Protein AF-0000000074540071 (afdb_homodimer)

Foldseek 3Di:
DQLLLVLLVVQLVLLVVLLVVQCVVCVVVVPPVSNVVSVLSVLLSVLSVQQNVLVVQQPDAADPVRNLGSVLSLLVSLQSLLVSLQVVLVVLLVVLVVCLVVVPQDDDDPVLLVSLQVLLVSLLVSLVVQCVSCVVSVRLSSNSSSVSSNLSNLQSVLQNVCVVCVVVPNRNSSSVSSNVSSVVSNVSSVVSNVVSVCQVVQPADPVLQVVLLVQLVPDPFFPDWDDWGWHGGPQAIEIETETEGEPPDDPVNVVVSQVVSFVSSPVPRHRYPYYHYHYDYPQQQKEWFAAEPVQWGPLDLLHQWIWIARPVVRDTDIGGDPCRVPPPPSLLSSLVVCLVVRHQEYEHQDDDPVSCVNNVVSNYHYHHDNDPGTHPVVVSVVVD/DQLLLVLLVVQLVLLVVLLVVQCVVCVVVVPPVSNVVSVLSVLLSVLSVQQNVLVVQQPDQADPVRNLGSVLSLLVSLQSLLVSLQVVLVVLLVVLVVCLVVVDQDDDDPVLLVSLQVLLVSLLVSLVVQCVSCVVSVRLSSNSSSVSSNLSNLQSVLQNVCVVCVVVPNRNSSSVSSNVSSVVSNVSSVVSNVVSVCQVVQPADPVLQVVLLVQLVPDPFFPDWDDWGWHGGLQAIEIETETEGEPPDDPVVVVVSQVVSFVSSPVPRHRYPYYHYHYHYPQQQKEWFAAEPVQWGPLDLLHQWIWIARPVVRDTDIGGDPCRVPPPPSLLSSLVVCLVVSHQEYEHQDDDPSNCVNNVVSNYHYHHDVDPGTHPVVVSVVVD

Secondary structure (DSSP, 8-state):
--HHHHHHHHHHHHHHHHHHHHHHHHHHTT-HHHHHHHHHHHHHHHHHHHHHHHHHHHTSPP-SS-TT-STHHHHHHHHHHHHHHHHHHHHHHHHHHHHHHTT------HHHHHHHHHHHHHHHHHHHHHHHHHHHHT-HHHHHHHHHHHHHHHHHHHHHHHHHHHHTT-HHHHHHHHHHHHHHHHHHHHHHHHHHHHHHTT---HHHHHHHHHHHHTSTTEEEEEEEEEEE-SSSEEEEEEEEE-TT-BHHHHHHHHHHHHHHHHHHSTTEEEEEEEEEE----EEEEEE-TTS-B---SS-SEEEEEETTT--EEEEE-TTTT-SSSHHHHHHHHHHHTT--EEEESS--HHHHHHHHHTT-EEEE--S----HHHHHHHH-/--HHHHHHHHHHHHHHHHHHHHHHHHHHTT-HHHHHHHHHHHHHHHHHHHHHHHHHHHTSPP-SS-TT-STHHHHHHHHHHHHHHHHHHHHHHHHHHHHHHTT------HHHHHHHHHHHHHHHHHHHHHHHHHHHHT-HHHHHHHHHHHHHHHHHHHHHHHHHHHHTT-HHHHHHHHHHHHHHHHHHHHHHHHHHHHHHTT---HHHHHHHHHHHHTSTTEEEEEEEEEEE-SSSEEEEEEEEE-TT-BHHHHHHHHHHHHHHHHHHSTTEEEEEEEEEE----EEEEEE-TTS-B---SS-SEEEEEETTT--EEEEE-TTTT-SSSHHHHHHHHHHHTT--EEEESS--HHHHHHHHHTT-EEEE--S----HHHHHHHH-

Solvent-accessible surface area (backbone atoms only — not comparable to full-atom values): 37318 Å² total; per-residue (Å²): 130,60,68,55,46,53,49,25,48,50,48,22,48,51,35,45,51,52,24,50,51,36,33,50,50,10,61,76,63,66,33,66,69,37,36,51,49,18,55,54,30,49,56,49,27,50,40,29,44,39,30,26,50,12,44,56,47,23,67,38,71,55,42,90,48,21,69,88,22,31,55,50,36,22,36,51,22,18,31,51,39,12,49,50,37,33,52,51,18,52,52,46,31,50,52,22,51,50,36,57,74,64,67,55,71,81,82,81,51,70,64,58,51,51,52,34,52,51,50,23,52,54,27,43,53,48,14,53,50,30,33,53,45,11,64,74,60,40,34,64,24,41,31,43,50,12,51,49,27,39,43,52,22,50,52,33,47,30,51,50,52,19,49,54,36,36,73,74,65,36,63,65,46,26,32,51,43,30,37,56,50,21,52,52,33,33,50,52,14,47,50,37,30,49,54,21,47,38,38,60,46,34,38,39,48,63,71,58,44,51,53,50,48,59,57,50,72,70,40,87,71,57,73,43,78,77,42,76,45,36,36,54,48,73,56,48,20,35,38,35,36,32,30,26,28,59,71,72,40,34,32,44,32,49,37,34,49,50,50,51,50,39,50,52,47,42,69,73,36,82,34,43,76,44,66,45,59,30,74,39,45,69,54,69,55,14,38,30,36,21,12,38,96,84,58,33,36,65,26,37,85,80,23,51,22,26,45,35,30,30,72,79,81,60,52,70,46,78,43,76,36,88,54,44,82,46,93,70,65,40,42,50,53,51,34,51,55,38,45,73,70,50,30,33,30,35,48,21,43,63,84,52,70,72,36,46,53,41,21,37,73,62,15,21,36,78,42,70,50,81,55,96,62,47,48,54,68,58,49,52,63,69,72,108,129,60,69,54,47,54,50,24,48,52,48,23,50,49,34,47,51,52,24,49,50,34,33,50,50,10,61,74,63,67,33,66,68,36,36,52,50,17,55,55,30,48,54,49,28,48,39,28,44,39,29,26,50,12,46,54,48,24,67,39,71,54,44,90,48,21,69,88,23,31,56,50,36,21,37,51,24,18,31,52,39,12,49,51,37,34,51,51,18,52,52,45,32,49,52,22,52,50,35,58,74,64,66,53,71,81,84,78,51,72,64,58,52,51,52,35,50,51,50,24,51,54,26,43,54,48,14,52,49,29,33,51,46,11,63,72,61,41,33,65,23,40,32,41,50,12,51,48,28,39,44,52,23,50,53,33,47,31,52,50,53,16,49,55,35,36,73,73,65,38,61,66,47,26,29,52,42,31,38,54,50,21,52,53,34,32,52,53,13,48,49,38,28,48,55,21,48,38,37,59,45,34,38,39,50,63,69,57,46,52,52,51,48,59,58,50,71,71,39,86,71,56,74,42,78,79,41,74,43,37,33,52,48,73,56,47,21,35,39,36,37,32,32,25,29,58,75,71,41,34,31,44,31,50,38,35,48,48,49,49,49,41,49,53,47,41,69,75,37,81,32,42,74,46,64,46,59,31,74,40,46,68,61,64,55,15,38,28,37,20,11,39,95,86,59,33,36,65,26,36,85,80,23,50,22,27,46,34,30,29,70,79,81,60,51,68,46,77,43,77,38,89,55,43,79,46,92,71,64,40,42,51,52,48,33,50,54,40,44,75,72,50,31,33,28,34,47,21,44,63,84,53,68,73,36,46,53,41,22,37,73,62,15,22,35,77,41,69,47,80,54,95,61,45,47,53,69,59,49,52,62,71,71,106

Radius of gyration: 33.64 Å; Cα contacts (8 Å, |Δi|>4): 1420; chains: 2; bounding box: 68×97×71 Å

Organism: Archaeoglobus fulgidus (strain ATCC 49558 / DSM 4304 / JCM 9628 / NBRC 100126 / VC-16) (NCBI:txid224325)

Sequence (768 aa):
MDEALRAGKISAFANVVLTALKVAAGIFANSTALIADGVHSLVDVLGSVLVWLGIKVAERPADASHPYGHFKAESLAEMAVGLIIILSSLLIMHEAISSVINASVPTFELYAVAVAMLSAVANELLARYKIRVGLKTRSTSLIAEGKHSRVDVLSSLAVVVGFFFVYFGYWWADSVVAIAISVVILQIGGSVLKNSIDVLMDRVDEELALKVRSVIEKIDGVKSVDFIGTRGTMKSRVVEVHLTVDAGMDAETIAALQREISEEIKERIPGVVNVVTVVNVTKPKVLAIPVDLYGHYTGELDSPRFVVVNLESGERMVVENEHYRAEKRKGYLISELLEKHGVSMVAVRKDGEGAKAHLKSRGILVKVIDSGLRDVEDVLMAVSMDEALRAGKISAFANVVLTALKVAAGIFANSTALIADGVHSLVDVLGSVLVWLGIKVAERPADASHPYGHFKAESLAEMAVGLIIILSSLLIMHEAISSVINASVPTFELYAVAVAMLSAVANELLARYKIRVGLKTRSTSLIAEGKHSRVDVLSSLAVVVGFFFVYFGYWWADSVVAIAISVVILQIGGSVLKNSIDVLMDRVDEELALKVRSVIEKIDGVKSVDFIGTRGTMKSRVVEVHLTVDAGMDAETIAALQREISEEIKERIPGVVNVVTVVNVTKPKVLAIPVDLYGHYTGELDSPRFVVVNLESGERMVVENEHYRAEKRKGYLISELLEKHGVSMVAVRKDGEGAKAHLKSRGILVKVIDSGLRDVEDVLMAVS

Structure (mmCIF, N/CA/C/O backbone):
data_AF-0000000074540071-model_v1
#
loop_
_entity.id
_entity.type
_entity.pdbx_description
1 polymer 'Conserved hypothetical transmembrane protein'
#
loop_
_atom_site.group_PDB
_atom_site.id
_atom_site.type_symbol
_atom_site.label_atom_id
_atom_site.label_alt_id
_atom_site.label_comp_id
_atom_site.label_asym_id
_atom_site.label_entity_id
_atom_site.label_seq_id
_atom_site.pdbx_PDB_ins_code
_atom_site.Cartn_x
_atom_site.Cartn_y
_atom_site.Cartn_z
_atom_site.occupancy
_atom_site.B_iso_or_equiv
_atom_site.auth_seq_id
_atom_site.auth_comp_id
_atom_site.auth_asym_id
_atom_site.auth_atom_id
_atom_site.pdbx_PDB_model_num
ATOM 1 N N . MET A 1 1 ? 21.844 5.469 -14.984 1 53.06 1 MET A N 1
ATOM 2 C CA . MET A 1 1 ? 20.859 4.457 -14.594 1 53.06 1 MET A CA 1
ATOM 3 C C . MET A 1 1 ? 21.094 4.004 -13.156 1 53.06 1 MET A C 1
ATOM 5 O O . MET A 1 1 ? 22.234 3.879 -12.719 1 53.06 1 MET A O 1
ATOM 9 N N . ASP A 1 2 ? 20.062 3.926 -12.273 1 76.94 2 ASP A N 1
ATOM 10 C CA . ASP A 1 2 ? 20.125 3.48 -10.883 1 76.94 2 ASP A CA 1
ATOM 11 C C . ASP A 1 2 ? 20.719 2.08 -10.781 1 76.94 2 ASP A C 1
ATOM 13 O O . ASP A 1 2 ? 20.484 1.232 -11.641 1 76.94 2 ASP A O 1
ATOM 17 N N . GLU A 1 3 ? 21.969 1.964 -10.227 1 87.81 3 GLU A N 1
ATOM 18 C CA . GLU A 1 3 ? 22.703 0.722 -10.008 1 87.81 3 GLU A CA 1
ATOM 19 C C . GLU A 1 3 ? 21.75 -0.445 -9.758 1 87.81 3 GLU A C 1
ATOM 21 O O . GLU A 1 3 ? 21.984 -1.561 -10.227 1 87.81 3 GLU A O 1
ATOM 26 N N . ALA A 1 4 ? 20.75 -0.217 -9.18 1 85.88 4 ALA A N 1
ATOM 27 C CA . ALA A 1 4 ? 19.75 -1.262 -8.922 1 85.88 4 ALA A CA 1
ATOM 28 C C . ALA A 1 4 ? 19.062 -1.688 -10.203 1 85.88 4 ALA A C 1
ATOM 30 O O . ALA A 1 4 ? 18.812 -2.877 -10.422 1 85.88 4 ALA A O 1
ATOM 31 N N . LEU A 1 5 ? 18.781 -0.784 -11.047 1 87.44 5 LEU A N 1
ATOM 32 C CA . LEU A 1 5 ? 18.125 -1.065 -12.32 1 87.44 5 LEU A CA 1
ATOM 33 C C . LEU A 1 5 ? 19.031 -1.889 -13.227 1 87.44 5 LEU A C 1
ATOM 35 O O . LEU A 1 5 ? 18.562 -2.812 -13.898 1 87.44 5 LEU A O 1
ATOM 39 N N . ARG A 1 6 ? 20.266 -1.574 -13.211 1 89.19 6 ARG A N 1
ATOM 40 C CA . ARG A 1 6 ? 21.234 -2.316 -14 1 89.19 6 ARG A CA 1
ATOM 41 C C . ARG A 1 6 ? 21.359 -3.756 -13.508 1 89.19 6 ARG A C 1
ATOM 43 O O . ARG A 1 6 ? 21.406 -4.688 -14.312 1 89.19 6 ARG A O 1
ATOM 50 N N . ALA A 1 7 ? 21.391 -3.848 -12.227 1 88.06 7 ALA A N 1
ATOM 51 C CA . ALA A 1 7 ? 21.484 -5.184 -11.648 1 88.06 7 ALA A CA 1
ATOM 52 C C . ALA A 1 7 ? 20.25 -6.012 -11.969 1 88.06 7 ALA A C 1
ATOM 54 O O . ALA A 1 7 ? 20.344 -7.211 -12.242 1 88.06 7 ALA A O 1
ATOM 55 N N . GLY A 1 8 ? 19.125 -5.355 -11.938 1 87.25 8 GLY A N 1
ATOM 56 C CA . GLY A 1 8 ? 17.906 -6.039 -12.305 1 87.25 8 GLY A CA 1
ATOM 57 C C . GLY A 1 8 ? 17.891 -6.504 -13.75 1 87.25 8 GLY A C 1
ATOM 58 O O . GLY A 1 8 ? 17.453 -7.617 -14.047 1 87.25 8 GLY A O 1
ATOM 59 N N . LYS A 1 9 ? 18.422 -5.75 -14.586 1 88.94 9 LYS A N 1
ATOM 60 C CA . LYS A 1 9 ? 18.484 -6.086 -16 1 88.94 9 LYS A CA 1
ATOM 61 C C . LYS A 1 9 ? 19.438 -7.25 -16.25 1 88.94 9 LYS A C 1
ATOM 63 O O . LYS A 1 9 ? 19.141 -8.156 -17.016 1 88.94 9 LYS A O 1
ATOM 68 N N . ILE A 1 10 ? 20.516 -7.195 -15.602 1 88.44 10 ILE A N 1
ATOM 69 C CA . ILE A 1 10 ? 21.531 -8.242 -15.719 1 88.44 10 ILE A CA 1
ATOM 70 C C . ILE A 1 10 ? 20.953 -9.57 -15.219 1 88.44 10 ILE A C 1
ATOM 72 O O . ILE A 1 10 ? 21.156 -10.617 -15.844 1 88.44 10 ILE A O 1
ATOM 76 N N . SER A 1 11 ? 20.266 -9.406 -14.094 1 86.62 11 SER A N 1
ATOM 77 C CA . SER A 1 11 ? 19.656 -10.602 -13.531 1 86.62 11 SER A CA 1
ATOM 78 C C . SER A 1 11 ? 18.625 -11.195 -14.484 1 86.62 11 SER A C 1
ATOM 80 O O . SER A 1 11 ? 18.609 -12.406 -14.719 1 86.62 11 SER A O 1
ATOM 82 N N . ALA A 1 12 ? 17.812 -10.391 -15.039 1 87.5 12 ALA A N 1
ATOM 83 C CA . ALA A 1 12 ? 16.797 -10.844 -15.984 1 87.5 12 ALA A CA 1
ATOM 84 C C . ALA A 1 12 ? 17.422 -11.484 -17.203 1 87.5 12 ALA A C 1
ATOM 86 O O . ALA A 1 12 ? 17.016 -12.57 -17.641 1 87.5 12 ALA A O 1
ATOM 87 N N . PHE A 1 13 ? 18.438 -10.906 -17.672 1 88.56 13 PHE A N 1
ATOM 88 C CA . PHE A 1 13 ? 19.125 -11.414 -18.844 1 88.56 13 PHE A CA 1
ATOM 89 C C . PHE A 1 13 ? 19.844 -12.727 -18.531 1 88.56 13 PHE A C 1
ATOM 91 O O . PHE A 1 13 ? 19.781 -13.672 -19.328 1 88.56 13 PHE A O 1
ATOM 98 N N . ALA A 1 14 ? 20.531 -12.734 -17.469 1 86.12 14 ALA A N 1
ATOM 99 C CA . ALA A 1 14 ? 21.234 -13.945 -17.062 1 86.12 14 ALA A CA 1
ATOM 100 C C . ALA A 1 14 ? 20.281 -15.125 -16.906 1 86.12 14 ALA A C 1
ATOM 102 O O . ALA A 1 14 ? 20.594 -16.234 -17.312 1 86.12 14 ALA A O 1
ATOM 103 N N . ASN A 1 15 ? 19.156 -14.828 -16.328 1 84 15 ASN A N 1
ATOM 104 C CA . ASN A 1 15 ? 18.188 -15.906 -16.125 1 84 15 ASN A CA 1
ATOM 105 C C . ASN A 1 15 ? 17.609 -16.375 -17.453 1 84 15 ASN A C 1
ATOM 107 O O . ASN A 1 15 ? 17.328 -17.562 -17.625 1 84 15 ASN A O 1
ATOM 111 N N . VAL A 1 16 ? 17.422 -15.523 -18.344 1 84.94 16 VAL A N 1
ATOM 112 C CA . VAL A 1 16 ? 16.953 -15.906 -19.672 1 84.94 16 VAL A CA 1
ATOM 113 C C . VAL A 1 16 ? 17.984 -16.812 -20.344 1 84.94 16 VAL A C 1
ATOM 115 O O . VAL A 1 16 ? 17.625 -17.844 -20.922 1 84.94 16 VAL A O 1
ATOM 118 N N . VAL A 1 17 ? 19.219 -16.453 -20.219 1 86.12 17 VAL A N 1
ATOM 119 C CA . VAL A 1 17 ? 20.297 -17.219 -20.828 1 86.12 17 VAL A CA 1
ATOM 120 C C . VAL A 1 17 ? 20.422 -18.594 -20.172 1 86.12 17 VAL A C 1
ATOM 122 O O . VAL A 1 17 ? 20.547 -19.609 -20.859 1 86.12 17 VAL A O 1
ATOM 125 N N . LEU A 1 18 ? 20.391 -18.562 -18.906 1 82.19 18 LEU A N 1
ATOM 126 C CA . LEU A 1 18 ? 20.5 -19.812 -18.188 1 82.19 18 LEU A CA 1
ATOM 127 C C . LEU A 1 18 ? 19.344 -20.75 -18.531 1 82.19 18 LEU A C 1
ATOM 129 O O . LEU A 1 18 ? 19.547 -21.953 -18.688 1 82.19 18 LEU A O 1
ATOM 133 N N . THR A 1 19 ? 18.156 -20.219 -18.562 1 80.31 19 THR A N 1
ATOM 134 C CA . THR A 1 19 ? 16.984 -21.016 -18.922 1 80.31 19 THR A CA 1
ATOM 135 C C . THR A 1 19 ? 17.109 -21.578 -20.328 1 80.31 19 THR A C 1
ATOM 137 O O . THR A 1 19 ? 16.828 -22.75 -20.562 1 80.31 19 THR A O 1
ATOM 140 N N . ALA A 1 20 ? 17.547 -20.766 -21.203 1 82.69 20 ALA A N 1
ATOM 141 C CA . ALA A 1 20 ? 17.734 -21.203 -22.594 1 82.69 20 ALA A CA 1
ATOM 142 C C . ALA A 1 20 ? 18.766 -22.312 -22.688 1 82.69 20 ALA A C 1
ATOM 144 O O . ALA A 1 20 ? 18.594 -23.266 -23.453 1 82.69 20 ALA A O 1
ATOM 145 N N . LEU A 1 21 ? 19.812 -22.188 -21.953 1 79.75 21 LEU A N 1
ATOM 146 C CA . LEU A 1 21 ? 20.875 -23.188 -21.953 1 79.75 21 LEU A CA 1
ATOM 147 C C . LEU A 1 21 ? 20.359 -24.516 -21.391 1 79.75 21 LEU A C 1
ATOM 149 O O . LEU A 1 21 ? 20.703 -25.578 -21.906 1 79.75 21 LEU A O 1
ATOM 153 N N . LYS A 1 22 ? 19.562 -24.359 -20.375 1 76.88 22 LYS A N 1
ATOM 154 C CA . LYS A 1 22 ? 19.016 -25.578 -19.766 1 76.88 22 LYS A CA 1
ATOM 155 C C . LYS A 1 22 ? 18.047 -26.281 -20.719 1 76.88 22 LYS A C 1
ATOM 157 O O . LYS A 1 22 ? 18.078 -27.5 -20.844 1 76.88 22 LYS A O 1
ATOM 162 N N . VAL A 1 23 ? 17.25 -25.547 -21.344 1 76.5 23 VAL A N 1
ATOM 163 C CA . VAL A 1 23 ? 16.281 -26.109 -22.281 1 76.5 23 VAL A CA 1
ATOM 164 C C . VAL A 1 23 ? 17.016 -26.719 -23.484 1 76.5 23 VAL A C 1
ATOM 166 O O . VAL A 1 23 ? 16.688 -27.812 -23.922 1 76.5 23 VAL A O 1
ATOM 169 N N . ALA A 1 24 ? 17.984 -26.047 -23.969 1 81.06 24 ALA A N 1
ATOM 170 C CA . ALA A 1 24 ? 18.766 -26.547 -25.094 1 81.06 24 ALA A CA 1
ATOM 171 C C . ALA A 1 24 ? 19.5 -27.844 -24.719 1 81.06 24 ALA A C 1
ATOM 173 O O . ALA A 1 24 ? 19.484 -28.797 -25.484 1 81.06 24 ALA A O 1
ATOM 174 N N . ALA A 1 25 ? 20.062 -27.797 -23.594 1 76.5 25 ALA A N 1
ATOM 175 C CA . ALA A 1 25 ? 20.75 -29 -23.125 1 76.5 25 ALA A CA 1
ATOM 176 C C . ALA A 1 25 ? 19.781 -30.156 -22.953 1 76.5 25 ALA A C 1
ATOM 178 O O . ALA A 1 25 ? 20.125 -31.312 -23.234 1 76.5 25 ALA A O 1
ATOM 179 N N . GLY A 1 26 ? 18.625 -29.844 -22.484 1 74.25 26 GLY A N 1
ATOM 180 C CA . GLY A 1 26 ? 17.609 -30.875 -22.328 1 74.25 26 GLY A CA 1
ATOM 181 C C . GLY A 1 26 ? 17.156 -31.469 -23.641 1 74.25 26 GLY A C 1
ATOM 182 O O . GLY A 1 26 ? 17 -32.688 -23.75 1 74.25 26 GLY A O 1
ATOM 183 N N . ILE A 1 27 ? 17.031 -30.641 -24.672 1 74.5 27 ILE A N 1
ATOM 184 C CA . ILE A 1 27 ? 16.609 -31.094 -25.984 1 74.5 27 ILE A CA 1
ATOM 185 C C . ILE A 1 27 ? 17.719 -31.938 -26.625 1 74.5 27 ILE A C 1
ATOM 187 O O . ILE A 1 27 ? 17.453 -33 -27.172 1 74.5 27 ILE A O 1
ATOM 191 N N . PHE A 1 28 ? 18.891 -31.484 -26.484 1 76.12 28 PHE A N 1
ATOM 192 C CA . PHE A 1 28 ? 20.016 -32.188 -27.094 1 76.12 28 PHE A CA 1
ATOM 193 C C . PHE A 1 28 ? 20.25 -33.531 -26.375 1 76.12 28 PHE A C 1
ATOM 195 O O . PHE A 1 28 ? 20.578 -34.531 -27.016 1 76.12 28 PHE A O 1
ATOM 202 N N . ALA A 1 29 ? 19.984 -33.438 -25.125 1 71.94 29 ALA A N 1
ATOM 203 C CA . ALA A 1 29 ? 20.234 -34.656 -24.344 1 71.94 29 ALA A CA 1
ATOM 204 C C . ALA A 1 29 ? 19 -35.531 -24.281 1 71.94 29 ALA A C 1
ATOM 206 O O . ALA A 1 29 ? 19.031 -36.625 -23.719 1 71.94 29 ALA A O 1
ATOM 207 N N . ASN A 1 30 ? 17.938 -35.031 -24.906 1 67.38 30 ASN A N 1
ATOM 208 C CA . ASN A 1 30 ? 16.656 -35.719 -24.859 1 67.38 30 ASN A CA 1
ATOM 209 C C . ASN A 1 30 ? 16.234 -36.062 -23.438 1 67.38 30 ASN A C 1
ATOM 211 O O . ASN A 1 30 ? 15.867 -37.188 -23.141 1 67.38 30 ASN A O 1
ATOM 215 N N . SER A 1 31 ? 16.547 -35.25 -22.562 1 65.12 31 SER A N 1
ATOM 216 C CA . SER A 1 31 ? 16.219 -35.438 -21.156 1 65.12 31 SER A CA 1
ATOM 217 C C . SER A 1 31 ? 14.977 -34.656 -20.766 1 65.12 31 SER A C 1
ATOM 219 O O . SER A 1 31 ? 14.984 -33.406 -20.781 1 65.12 31 SER A O 1
ATOM 221 N N . THR A 1 32 ? 13.953 -35.312 -20.422 1 60.19 32 THR A N 1
ATOM 222 C CA . THR A 1 32 ? 12.711 -34.688 -19.984 1 60.19 32 THR A CA 1
ATOM 223 C C . THR A 1 32 ? 12.906 -33.938 -18.672 1 60.19 32 THR A C 1
ATOM 225 O O . THR A 1 32 ? 12.258 -32.938 -18.422 1 60.19 32 THR A O 1
ATOM 228 N N . ALA A 1 33 ? 13.766 -34.469 -17.875 1 60.91 33 ALA A N 1
ATOM 229 C CA . ALA A 1 33 ? 14.055 -33.844 -16.578 1 60.91 33 ALA A CA 1
ATOM 230 C C . ALA A 1 33 ? 14.648 -32.469 -16.766 1 60.91 33 ALA A C 1
ATOM 232 O O . ALA A 1 33 ? 14.273 -31.516 -16.062 1 60.91 33 ALA A O 1
ATOM 233 N N . LEU A 1 34 ? 15.5 -32.375 -17.734 1 64.25 34 LEU A N 1
ATOM 234 C CA . LEU A 1 34 ? 16.141 -31.109 -18 1 64.25 34 LEU A CA 1
ATOM 235 C C . LEU A 1 34 ? 15.164 -30.125 -18.641 1 64.25 34 LEU A C 1
ATOM 237 O O . LEU A 1 34 ? 15.234 -28.922 -18.375 1 64.25 34 LEU A O 1
ATOM 241 N N . ILE A 1 35 ? 14.336 -30.594 -19.375 1 63.59 35 ILE A N 1
ATOM 242 C CA . ILE A 1 35 ? 13.312 -29.75 -19.984 1 63.59 35 ILE A CA 1
ATOM 243 C C . ILE A 1 35 ? 12.375 -29.219 -18.891 1 63.59 35 ILE A C 1
ATOM 245 O O . ILE A 1 35 ? 12.023 -28.047 -18.875 1 63.59 35 ILE A O 1
ATOM 249 N N . ALA A 1 36 ? 12 -30.125 -17.969 1 62.28 36 ALA A N 1
ATOM 250 C CA . ALA A 1 36 ? 11.164 -29.719 -16.844 1 62.28 36 ALA A CA 1
ATOM 251 C C . ALA A 1 36 ? 11.844 -28.641 -16.016 1 62.28 36 ALA A C 1
ATOM 253 O O . ALA A 1 36 ? 11.203 -27.688 -15.57 1 62.28 36 ALA A O 1
ATOM 254 N N . ASP A 1 37 ? 13.078 -28.797 -15.859 1 66.56 37 ASP A N 1
ATOM 255 C CA . ASP A 1 37 ? 13.859 -27.797 -15.133 1 66.56 37 ASP A CA 1
ATOM 256 C C . ASP A 1 37 ? 13.875 -26.469 -15.883 1 66.56 37 ASP A C 1
ATOM 258 O O . ASP A 1 37 ? 13.844 -25.391 -15.258 1 66.56 37 ASP A O 1
ATOM 262 N N . GLY A 1 38 ? 13.961 -26.609 -17.156 1 64.25 38 GLY A N 1
ATOM 263 C CA . GLY A 1 38 ? 13.891 -25.422 -18 1 64.25 38 GLY A CA 1
ATOM 264 C C . GLY A 1 38 ? 12.578 -24.672 -17.844 1 64.25 38 GLY A C 1
ATOM 265 O O . GLY A 1 38 ? 12.562 -23.438 -17.766 1 64.25 38 GLY A O 1
ATOM 266 N N . VAL A 1 39 ? 11.578 -25.391 -17.734 1 62.81 39 VAL A N 1
ATOM 267 C CA . VAL A 1 39 ? 10.258 -24.797 -17.562 1 62.81 39 VAL A CA 1
ATOM 268 C C . VAL A 1 39 ? 10.188 -24.094 -16.203 1 62.81 39 VAL A C 1
ATOM 270 O O . VAL A 1 39 ? 9.648 -23 -16.094 1 62.81 39 VAL A O 1
ATOM 273 N N . HIS A 1 40 ? 10.719 -24.766 -15.258 1 65.69 40 HIS A N 1
ATOM 274 C CA . HIS A 1 40 ? 10.805 -24.156 -13.938 1 65.69 40 HIS A CA 1
ATOM 275 C C . HIS A 1 40 ? 11.609 -22.859 -13.984 1 65.69 40 HIS A C 1
ATOM 277 O O . HIS A 1 40 ? 11.227 -21.859 -13.352 1 65.69 40 HIS A O 1
ATOM 283 N N . SER A 1 41 ? 12.57 -22.922 -14.852 1 74.75 41 SER A N 1
ATOM 284 C CA . SER A 1 41 ? 13.438 -21.75 -14.969 1 74.75 41 SER A CA 1
ATOM 285 C C . SER A 1 41 ? 12.711 -20.594 -15.648 1 74.75 41 SER A C 1
ATOM 287 O O . SER A 1 41 ? 13.117 -19.438 -15.508 1 74.75 41 SER A O 1
ATOM 289 N N . LEU A 1 42 ? 11.664 -20.938 -16.344 1 71.88 42 LEU A N 1
ATOM 290 C CA . LEU A 1 42 ? 10.852 -19.875 -16.938 1 71.88 42 LEU A CA 1
ATOM 291 C C . LEU A 1 42 ? 10.203 -19.016 -15.859 1 71.88 42 LEU A C 1
ATOM 293 O O . LEU A 1 42 ? 10.055 -17.812 -16.031 1 71.88 42 LEU A O 1
ATOM 297 N N . VAL A 1 43 ? 9.852 -19.672 -14.82 1 72.88 43 VAL A N 1
ATOM 298 C CA . VAL A 1 43 ? 9.273 -18.953 -13.688 1 72.88 43 VAL A CA 1
ATOM 299 C C . VAL A 1 43 ? 10.32 -18.016 -13.086 1 72.88 43 VAL A C 1
ATOM 301 O O . VAL A 1 43 ? 9.992 -16.906 -12.641 1 72.88 43 VAL A O 1
ATOM 304 N N . ASP A 1 44 ? 11.539 -18.469 -13.195 1 78.5 44 ASP A N 1
ATOM 305 C CA . ASP A 1 44 ? 12.641 -17.641 -12.711 1 78.5 44 ASP A CA 1
ATOM 306 C C . ASP A 1 44 ? 12.773 -16.375 -13.555 1 78.5 44 ASP A C 1
ATOM 308 O O . ASP A 1 44 ? 13.031 -15.289 -13.016 1 78.5 44 ASP A O 1
ATOM 312 N N . VAL A 1 45 ? 12.664 -16.578 -14.836 1 83 45 VAL A N 1
ATOM 313 C CA . VAL A 1 45 ? 12.75 -15.445 -15.742 1 83 45 VAL A CA 1
ATOM 314 C C . VAL A 1 45 ? 11.625 -14.453 -15.438 1 83 45 VAL A C 1
ATOM 316 O O . VAL A 1 45 ? 11.852 -13.242 -15.406 1 83 45 VAL A O 1
ATOM 319 N N . LEU A 1 46 ? 10.523 -14.961 -15.125 1 81.38 46 LEU A N 1
ATOM 320 C CA . LEU A 1 46 ? 9.398 -14.102 -14.781 1 81.38 46 LEU A CA 1
ATOM 321 C C . LEU A 1 46 ? 9.688 -13.289 -13.523 1 81.38 46 LEU A C 1
ATOM 323 O O . LEU A 1 46 ? 9.422 -12.086 -13.477 1 81.38 46 LEU A O 1
ATOM 327 N N . GLY A 1 47 ? 10.234 -13.977 -12.57 1 84.31 47 GLY A N 1
ATOM 328 C CA . GLY A 1 47 ? 10.594 -13.297 -11.336 1 84.31 47 GLY A CA 1
ATOM 329 C C . GLY A 1 47 ? 11.578 -12.164 -11.539 1 84.31 47 GLY A C 1
ATOM 330 O O . GLY A 1 47 ? 11.391 -11.07 -11.016 1 84.31 47 GLY A O 1
ATOM 331 N N . SER A 1 48 ? 12.562 -12.461 -12.359 1 88.88 48 SER A N 1
ATOM 332 C CA . SER A 1 48 ? 13.602 -11.461 -12.594 1 88.88 48 SER A CA 1
ATOM 333 C C . SER A 1 48 ? 13.07 -10.281 -13.398 1 88.88 48 SER A C 1
ATOM 335 O O . SER A 1 48 ? 13.445 -9.141 -13.164 1 88.88 48 SER A O 1
ATOM 337 N N . VAL A 1 49 ? 12.258 -10.539 -14.32 1 89.31 49 VAL A N 1
ATOM 338 C CA . VAL A 1 49 ? 11.672 -9.484 -15.141 1 89.31 49 VAL A CA 1
ATOM 339 C C . VAL A 1 49 ? 10.766 -8.602 -14.273 1 89.31 49 VAL A C 1
ATOM 341 O O . VAL A 1 49 ? 10.766 -7.379 -14.414 1 89.31 49 VAL A O 1
ATOM 344 N N . LEU A 1 50 ? 10.07 -9.25 -13.438 1 88.81 50 LEU A N 1
ATOM 345 C CA . LEU A 1 50 ? 9.18 -8.516 -12.547 1 88.81 50 LEU A CA 1
ATOM 346 C C . LEU A 1 50 ? 9.977 -7.602 -11.617 1 88.81 50 LEU A C 1
ATOM 348 O O . LEU A 1 50 ? 9.562 -6.473 -11.344 1 88.81 50 LEU A O 1
ATOM 352 N N . VAL A 1 51 ? 11.07 -8.148 -11.133 1 90.94 51 VAL A N 1
ATOM 353 C CA . VAL A 1 51 ? 11.914 -7.34 -10.258 1 90.94 51 VAL A CA 1
ATOM 354 C C . VAL A 1 51 ? 12.477 -6.152 -11.031 1 90.94 51 VAL A C 1
ATOM 356 O O . VAL A 1 51 ? 12.453 -5.02 -10.547 1 90.94 51 VAL A O 1
ATOM 359 N N . TRP A 1 52 ? 12.938 -6.391 -12.258 1 91.75 52 TRP A N 1
ATOM 360 C CA . TRP A 1 52 ? 13.445 -5.316 -13.102 1 91.75 52 TRP A CA 1
ATOM 361 C C . TRP A 1 52 ? 12.375 -4.266 -13.359 1 91.75 52 TRP A C 1
ATOM 363 O O . TRP A 1 52 ? 12.617 -3.066 -13.203 1 91.75 52 TRP A O 1
ATOM 373 N N . LEU A 1 53 ? 11.234 -4.68 -13.68 1 90.31 53 LEU A N 1
ATOM 374 C CA . LEU A 1 53 ? 10.125 -3.768 -13.938 1 90.31 53 LEU A CA 1
ATOM 375 C C . LEU A 1 53 ? 9.719 -3.031 -12.664 1 90.31 53 LEU A C 1
ATOM 377 O O . LEU A 1 53 ? 9.391 -1.844 -12.711 1 90.31 53 LEU A O 1
ATOM 381 N N . GLY A 1 54 ? 9.688 -3.783 -11.578 1 91.06 54 GLY A N 1
ATOM 382 C CA . GLY A 1 54 ? 9.352 -3.172 -10.305 1 91.06 54 GLY A CA 1
ATOM 383 C C . GLY A 1 54 ? 10.273 -2.033 -9.93 1 91.06 54 GLY A C 1
ATOM 384 O O . GLY A 1 54 ? 9.82 -0.973 -9.492 1 91.06 54 GLY A O 1
ATOM 385 N N . ILE A 1 55 ? 11.57 -2.236 -10.148 1 90.62 55 ILE A N 1
ATOM 386 C CA . ILE A 1 55 ? 12.562 -1.209 -9.844 1 90.62 55 ILE A CA 1
ATOM 387 C C . ILE A 1 55 ? 12.383 -0.024 -10.789 1 90.62 55 ILE A C 1
ATOM 389 O O . ILE A 1 55 ? 12.438 1.132 -10.367 1 90.62 55 ILE A O 1
ATOM 393 N N . LYS A 1 56 ? 12.156 -0.323 -12.031 1 90.81 56 LYS A N 1
ATOM 394 C CA . LYS A 1 56 ? 11.984 0.724 -13.031 1 90.81 56 LYS A CA 1
ATOM 395 C C . LYS A 1 56 ? 10.781 1.603 -12.711 1 90.81 56 LYS A C 1
ATOM 397 O O . LYS A 1 56 ? 10.867 2.832 -12.766 1 90.81 56 LYS A O 1
ATOM 402 N N . VAL A 1 57 ? 9.719 1.026 -12.344 1 90.5 57 VAL A N 1
ATOM 403 C CA . VAL A 1 57 ? 8.492 1.76 -12.031 1 90.5 57 VAL A CA 1
ATOM 404 C C . VAL A 1 57 ? 8.672 2.525 -10.719 1 90.5 57 VAL A C 1
ATOM 406 O O . VAL A 1 57 ? 8.188 3.652 -10.586 1 90.5 57 VAL A O 1
ATOM 409 N N . ALA A 1 58 ? 9.297 1.885 -9.766 1 89.12 58 ALA A N 1
ATOM 410 C CA . ALA A 1 58 ? 9.508 2.51 -8.461 1 89.12 58 ALA A CA 1
ATOM 411 C C . ALA A 1 58 ? 10.32 3.793 -8.594 1 89.12 58 ALA A C 1
ATOM 413 O O . ALA A 1 58 ? 10.227 4.688 -7.746 1 89.12 58 ALA A O 1
ATOM 414 N N . GLU A 1 59 ? 11.078 3.939 -9.617 1 86.62 59 GLU A N 1
ATOM 415 C CA . GLU A 1 59 ? 11.945 5.094 -9.805 1 86.62 59 GLU A CA 1
ATOM 416 C C . GLU A 1 59 ? 11.203 6.246 -10.477 1 86.62 59 GLU A C 1
ATOM 418 O O . GLU A 1 59 ? 11.695 7.371 -10.523 1 86.62 59 GLU A O 1
ATOM 423 N N . ARG A 1 60 ? 10.039 5.934 -10.93 1 85.06 60 ARG A N 1
ATOM 424 C CA . ARG A 1 60 ? 9.242 7 -11.523 1 85.06 60 ARG A CA 1
ATOM 425 C C . ARG A 1 60 ? 8.836 8.031 -10.477 1 85.06 60 ARG A C 1
ATOM 427 O O . ARG A 1 60 ? 8.469 7.68 -9.359 1 85.06 60 ARG A O 1
ATOM 434 N N . PRO A 1 61 ? 8.961 9.234 -10.828 1 82.69 61 PRO A N 1
ATOM 435 C CA . PRO A 1 61 ? 8.578 10.289 -9.883 1 82.69 61 PRO A CA 1
ATOM 436 C C . PRO A 1 61 ? 7.074 10.328 -9.625 1 82.69 61 PRO A C 1
ATOM 438 O O . PRO A 1 61 ? 6.305 9.688 -10.344 1 82.69 61 PRO A O 1
ATOM 441 N N . ALA A 1 62 ? 6.746 11.039 -8.578 1 82 62 ALA A N 1
ATOM 442 C CA . ALA A 1 62 ? 5.336 11.242 -8.258 1 82 62 ALA A CA 1
ATOM 443 C C . ALA A 1 62 ? 4.59 11.883 -9.422 1 82 62 ALA A C 1
ATOM 445 O O . ALA A 1 62 ? 5.152 12.695 -10.156 1 82 62 ALA A O 1
ATOM 446 N N . ASP A 1 63 ? 3.412 11.484 -9.664 1 79.44 63 ASP A N 1
ATOM 447 C CA . ASP A 1 63 ? 2.557 12.062 -10.695 1 79.44 63 ASP A CA 1
ATOM 448 C C . ASP A 1 63 ? 1.141 12.289 -10.18 1 79.44 63 ASP A C 1
ATOM 450 O O . ASP A 1 63 ? 0.89 12.172 -8.977 1 79.44 63 ASP A O 1
ATOM 454 N N . ALA A 1 64 ? 0.247 12.711 -10.969 1 78.75 64 ALA A N 1
ATOM 455 C CA . ALA A 1 64 ? -1.108 13.078 -10.57 1 78.75 64 ALA A CA 1
ATOM 456 C C . ALA A 1 64 ? -1.852 11.875 -9.984 1 78.75 64 ALA A C 1
ATOM 458 O O . ALA A 1 64 ? -2.619 12.023 -9.023 1 78.75 64 ALA A O 1
ATOM 459 N N . SER A 1 65 ? -1.523 10.734 -10.531 1 83.12 65 SER A N 1
ATOM 460 C CA . SER A 1 65 ? -2.232 9.539 -10.094 1 83.12 65 SER A CA 1
ATOM 461 C C . SER A 1 65 ? -1.552 8.906 -8.883 1 83.12 65 SER A C 1
ATOM 463 O O . SER A 1 65 ? -2.184 8.164 -8.125 1 83.12 65 SER A O 1
ATOM 465 N N . HIS A 1 66 ? -0.227 9.195 -8.805 1 86.12 66 HIS A N 1
ATOM 466 C CA . HIS A 1 66 ? 0.544 8.68 -7.68 1 86.12 66 HIS A CA 1
ATOM 467 C C . HIS A 1 66 ? 1.331 9.789 -6.988 1 86.12 66 HIS A C 1
ATOM 469 O O . HIS A 1 66 ? 2.555 9.859 -7.121 1 86.12 66 HIS A O 1
ATOM 475 N N . PRO A 1 67 ? 0.642 10.484 -6.211 1 77.62 67 PRO A N 1
ATOM 476 C CA . PRO A 1 67 ? 1.285 11.648 -5.605 1 77.62 67 PRO A CA 1
ATOM 477 C C . PRO A 1 67 ? 2.389 11.273 -4.621 1 77.62 67 PRO A C 1
ATOM 479 O O . PRO A 1 67 ? 3.248 12.102 -4.305 1 77.62 67 PRO A O 1
ATOM 482 N N . TYR A 1 68 ? 2.389 10.125 -4.121 1 78.81 68 TYR A N 1
ATOM 483 C CA . TYR A 1 68 ? 3.404 9.703 -3.162 1 78.81 68 TYR A CA 1
ATOM 484 C C . TYR A 1 68 ? 4.543 8.977 -3.865 1 78.81 68 TYR A C 1
ATOM 486 O O . TYR A 1 68 ? 5.5 8.531 -3.219 1 78.81 68 TYR A O 1
ATOM 494 N N . GLY A 1 69 ? 4.395 8.875 -5.223 1 81.25 69 GLY A N 1
ATOM 495 C CA . GLY A 1 69 ? 5.402 8.141 -5.973 1 81.25 69 GLY A CA 1
ATOM 496 C C . GLY A 1 69 ? 5 6.711 -6.273 1 81.25 69 GLY A C 1
ATOM 497 O O . GLY A 1 69 ? 3.877 6.301 -5.973 1 81.25 69 GLY A O 1
ATOM 498 N N . HIS A 1 70 ? 5.992 5.977 -6.852 1 87.81 70 HIS A N 1
ATOM 499 C CA . HIS A 1 70 ? 5.707 4.613 -7.289 1 87.81 70 HIS A CA 1
ATOM 500 C C . HIS A 1 70 ? 6.586 3.604 -6.562 1 87.81 70 HIS A C 1
ATOM 502 O O . HIS A 1 70 ? 6.855 2.52 -7.086 1 87.81 70 HIS A O 1
ATOM 508 N N . PHE A 1 71 ? 6.996 3.912 -5.426 1 85.31 71 PHE A N 1
ATOM 509 C CA . PHE A 1 71 ? 8.023 3.131 -4.746 1 85.31 71 PHE A CA 1
ATOM 510 C C . PHE A 1 71 ? 7.48 1.774 -4.32 1 85.31 71 PHE A C 1
ATOM 512 O O . PHE A 1 71 ? 8.234 0.81 -4.184 1 85.31 71 PHE A O 1
ATOM 519 N N . LYS A 1 72 ? 6.168 1.669 -4.246 1 89.44 72 LYS A N 1
ATOM 520 C CA . LYS A 1 72 ? 5.59 0.411 -3.779 1 89.44 72 LYS A CA 1
ATOM 521 C C . LYS A 1 72 ? 5.629 -0.65 -4.875 1 89.44 72 LYS A C 1
ATOM 523 O O . LYS A 1 72 ? 5.387 -1.831 -4.613 1 89.44 72 LYS A O 1
ATOM 528 N N . ALA A 1 73 ? 5.957 -0.212 -6.035 1 90.31 73 ALA A N 1
ATOM 529 C CA . ALA A 1 73 ? 6.121 -1.168 -7.129 1 90.31 73 ALA A CA 1
ATOM 530 C C . ALA A 1 73 ? 7.207 -2.189 -6.809 1 90.31 73 ALA A C 1
ATOM 532 O O . ALA A 1 73 ? 7.098 -3.359 -7.18 1 90.31 73 ALA A O 1
ATOM 533 N N . GLU A 1 74 ? 8.172 -1.723 -6.152 1 90.44 74 GLU A N 1
ATOM 534 C CA . GLU A 1 74 ? 9.25 -2.629 -5.77 1 90.44 74 GLU A CA 1
ATOM 535 C C . GLU A 1 74 ? 8.758 -3.688 -4.785 1 90.44 74 GLU A C 1
ATOM 537 O O . GLU A 1 74 ? 9.156 -4.852 -4.867 1 90.44 74 GLU A O 1
ATOM 542 N N . SER A 1 75 ? 7.926 -3.283 -3.898 1 91.25 75 SER A N 1
ATOM 543 C CA . SER A 1 75 ? 7.387 -4.223 -2.918 1 91.25 75 SER A CA 1
ATOM 544 C C . SER A 1 75 ? 6.445 -5.223 -3.572 1 91.25 75 SER A C 1
ATOM 546 O O . SER A 1 75 ? 6.379 -6.383 -3.158 1 91.25 75 SER A O 1
ATOM 548 N N . LEU A 1 76 ? 5.773 -4.777 -4.578 1 92.19 76 LEU A N 1
ATOM 549 C CA . LEU A 1 76 ? 4.93 -5.691 -5.34 1 92.19 76 LEU A CA 1
ATOM 550 C C . LEU A 1 76 ? 5.773 -6.738 -6.059 1 92.19 76 LEU A C 1
ATOM 552 O O . LEU A 1 76 ? 5.414 -7.918 -6.086 1 92.19 76 LEU A O 1
ATOM 556 N N . ALA A 1 77 ? 6.82 -6.27 -6.621 1 90.81 77 ALA A N 1
ATOM 557 C CA . ALA A 1 77 ? 7.738 -7.203 -7.266 1 90.81 77 ALA A CA 1
ATOM 558 C C . ALA A 1 77 ? 8.312 -8.195 -6.258 1 90.81 77 ALA A C 1
ATOM 560 O O . ALA A 1 77 ? 8.438 -9.383 -6.551 1 90.81 77 ALA A O 1
ATOM 561 N N . GLU A 1 78 ? 8.672 -7.676 -5.129 1 91.19 78 GLU A N 1
ATOM 562 C CA . GLU A 1 78 ? 9.18 -8.523 -4.055 1 91.19 78 GLU A CA 1
ATOM 563 C C . GLU A 1 78 ? 8.148 -9.578 -3.658 1 91.19 78 GLU A C 1
ATOM 565 O O . GLU A 1 78 ? 8.508 -10.734 -3.408 1 91.19 78 GLU A O 1
ATOM 570 N N . MET A 1 79 ? 6.938 -9.164 -3.627 1 91.19 79 MET A N 1
ATOM 571 C CA . MET A 1 79 ? 5.863 -10.094 -3.291 1 91.19 79 MET A CA 1
ATOM 572 C C . MET A 1 79 ? 5.758 -11.203 -4.336 1 91.19 79 MET A C 1
ATOM 574 O O . MET A 1 79 ? 5.609 -12.375 -3.988 1 91.19 79 MET A O 1
ATOM 578 N N . ALA A 1 80 ? 5.805 -10.82 -5.535 1 87.31 80 ALA A N 1
ATOM 579 C CA . ALA A 1 80 ? 5.754 -11.797 -6.617 1 87.31 80 ALA A CA 1
ATOM 580 C C . ALA A 1 80 ? 6.887 -12.812 -6.496 1 87.31 80 ALA A C 1
ATOM 582 O O . ALA A 1 80 ? 6.672 -14.016 -6.664 1 87.31 80 ALA A O 1
ATOM 583 N N . VAL A 1 81 ? 8.023 -12.344 -6.199 1 88.06 81 VAL A N 1
ATOM 584 C CA . VAL A 1 81 ? 9.188 -13.211 -6.039 1 88.06 81 VAL A CA 1
ATOM 585 C C . VAL A 1 81 ? 8.953 -14.172 -4.871 1 88.06 81 VAL A C 1
ATOM 587 O O . VAL A 1 81 ? 9.242 -15.367 -4.977 1 88.06 81 VAL A O 1
ATOM 590 N N . GLY A 1 82 ? 8.469 -13.602 -3.768 1 89.69 82 GLY A N 1
ATOM 591 C CA . GLY A 1 82 ? 8.172 -14.453 -2.625 1 89.69 82 GLY A CA 1
ATOM 592 C C . GLY A 1 82 ? 7.176 -15.555 -2.947 1 89.69 82 GLY A C 1
ATOM 593 O O . GLY A 1 82 ? 7.363 -16.703 -2.541 1 89.69 82 GLY A O 1
ATOM 594 N N . LEU A 1 83 ? 6.207 -15.242 -3.705 1 85.12 83 LEU A N 1
ATOM 595 C CA . LEU A 1 83 ? 5.195 -16.219 -4.105 1 85.12 83 LEU A CA 1
ATOM 596 C C . LEU A 1 83 ? 5.801 -17.281 -5.008 1 85.12 83 LEU A C 1
ATOM 598 O O . LEU A 1 83 ? 5.48 -18.469 -4.879 1 85.12 83 LEU A O 1
ATOM 602 N N . ILE A 1 84 ? 6.586 -16.859 -5.895 1 83.44 84 ILE A N 1
ATOM 603 C CA . ILE A 1 84 ? 7.246 -17.781 -6.805 1 83.44 84 ILE A CA 1
ATOM 604 C C . ILE A 1 84 ? 8.117 -18.75 -6.012 1 83.44 84 ILE A C 1
ATOM 606 O O . ILE A 1 84 ? 8.117 -19.953 -6.281 1 83.44 84 ILE A O 1
ATOM 610 N N . ILE A 1 85 ? 8.789 -18.266 -5.008 1 86 85 ILE A N 1
ATOM 611 C CA . ILE A 1 85 ? 9.656 -19.094 -4.176 1 86 85 ILE A CA 1
ATOM 612 C C . ILE A 1 85 ? 8.805 -20.125 -3.424 1 86 85 ILE A C 1
ATOM 614 O O . ILE A 1 85 ? 9.148 -21.297 -3.373 1 86 85 ILE A O 1
ATOM 618 N N . ILE A 1 86 ? 7.73 -19.688 -2.9 1 86.62 86 ILE A N 1
ATOM 619 C CA . ILE A 1 86 ? 6.855 -20.562 -2.131 1 86.62 86 ILE A CA 1
ATOM 620 C C . ILE A 1 86 ? 6.273 -21.641 -3.043 1 86.62 86 ILE A C 1
ATOM 622 O O . ILE A 1 86 ? 6.273 -22.828 -2.695 1 86.62 86 ILE A O 1
ATOM 626 N N . LEU A 1 87 ? 5.801 -21.234 -4.172 1 79.38 87 LEU A N 1
ATOM 627 C CA . LEU A 1 87 ? 5.238 -22.188 -5.125 1 79.38 87 LEU A CA 1
ATOM 628 C C . LEU A 1 87 ? 6.289 -23.203 -5.551 1 79.38 87 LEU A C 1
ATOM 630 O O . LEU A 1 87 ? 5.996 -24.391 -5.664 1 79.38 87 LEU A O 1
ATOM 634 N N . SER A 1 88 ? 7.426 -22.719 -5.824 1 78 88 SER A N 1
ATOM 635 C CA . SER A 1 88 ? 8.523 -23.609 -6.188 1 78 88 SER A CA 1
ATOM 636 C C . SER A 1 88 ? 8.797 -24.625 -5.09 1 78 88 SER A C 1
ATOM 638 O O . SER A 1 88 ? 9.016 -25.797 -5.371 1 78 88 SER A O 1
ATOM 640 N N . SER A 1 89 ? 8.812 -24.125 -3.879 1 85.19 89 SER A N 1
ATOM 641 C CA . SER A 1 89 ? 9.07 -25 -2.742 1 85.19 89 SER A CA 1
ATOM 642 C C . SER A 1 89 ? 7.988 -26.078 -2.613 1 85.19 89 SER A C 1
ATOM 644 O O . SER A 1 89 ? 8.289 -27.234 -2.342 1 85.19 89 SER A O 1
ATOM 646 N N . LEU A 1 90 ? 6.801 -25.781 -2.811 1 81.25 90 LEU A N 1
ATOM 647 C CA . LEU A 1 90 ? 5.691 -26.719 -2.713 1 81.25 90 LEU A CA 1
ATOM 648 C C . LEU A 1 90 ? 5.762 -27.766 -3.826 1 81.25 90 LEU A C 1
ATOM 650 O O . LEU A 1 90 ? 5.445 -28.938 -3.605 1 81.25 90 LEU A O 1
ATOM 654 N N . LEU A 1 91 ? 6.105 -27.328 -5 1 77.31 91 LEU A N 1
ATOM 655 C CA . LEU A 1 91 ? 6.258 -28.266 -6.113 1 77.31 91 LEU A CA 1
ATOM 656 C C . LEU A 1 91 ? 7.371 -29.266 -5.836 1 77.31 91 LEU A C 1
ATOM 658 O O . LEU A 1 91 ? 7.223 -30.453 -6.117 1 77.31 91 LEU A O 1
ATOM 662 N N . ILE A 1 92 ? 8.484 -28.766 -5.312 1 76.19 92 ILE A N 1
ATOM 663 C CA . ILE A 1 92 ? 9.602 -29.641 -4.969 1 76.19 92 ILE A CA 1
ATOM 664 C C . ILE A 1 92 ? 9.164 -30.641 -3.9 1 76.19 92 ILE A C 1
ATOM 666 O O . ILE A 1 92 ? 9.477 -31.828 -3.992 1 76.19 92 ILE A O 1
ATOM 670 N N . MET A 1 93 ? 8.508 -30.125 -2.943 1 81.88 93 MET A N 1
ATOM 671 C CA . MET A 1 93 ? 8.023 -30.984 -1.86 1 81.88 93 MET A CA 1
ATOM 672 C C . MET A 1 93 ? 7.07 -32.031 -2.389 1 81.88 93 MET A C 1
ATOM 674 O O . MET A 1 93 ? 7.164 -33.219 -2.006 1 81.88 93 MET A O 1
ATOM 678 N N . HIS A 1 94 ? 6.215 -31.703 -3.229 1 77.62 94 HIS A N 1
ATOM 679 C CA . HIS A 1 94 ? 5.266 -32.625 -3.828 1 77.62 94 HIS A CA 1
ATOM 680 C C . HIS A 1 94 ? 5.984 -33.719 -4.621 1 77.62 94 HIS A C 1
ATOM 682 O O . HIS A 1 94 ? 5.656 -34.906 -4.496 1 77.62 94 HIS A O 1
ATOM 688 N N . GLU A 1 95 ? 6.867 -33.344 -5.457 1 74.75 95 GLU A N 1
ATOM 689 C CA . GLU A 1 95 ? 7.629 -34.281 -6.25 1 74.75 95 GLU A CA 1
ATOM 690 C C . GLU A 1 95 ? 8.422 -35.25 -5.359 1 74.75 95 GLU A C 1
ATOM 692 O O . GLU A 1 95 ? 8.531 -36.438 -5.652 1 74.75 95 GLU A O 1
ATOM 697 N N . ALA A 1 96 ? 8.961 -34.656 -4.285 1 77.94 96 ALA A N 1
ATOM 698 C CA . ALA A 1 96 ? 9.75 -35.469 -3.354 1 77.94 96 ALA A CA 1
ATOM 699 C C . ALA A 1 96 ? 8.867 -36.5 -2.65 1 77.94 96 ALA A C 1
ATOM 701 O O . ALA A 1 96 ? 9.258 -37.656 -2.502 1 77.94 96 ALA A O 1
ATOM 702 N N . ILE A 1 97 ? 7.777 -36.094 -2.309 1 80.19 97 ILE A N 1
ATOM 703 C CA . ILE A 1 97 ? 6.852 -37 -1.619 1 80.19 97 ILE A CA 1
ATOM 704 C C . ILE A 1 97 ? 6.352 -38.062 -2.586 1 80.19 97 ILE A C 1
ATOM 706 O O . ILE A 1 97 ? 6.258 -39.25 -2.227 1 80.19 97 ILE A O 1
ATOM 710 N N . SER A 1 98 ? 6.02 -37.688 -3.793 1 77.62 98 SER A N 1
ATOM 711 C CA . SER A 1 98 ? 5.566 -38.625 -4.82 1 77.62 98 SER A CA 1
ATOM 712 C C . SER A 1 98 ? 6.641 -39.656 -5.145 1 77.62 98 SER A C 1
ATOM 714 O O . SER A 1 98 ? 6.332 -40.844 -5.391 1 77.62 98 SER A O 1
ATOM 716 N N . SER A 1 99 ? 7.832 -39.219 -5.203 1 75.12 99 SER A N 1
ATOM 717 C CA . SER A 1 99 ? 8.938 -40.125 -5.504 1 75.12 99 SER A CA 1
ATOM 718 C C . SER A 1 99 ? 9.125 -41.156 -4.402 1 75.12 99 SER A C 1
ATOM 720 O O . SER A 1 99 ? 9.453 -42.312 -4.676 1 75.12 99 SER A O 1
ATOM 722 N N . VAL A 1 100 ? 8.922 -40.75 -3.234 1 74.06 100 VAL A N 1
ATOM 723 C CA . VAL A 1 100 ? 9.039 -41.688 -2.104 1 74.06 100 VAL A CA 1
ATOM 724 C C . VAL A 1 100 ? 7.91 -42.719 -2.15 1 74.06 100 VAL A C 1
ATOM 726 O O . VAL A 1 100 ? 8.141 -43.906 -1.937 1 74.06 100 VAL A O 1
ATOM 729 N N . ILE A 1 101 ? 6.777 -42.25 -2.459 1 74.12 101 ILE A N 1
ATOM 730 C CA . ILE A 1 101 ? 5.602 -43.125 -2.455 1 74.12 101 ILE A CA 1
ATOM 731 C C . ILE A 1 101 ? 5.699 -44.125 -3.596 1 74.12 101 ILE A C 1
ATOM 733 O O . ILE A 1 101 ? 5.363 -45.312 -3.424 1 74.12 101 ILE A O 1
ATOM 737 N N . ASN A 1 102 ? 6.121 -43.656 -4.707 1 72.56 102 ASN A N 1
ATOM 738 C CA . ASN A 1 102 ? 6.188 -44.531 -5.879 1 72.56 102 ASN A CA 1
ATOM 739 C C . ASN A 1 102 ? 7.496 -45.312 -5.926 1 72.56 102 ASN A C 1
ATOM 741 O O . ASN A 1 102 ? 7.723 -46.094 -6.848 1 72.56 102 ASN A O 1
ATOM 745 N N . ALA A 1 103 ? 8.328 -45.219 -4.973 1 70 103 ALA A N 1
ATOM 746 C CA . ALA A 1 103 ? 9.625 -45.906 -4.887 1 70 103 ALA A CA 1
ATOM 747 C C . ALA A 1 103 ? 10.406 -45.75 -6.184 1 70 103 ALA A C 1
ATOM 749 O O . ALA A 1 103 ? 10.992 -46.719 -6.68 1 70 103 ALA A O 1
ATOM 750 N N . SER A 1 104 ? 10.172 -44.625 -6.777 1 65.19 104 SER A N 1
ATOM 751 C CA . SER A 1 104 ? 10.852 -44.406 -8.047 1 65.19 104 SER A CA 1
ATOM 752 C C . SER A 1 104 ? 12.32 -44.062 -7.836 1 65.19 104 SER A C 1
ATOM 754 O O . SER A 1 104 ? 12.648 -43.25 -6.957 1 65.19 104 SER A O 1
ATOM 756 N N . VAL A 1 105 ? 13.18 -44.812 -8.391 1 60.09 105 VAL A N 1
ATOM 757 C CA . VAL A 1 105 ? 14.609 -44.531 -8.336 1 60.09 105 VAL A CA 1
ATOM 758 C C . VAL A 1 105 ? 14.961 -43.469 -9.375 1 60.09 105 VAL A C 1
ATOM 760 O O . VAL A 1 105 ? 14.68 -43.625 -10.562 1 60.09 105 VAL A O 1
ATOM 763 N N . PRO A 1 106 ? 15.352 -42.312 -8.836 1 60.66 106 PRO A N 1
ATOM 764 C CA . PRO A 1 106 ? 15.68 -41.25 -9.805 1 60.66 106 PRO A CA 1
ATOM 765 C C . PRO A 1 106 ? 16.812 -41.656 -10.75 1 60.66 106 PRO A C 1
ATOM 767 O O . PRO A 1 106 ? 17.75 -42.344 -10.336 1 60.66 106 PRO A O 1
ATOM 770 N N . THR A 1 107 ? 16.516 -41.75 -12.039 1 60.91 107 THR A N 1
ATOM 771 C CA . THR A 1 107 ? 17.578 -42 -13 1 60.91 107 THR A CA 1
ATOM 772 C C . THR A 1 107 ? 18.469 -40.75 -13.156 1 60.91 107 THR A C 1
ATOM 774 O O . THR A 1 107 ? 17.969 -39.656 -13.469 1 60.91 107 THR A O 1
ATOM 777 N N . PHE A 1 108 ? 19.656 -40.812 -12.477 1 62.69 108 PHE A N 1
ATOM 778 C CA . PHE A 1 108 ? 20.562 -39.688 -12.562 1 62.69 108 PHE A CA 1
ATOM 779 C C . PHE A 1 108 ? 21.469 -39.812 -13.781 1 62.69 108 PHE A C 1
ATOM 781 O O . PHE A 1 108 ? 22.078 -40.875 -14 1 62.69 108 PHE A O 1
ATOM 788 N N . GLU A 1 109 ? 21.172 -39 -14.805 1 67.31 109 GLU A N 1
ATOM 789 C CA . GLU A 1 109 ? 22.156 -38.875 -15.883 1 67.31 109 GLU A CA 1
ATOM 790 C C . GLU A 1 109 ? 23.281 -37.938 -15.516 1 67.31 109 GLU A C 1
ATOM 792 O O . GLU A 1 109 ? 23.031 -36.844 -14.977 1 67.31 109 GLU A O 1
ATOM 797 N N . LEU A 1 110 ? 24.5 -38.375 -15.586 1 72.88 110 LEU A N 1
ATOM 798 C CA . LEU A 1 110 ? 25.703 -37.594 -15.227 1 72.88 110 LEU A CA 1
ATOM 799 C C . LEU A 1 110 ? 25.656 -36.219 -15.836 1 72.88 110 LEU A C 1
ATOM 801 O O . LEU A 1 110 ? 26.094 -35.25 -15.203 1 72.88 110 LEU A O 1
ATOM 805 N N . TYR A 1 111 ? 25.109 -36.094 -16.984 1 73.31 111 TYR A N 1
ATOM 806 C CA . TYR A 1 111 ? 25.031 -34.812 -17.641 1 73.31 111 TYR A CA 1
ATOM 807 C C . TYR A 1 111 ? 24.094 -33.875 -16.891 1 73.31 111 TYR A C 1
ATOM 809 O O . TYR A 1 111 ? 24.344 -32.656 -16.797 1 73.31 111 TYR A O 1
ATOM 817 N N . ALA A 1 112 ? 23.062 -34.531 -16.359 1 69.75 112 ALA A N 1
ATOM 818 C CA . ALA A 1 112 ? 22.094 -33.75 -15.609 1 69.75 112 ALA A CA 1
ATOM 819 C C . ALA A 1 112 ? 22.719 -33.156 -14.344 1 69.75 112 ALA A C 1
ATOM 821 O O . ALA A 1 112 ? 22.438 -32.031 -13.977 1 69.75 112 ALA A O 1
ATOM 822 N N . VAL A 1 113 ? 23.594 -33.906 -13.75 1 76 113 VAL A N 1
ATOM 823 C CA . VAL A 1 113 ? 24.266 -33.469 -12.531 1 76 113 VAL A CA 1
ATOM 824 C C . VAL A 1 113 ? 25.266 -32.344 -12.859 1 76 113 VAL A C 1
ATOM 826 O O . VAL A 1 113 ? 25.391 -31.391 -12.109 1 76 113 VAL A O 1
ATOM 829 N N . ALA A 1 114 ? 25.938 -32.5 -13.977 1 81.06 114 ALA A N 1
ATOM 830 C CA . ALA A 1 114 ? 26.906 -31.484 -14.391 1 81.06 114 ALA A CA 1
ATOM 831 C C . ALA A 1 114 ? 26.219 -30.141 -14.68 1 81.06 114 ALA A C 1
ATOM 833 O O . ALA A 1 114 ? 26.703 -29.094 -14.273 1 81.06 114 ALA A O 1
ATOM 834 N N . VAL A 1 115 ? 25.172 -30.203 -15.367 1 77.44 115 VAL A N 1
ATOM 835 C CA . VAL A 1 115 ? 24.422 -29 -15.711 1 77.44 115 VAL A CA 1
ATOM 836 C C . VAL A 1 115 ? 23.875 -28.359 -14.438 1 77.44 115 VAL A C 1
ATOM 838 O O . VAL A 1 115 ? 23.859 -27.141 -14.312 1 77.44 115 VAL A O 1
ATOM 841 N N . ALA A 1 116 ? 23.438 -29.234 -13.547 1 76.62 116 ALA A N 1
ATOM 842 C CA . ALA A 1 116 ? 22.906 -28.734 -12.281 1 76.62 116 ALA A CA 1
ATOM 843 C C . ALA A 1 116 ? 23.984 -28 -11.484 1 76.62 116 ALA A C 1
ATOM 845 O O . ALA A 1 116 ? 23.734 -26.953 -10.883 1 76.62 116 ALA A O 1
ATOM 846 N N . MET A 1 117 ? 25.125 -28.516 -11.492 1 84.12 117 MET A N 1
ATOM 847 C CA . MET A 1 117 ? 26.234 -27.922 -10.758 1 84.12 117 MET A CA 1
ATOM 848 C C . MET A 1 117 ? 26.656 -26.594 -11.383 1 84.12 117 MET A C 1
ATOM 850 O O . MET A 1 117 ? 26.953 -25.641 -10.664 1 84.12 117 MET A O 1
ATOM 854 N N . LEU A 1 118 ? 26.719 -26.594 -12.68 1 84.19 118 LEU A N 1
ATOM 855 C CA . LEU A 1 118 ? 27.062 -25.359 -13.375 1 84.19 118 LEU A CA 1
ATOM 856 C C . LEU A 1 118 ? 26.016 -24.281 -13.117 1 84.19 118 LEU A C 1
ATOM 858 O O . LEU A 1 118 ? 26.359 -23.109 -12.906 1 84.19 118 LEU A O 1
ATOM 862 N N . SER A 1 119 ? 24.797 -24.672 -13.203 1 80.69 119 SER A N 1
ATOM 863 C CA . SER A 1 119 ? 23.719 -23.734 -12.93 1 80.69 119 SER A CA 1
ATOM 864 C C . SER A 1 119 ? 23.766 -23.234 -11.492 1 80.69 119 SER A C 1
ATOM 866 O O . SER A 1 119 ? 23.469 -22.062 -11.227 1 80.69 119 SER A O 1
ATOM 868 N N . ALA A 1 120 ? 24.156 -24.109 -10.578 1 87.12 120 ALA A N 1
ATOM 869 C CA . ALA A 1 120 ? 24.266 -23.734 -9.172 1 87.12 120 ALA A CA 1
ATOM 870 C C . ALA A 1 120 ? 25.344 -22.672 -8.969 1 87.12 120 ALA A C 1
ATOM 872 O O . ALA A 1 120 ? 25.141 -21.734 -8.203 1 87.12 120 ALA A O 1
ATOM 873 N N . VAL A 1 121 ? 26.391 -22.844 -9.625 1 90.88 121 VAL A N 1
ATOM 874 C CA . VAL A 1 121 ? 27.5 -21.891 -9.5 1 90.88 121 VAL A CA 1
ATOM 875 C C . VAL A 1 121 ? 27.078 -20.547 -10.086 1 90.88 121 VAL A C 1
ATOM 877 O O . VAL A 1 121 ? 27.328 -19.5 -9.492 1 90.88 121 VAL A O 1
ATOM 880 N N . ALA A 1 122 ? 26.516 -20.594 -11.242 1 87.69 122 ALA A N 1
ATOM 881 C CA . ALA A 1 122 ? 26.062 -19.359 -11.883 1 87.69 122 ALA A CA 1
ATOM 882 C C . ALA A 1 122 ? 25.031 -18.641 -11.008 1 87.69 122 ALA A C 1
ATOM 884 O O . ALA A 1 122 ? 25.109 -17.422 -10.852 1 87.69 122 ALA A O 1
ATOM 885 N N . ASN A 1 123 ? 24.156 -19.359 -10.461 1 89.12 123 ASN A N 1
ATOM 886 C CA . ASN A 1 123 ? 23.109 -18.781 -9.617 1 89.12 123 ASN A CA 1
ATOM 887 C C . ASN A 1 123 ? 23.688 -18.219 -8.32 1 89.12 123 ASN A C 1
ATOM 889 O O . ASN A 1 123 ? 23.188 -17.219 -7.809 1 89.12 123 ASN A O 1
ATOM 893 N N . GLU A 1 124 ? 24.641 -18.859 -7.832 1 92.5 124 GLU A N 1
ATOM 894 C CA . GLU A 1 124 ? 25.266 -18.344 -6.613 1 92.5 124 GLU A CA 1
ATOM 895 C C . GLU A 1 124 ? 25.984 -17.031 -6.863 1 92.5 124 GLU A C 1
ATOM 897 O O . GLU A 1 124 ? 25.938 -16.109 -6.035 1 92.5 124 GLU A O 1
ATOM 902 N N . LEU A 1 125 ? 26.656 -16.984 -7.973 1 93.19 125 LEU A N 1
ATOM 903 C CA . LEU A 1 125 ? 27.312 -15.734 -8.336 1 93.19 125 LEU A CA 1
ATOM 904 C C . LEU A 1 125 ? 26.312 -14.609 -8.539 1 93.19 125 LEU A C 1
ATOM 906 O O . LEU A 1 125 ? 26.531 -13.484 -8.094 1 93.19 125 LEU A O 1
ATOM 910 N N . LEU A 1 126 ? 25.297 -14.938 -9.156 1 91.12 126 LEU A N 1
ATOM 911 C CA . LEU A 1 126 ? 24.25 -13.953 -9.367 1 91.12 126 LEU A CA 1
ATOM 912 C C . LEU A 1 126 ? 23.609 -13.547 -8.047 1 91.12 126 LEU A C 1
ATOM 914 O O . LEU A 1 126 ? 23.281 -12.375 -7.836 1 91.12 126 LEU A O 1
ATOM 918 N N . ALA A 1 127 ? 23.391 -14.492 -7.199 1 93.44 127 ALA A N 1
ATOM 919 C CA . ALA A 1 127 ? 22.781 -14.227 -5.895 1 93.44 127 ALA A CA 1
ATOM 920 C C . ALA A 1 127 ? 23.625 -13.242 -5.09 1 93.44 127 ALA A C 1
ATOM 922 O O . ALA A 1 127 ? 23.094 -12.273 -4.539 1 93.44 127 ALA A O 1
ATOM 923 N N . ARG A 1 128 ? 24.875 -13.469 -5.059 1 93.88 128 ARG A N 1
ATOM 924 C CA . ARG A 1 128 ? 25.781 -12.586 -4.328 1 93.88 128 ARG A CA 1
ATOM 925 C C . ARG A 1 128 ? 25.797 -11.188 -4.934 1 93.88 128 ARG A C 1
ATOM 927 O O . ARG A 1 128 ? 25.812 -10.195 -4.207 1 93.88 128 ARG A O 1
ATOM 934 N N . TYR A 1 129 ? 25.812 -11.18 -6.23 1 92.69 129 TYR A N 1
ATOM 935 C CA . TYR A 1 129 ? 25.797 -9.906 -6.934 1 92.69 129 TYR A CA 1
ATOM 936 C C . TYR A 1 129 ? 24.516 -9.125 -6.633 1 92.69 129 TYR A C 1
ATOM 938 O O . TYR A 1 129 ? 24.578 -7.957 -6.25 1 92.69 129 TYR A O 1
ATOM 946 N N . LYS A 1 130 ? 23.422 -9.734 -6.75 1 93.5 130 LYS A N 1
ATOM 947 C CA . LYS A 1 130 ? 22.125 -9.094 -6.539 1 93.5 130 LYS A CA 1
ATOM 948 C C . LYS A 1 130 ? 21.969 -8.641 -5.09 1 93.5 130 LYS A C 1
ATOM 950 O O . LYS A 1 130 ? 21.5 -7.531 -4.832 1 93.5 130 LYS A O 1
ATOM 955 N N . ILE A 1 131 ? 22.359 -9.492 -4.168 1 93.69 131 ILE A N 1
ATOM 956 C CA . ILE A 1 131 ? 22.203 -9.172 -2.754 1 93.69 131 ILE A CA 1
ATOM 957 C C . ILE A 1 131 ? 23.109 -8.008 -2.381 1 93.69 131 ILE A C 1
ATOM 959 O O . ILE A 1 131 ? 22.703 -7.094 -1.668 1 93.69 131 ILE A O 1
ATOM 963 N N . ARG A 1 132 ? 24.281 -8.016 -2.908 1 93.5 132 ARG A N 1
ATOM 964 C CA . ARG A 1 132 ? 25.234 -6.938 -2.631 1 93.5 132 ARG A CA 1
ATOM 965 C C . ARG A 1 132 ? 24.719 -5.605 -3.164 1 93.5 132 ARG A C 1
ATOM 967 O O . ARG A 1 132 ? 24.719 -4.602 -2.445 1 93.5 132 ARG A O 1
ATOM 974 N N . VAL A 1 133 ? 24.312 -5.609 -4.383 1 92.56 133 VAL A N 1
ATOM 975 C CA . VAL A 1 133 ? 23.828 -4.383 -5.004 1 92.56 133 VAL A CA 1
ATOM 976 C C . VAL A 1 133 ? 22.516 -3.961 -4.352 1 92.56 133 VAL A C 1
ATOM 978 O O . VAL A 1 133 ? 22.266 -2.768 -4.16 1 92.56 133 VAL A O 1
ATOM 981 N N . GLY A 1 134 ? 21.703 -4.977 -4.023 1 91.5 134 GLY A N 1
ATOM 982 C CA . GLY A 1 134 ? 20.453 -4.684 -3.352 1 91.5 134 GLY A CA 1
ATOM 983 C C . GLY A 1 134 ? 20.641 -4.004 -2.008 1 91.5 134 GLY A C 1
ATOM 984 O O . GLY A 1 134 ? 19.922 -3.057 -1.678 1 91.5 134 GLY A O 1
ATOM 985 N N . LEU A 1 135 ? 21.594 -4.449 -1.249 1 90 135 LEU A N 1
ATOM 986 C CA . LEU A 1 135 ? 21.891 -3.859 0.053 1 90 135 LEU A CA 1
ATOM 987 C C . LEU A 1 135 ? 22.484 -2.461 -0.104 1 90 135 LEU A C 1
ATOM 989 O O . LEU A 1 135 ? 22.125 -1.549 0.651 1 90 135 LEU A O 1
ATOM 993 N N . LYS A 1 136 ? 23.281 -2.279 -1.085 1 89.81 136 LYS A N 1
ATOM 994 C CA . LYS A 1 136 ? 23.906 -0.987 -1.349 1 89.81 136 LYS A CA 1
ATOM 995 C C . LYS A 1 136 ? 22.875 0.049 -1.781 1 89.81 136 LYS A C 1
ATOM 997 O O . LYS A 1 136 ? 22.922 1.202 -1.349 1 89.81 136 LYS A O 1
ATOM 1002 N N . THR A 1 137 ? 22 -0.383 -2.564 1 87.94 137 THR A N 1
ATOM 1003 C CA . THR A 1 137 ? 21.016 0.536 -3.125 1 87.94 137 THR A CA 1
ATOM 1004 C C . THR A 1 137 ? 19.719 0.501 -2.316 1 87.94 137 THR A C 1
ATOM 1006 O O . THR A 1 137 ? 18.766 1.207 -2.637 1 87.94 137 THR A O 1
ATOM 1009 N N . ARG A 1 138 ? 19.672 -0.411 -1.314 1 86.38 138 ARG A N 1
ATOM 1010 C CA . ARG A 1 138 ? 18.516 -0.583 -0.44 1 86.38 138 ARG A CA 1
ATOM 1011 C C . ARG A 1 138 ? 17.281 -1.001 -1.236 1 86.38 138 ARG A C 1
ATOM 1013 O O . ARG A 1 138 ? 16.188 -0.464 -1.03 1 86.38 138 ARG A O 1
ATOM 1020 N N . SER A 1 139 ? 17.531 -1.782 -2.182 1 88.25 139 SER A N 1
ATOM 1021 C CA . SER A 1 139 ? 16.453 -2.328 -3.006 1 88.25 139 SER A CA 1
ATOM 1022 C C . SER A 1 139 ? 15.977 -3.678 -2.475 1 88.25 139 SER A C 1
ATOM 1024 O O . SER A 1 139 ? 16.656 -4.695 -2.662 1 88.25 139 SER A O 1
ATOM 1026 N N . THR A 1 140 ? 14.812 -3.734 -1.937 1 87.06 140 THR A N 1
ATOM 1027 C CA . THR A 1 140 ? 14.297 -4.949 -1.315 1 87.06 140 THR A CA 1
ATOM 1028 C C . THR A 1 140 ? 13.953 -5.992 -2.375 1 87.06 140 THR A C 1
ATOM 1030 O O . THR A 1 140 ? 14.086 -7.195 -2.139 1 87.06 140 THR A O 1
ATOM 1033 N N . SER A 1 141 ? 13.477 -5.512 -3.496 1 90.75 141 SER A N 1
ATOM 1034 C CA . SER A 1 141 ? 13.125 -6.445 -4.562 1 90.75 141 SER A CA 1
ATOM 1035 C C . SER A 1 141 ? 14.367 -7.152 -5.105 1 90.75 141 SER A C 1
ATOM 1037 O O . SER A 1 141 ? 14.32 -8.344 -5.406 1 90.75 141 SER A O 1
ATOM 1039 N N . LEU A 1 142 ? 15.445 -6.414 -5.188 1 90.69 142 LEU A N 1
ATOM 1040 C CA . LEU A 1 142 ? 16.688 -7.008 -5.672 1 90.69 142 LEU A CA 1
ATOM 1041 C C . LEU A 1 142 ? 17.234 -8.016 -4.668 1 90.69 142 LEU A C 1
ATOM 1043 O O . LEU A 1 142 ? 17.766 -9.055 -5.051 1 90.69 142 LEU A O 1
ATOM 1047 N N . ILE A 1 143 ? 17.156 -7.742 -3.465 1 92.06 143 ILE A N 1
ATOM 1048 C CA . ILE A 1 143 ? 17.562 -8.672 -2.412 1 92.06 143 ILE A CA 1
ATOM 1049 C C . ILE A 1 143 ? 16.719 -9.938 -2.484 1 92.06 143 ILE A C 1
ATOM 1051 O O . ILE A 1 143 ? 17.25 -11.047 -2.395 1 92.06 143 ILE A O 1
ATOM 1055 N N . ALA A 1 144 ? 15.43 -9.727 -2.664 1 91.19 144 ALA A N 1
ATOM 1056 C CA . ALA A 1 144 ? 14.531 -10.867 -2.789 1 91.19 144 ALA A CA 1
ATOM 1057 C C . ALA A 1 144 ? 14.906 -11.734 -3.988 1 91.19 144 ALA A C 1
ATOM 1059 O O . ALA A 1 144 ? 14.867 -12.961 -3.908 1 91.19 144 ALA A O 1
ATOM 1060 N N . GLU A 1 145 ? 15.203 -11.117 -5.031 1 90.75 145 GLU A N 1
ATOM 1061 C CA . GLU A 1 145 ? 15.617 -11.844 -6.227 1 90.75 145 GLU A CA 1
ATOM 1062 C C . GLU A 1 145 ? 16.922 -12.602 -5.98 1 90.75 145 GLU A C 1
ATOM 1064 O O . GLU A 1 145 ? 17.125 -13.688 -6.531 1 90.75 145 GLU A O 1
ATOM 1069 N N . GLY A 1 146 ? 17.781 -11.938 -5.309 1 92.06 146 GLY A N 1
ATOM 1070 C CA . GLY A 1 146 ? 19 -12.633 -4.914 1 92.06 146 GLY A CA 1
ATOM 1071 C C . GLY A 1 146 ? 18.734 -13.875 -4.082 1 92.06 146 GLY A C 1
ATOM 1072 O O . GLY A 1 146 ? 19.344 -14.922 -4.305 1 92.06 146 GLY A O 1
ATOM 1073 N N . LYS A 1 147 ? 17.859 -13.758 -3.162 1 91.19 147 LYS A N 1
ATOM 1074 C CA . LYS A 1 147 ? 17.469 -14.906 -2.352 1 91.19 147 LYS A CA 1
ATOM 1075 C C . LYS A 1 147 ? 16.828 -16 -3.213 1 91.19 147 LYS A C 1
ATOM 1077 O O . LYS A 1 147 ? 17.031 -17.188 -2.955 1 91.19 147 LYS A O 1
ATOM 1082 N N . HIS A 1 148 ? 16.078 -15.562 -4.16 1 90.31 148 HIS A N 1
ATOM 1083 C CA . HIS A 1 148 ? 15.5 -16.531 -5.094 1 90.31 148 HIS A CA 1
ATOM 1084 C C . HIS A 1 148 ? 16.578 -17.297 -5.828 1 90.31 148 HIS A C 1
ATOM 1086 O O . HIS A 1 148 ? 16.484 -18.516 -5.984 1 90.31 148 HIS A O 1
ATOM 1092 N N . SER A 1 149 ? 17.562 -16.609 -6.258 1 89.75 149 SER A N 1
ATOM 1093 C CA . SER A 1 149 ? 18.688 -17.266 -6.91 1 89.75 149 SER A CA 1
ATOM 1094 C C . SER A 1 149 ? 19.359 -18.266 -5.973 1 89.75 149 SER A C 1
ATOM 1096 O O . SER A 1 149 ? 19.797 -19.344 -6.406 1 89.75 149 SER A O 1
ATOM 1098 N N . ARG A 1 150 ? 19.422 -17.938 -4.793 1 89.62 150 ARG A N 1
ATOM 1099 C CA . ARG A 1 150 ? 20.016 -18.844 -3.814 1 89.62 150 ARG A CA 1
ATOM 1100 C C . ARG A 1 150 ? 19.141 -20.078 -3.615 1 89.62 150 ARG A C 1
ATOM 1102 O O . ARG A 1 150 ? 19.656 -21.172 -3.355 1 89.62 150 ARG A O 1
ATOM 1109 N N . VAL A 1 151 ? 17.938 -19.859 -3.617 1 87.56 151 VAL A N 1
ATOM 1110 C CA . VAL A 1 151 ? 16.984 -20.984 -3.535 1 87.56 151 VAL A CA 1
ATOM 1111 C C . VAL A 1 151 ? 17.25 -21.953 -4.68 1 87.56 151 VAL A C 1
ATOM 1113 O O . VAL A 1 151 ? 17.203 -23.172 -4.484 1 87.56 151 VAL A O 1
ATOM 1116 N N . ASP A 1 152 ? 17.453 -21.422 -5.84 1 85.38 152 ASP A N 1
ATOM 1117 C CA . ASP A 1 152 ? 17.766 -22.281 -6.984 1 85.38 152 ASP A CA 1
ATOM 1118 C C . ASP A 1 152 ? 19.062 -23.047 -6.746 1 85.38 152 ASP A C 1
ATOM 1120 O O . ASP A 1 152 ? 19.188 -24.203 -7.18 1 85.38 152 ASP A O 1
ATOM 1124 N N . VAL A 1 153 ? 20.016 -22.438 -6.102 1 86.69 153 VAL A N 1
ATOM 1125 C CA . VAL A 1 153 ? 21.266 -23.094 -5.734 1 86.69 153 VAL A CA 1
ATOM 1126 C C . VAL A 1 153 ? 20.969 -24.25 -4.773 1 86.69 153 VAL A C 1
ATOM 1128 O O . VAL A 1 153 ? 21.469 -25.359 -4.953 1 86.69 153 VAL A O 1
ATOM 1131 N N . LEU A 1 154 ? 20.188 -23.984 -3.824 1 86 154 LEU A N 1
ATOM 1132 C CA . LEU A 1 154 ? 19.828 -24.984 -2.834 1 86 154 LEU A CA 1
ATOM 1133 C C . LEU A 1 154 ? 19.109 -26.156 -3.486 1 86 154 LEU A C 1
ATOM 1135 O O . LEU A 1 154 ? 19.359 -27.312 -3.143 1 86 154 LEU A O 1
ATOM 1139 N N . SER A 1 155 ? 18.25 -25.828 -4.398 1 80.81 155 SER A N 1
ATOM 1140 C CA . SER A 1 155 ? 17.516 -26.875 -5.102 1 80.81 155 SER A CA 1
ATOM 1141 C C . SER A 1 155 ? 18.453 -27.75 -5.922 1 80.81 155 SER A C 1
ATOM 1143 O O . SER A 1 155 ? 18.297 -28.969 -5.965 1 80.81 155 SER A O 1
ATOM 1145 N N . SER A 1 156 ? 19.391 -27.141 -6.59 1 79.19 156 SER A N 1
ATOM 1146 C CA . SER A 1 156 ? 20.375 -27.891 -7.371 1 79.19 156 SER A CA 1
ATOM 1147 C C . SER A 1 156 ? 21.281 -28.734 -6.469 1 79.19 156 SER A C 1
ATOM 1149 O O . SER A 1 156 ? 21.625 -29.859 -6.812 1 79.19 156 SER A O 1
ATOM 1151 N N . LEU A 1 157 ? 21.609 -28.172 -5.367 1 79.56 157 LEU A N 1
ATOM 1152 C CA . LEU A 1 157 ? 22.438 -28.891 -4.41 1 79.56 157 LEU A CA 1
ATOM 1153 C C . LEU A 1 157 ? 21.688 -30.109 -3.855 1 79.56 157 LEU A C 1
ATOM 1155 O O . LEU A 1 157 ? 22.297 -31.141 -3.592 1 79.56 157 LEU A O 1
ATOM 1159 N N . ALA A 1 158 ? 20.438 -29.938 -3.662 1 77.62 158 ALA A N 1
ATOM 1160 C CA . ALA A 1 158 ? 19.625 -31.062 -3.209 1 77.62 158 ALA A CA 1
ATOM 1161 C C . ALA A 1 158 ? 19.688 -32.219 -4.203 1 77.62 158 ALA A C 1
ATOM 1163 O O . ALA A 1 158 ? 19.75 -33.375 -3.805 1 77.62 158 ALA A O 1
ATOM 1164 N N . VAL A 1 159 ? 19.703 -31.922 -5.473 1 73.88 159 VAL A N 1
ATOM 1165 C CA . VAL A 1 159 ? 19.766 -32.938 -6.52 1 73.88 159 VAL A CA 1
ATOM 1166 C C . VAL A 1 159 ? 21.109 -33.625 -6.469 1 73.88 159 VAL A C 1
ATOM 1168 O O . VAL A 1 159 ? 21.188 -34.875 -6.574 1 73.88 159 VAL A O 1
ATOM 1171 N N . VAL A 1 160 ? 22.125 -32.875 -6.305 1 76.88 160 VAL A N 1
ATOM 1172 C CA . VAL A 1 160 ? 23.484 -33.406 -6.273 1 76.88 160 VAL A CA 1
ATOM 1173 C C . VAL A 1 160 ? 23.641 -34.312 -5.047 1 76.88 160 VAL A C 1
ATOM 1175 O O . VAL A 1 160 ? 24.172 -35.438 -5.148 1 76.88 160 VAL A O 1
ATOM 1178 N N . VAL A 1 161 ? 23.188 -33.812 -3.949 1 79.38 161 VAL A N 1
ATOM 1179 C CA . VAL A 1 161 ? 23.297 -34.594 -2.709 1 79.38 161 VAL A CA 1
ATOM 1180 C C . VAL A 1 161 ? 22.438 -35.844 -2.807 1 79.38 161 VAL A C 1
ATOM 1182 O O . VAL A 1 161 ? 22.859 -36.906 -2.359 1 79.38 161 VAL A O 1
ATOM 1185 N N . GLY A 1 162 ? 21.281 -35.656 -3.359 1 75.44 162 GLY A N 1
ATOM 1186 C CA . GLY A 1 162 ? 20.438 -36.844 -3.582 1 75.44 162 GLY A CA 1
ATOM 1187 C C . GLY A 1 162 ? 21.094 -37.875 -4.457 1 75.44 162 GLY A C 1
ATOM 1188 O O . GLY A 1 162 ? 21.047 -39.094 -4.156 1 75.44 162 GLY A O 1
ATOM 1189 N N . PHE A 1 163 ? 21.75 -37.469 -5.512 1 74.25 163 PHE A N 1
ATOM 1190 C CA . PHE A 1 163 ? 22.453 -38.344 -6.406 1 74.25 163 PHE A CA 1
ATOM 1191 C C . PHE A 1 163 ? 23.547 -39.125 -5.66 1 74.25 163 PHE A C 1
ATOM 1193 O O . PHE A 1 163 ? 23.734 -40.312 -5.879 1 74.25 163 PHE A O 1
ATOM 1200 N N . PHE A 1 164 ? 24.25 -38.375 -4.895 1 77.31 164 PHE A N 1
ATOM 1201 C CA . PHE A 1 164 ? 25.328 -38.969 -4.133 1 77.31 164 PHE A CA 1
ATOM 1202 C C . PHE A 1 164 ? 24.812 -40.094 -3.236 1 77.31 164 PHE A C 1
ATOM 1204 O O . PHE A 1 164 ? 25.406 -41.156 -3.158 1 77.31 164 PHE A O 1
ATOM 1211 N N . PHE A 1 165 ? 23.734 -39.875 -2.58 1 77.81 165 PHE A N 1
ATOM 1212 C CA . PHE A 1 165 ? 23.188 -40.875 -1.661 1 77.81 165 PHE A CA 1
ATOM 1213 C C . PHE A 1 165 ? 22.609 -42.062 -2.426 1 77.81 165 PHE A C 1
ATOM 1215 O O . PHE A 1 165 ? 22.719 -43.188 -1.984 1 77.81 165 PHE A O 1
ATOM 1222 N N . VAL A 1 166 ? 22.047 -41.812 -3.551 1 72.44 166 VAL A N 1
ATOM 1223 C CA . VAL A 1 166 ? 21.484 -42.875 -4.359 1 72.44 166 VAL A CA 1
ATOM 1224 C C . VAL A 1 166 ? 22.609 -43.75 -4.918 1 72.44 166 VAL A C 1
ATOM 1226 O O . VAL A 1 166 ? 22.469 -44.969 -5.012 1 72.44 166 VAL A O 1
ATOM 1229 N N . TYR A 1 167 ? 23.672 -43.031 -5.242 1 75.56 167 TYR A N 1
ATOM 1230 C CA . TYR A 1 167 ? 24.828 -43.781 -5.738 1 75.56 167 TYR A CA 1
ATOM 1231 C C . TYR A 1 167 ? 25.328 -44.781 -4.699 1 75.56 167 TYR A C 1
ATOM 1233 O O . TYR A 1 167 ? 25.766 -45.875 -5.047 1 75.56 167 TYR A O 1
ATOM 1241 N N . PHE A 1 168 ? 25.109 -44.469 -3.496 1 80.69 168 PHE A N 1
ATOM 1242 C CA . PHE A 1 168 ? 25.547 -45.344 -2.432 1 80.69 168 PHE A CA 1
ATOM 1243 C C . PHE A 1 168 ? 24.422 -46.312 -2.027 1 80.69 168 PHE A C 1
ATOM 1245 O O . PHE A 1 168 ? 24.578 -47.094 -1.1 1 80.69 168 PHE A O 1
ATOM 1252 N N . GLY A 1 169 ? 23.266 -46.25 -2.639 1 73.88 169 GLY A N 1
ATOM 1253 C CA . GLY A 1 169 ? 22.219 -47.25 -2.461 1 73.88 169 GLY A CA 1
ATOM 1254 C C . GLY A 1 169 ? 21.062 -46.75 -1.609 1 73.88 169 GLY A C 1
ATOM 1255 O O . GLY A 1 169 ? 20.125 -47.5 -1.314 1 73.88 169 GLY A O 1
ATOM 1256 N N . TYR A 1 170 ? 21.203 -45.594 -1.157 1 76.88 170 TYR A N 1
ATOM 1257 C CA . TYR A 1 170 ? 20.125 -45.062 -0.332 1 76.88 170 TYR A CA 1
ATOM 1258 C C . TYR A 1 170 ? 19.109 -44.312 -1.179 1 76.88 170 TYR A C 1
ATOM 1260 O O . TYR A 1 170 ? 19.203 -43.062 -1.289 1 76.88 170 TYR A O 1
ATOM 1268 N N . TRP A 1 171 ? 18.188 -44.969 -1.729 1 71.81 171 TRP A N 1
ATOM 1269 C CA . TRP A 1 171 ? 17.25 -44.375 -2.688 1 71.81 171 TRP A CA 1
ATOM 1270 C C . TRP A 1 171 ? 16.312 -43.375 -2.006 1 71.81 171 TRP A C 1
ATOM 1272 O O . TRP A 1 171 ? 15.859 -42.438 -2.631 1 71.81 171 TRP A O 1
ATOM 1282 N N . TRP A 1 172 ? 16.062 -43.594 -0.67 1 75.12 172 TRP A N 1
ATOM 1283 C CA . TRP A 1 172 ? 15.102 -42.75 0.036 1 75.12 172 TRP A CA 1
ATOM 1284 C C . TRP A 1 172 ? 15.75 -41.438 0.466 1 75.12 172 TRP A C 1
ATOM 1286 O O . TRP A 1 172 ? 15.047 -40.469 0.791 1 75.12 172 TRP A O 1
ATOM 1296 N N . ALA A 1 173 ? 17.047 -41.469 0.381 1 76.94 173 ALA A N 1
ATOM 1297 C CA . ALA A 1 173 ? 17.781 -40.312 0.871 1 76.94 173 ALA A CA 1
ATOM 1298 C C . ALA A 1 173 ? 17.547 -39.094 -0.018 1 76.94 173 ALA A C 1
ATOM 1300 O O . ALA A 1 173 ? 17.547 -37.938 0.462 1 76.94 173 ALA A O 1
ATOM 1301 N N . ASP A 1 174 ? 17.281 -39.281 -1.263 1 77 174 ASP A N 1
ATOM 1302 C CA . ASP A 1 174 ? 17 -38.219 -2.209 1 77 174 ASP A CA 1
ATOM 1303 C C . ASP A 1 174 ? 15.734 -37.469 -1.827 1 77 174 ASP A C 1
ATOM 1305 O O . ASP A 1 174 ? 15.727 -36.219 -1.797 1 77 174 ASP A O 1
ATOM 1309 N N . SER A 1 175 ? 14.773 -38.219 -1.47 1 79.25 175 SER A N 1
ATOM 1310 C CA . SER A 1 175 ? 13.492 -37.625 -1.117 1 79.25 175 SER A CA 1
ATOM 1311 C C . SER A 1 175 ? 13.57 -36.875 0.215 1 79.25 175 SER A C 1
ATOM 1313 O O . SER A 1 175 ? 12.984 -35.812 0.374 1 79.25 175 SER A O 1
ATOM 1315 N N . VAL A 1 176 ? 14.289 -37.375 1.056 1 82.44 176 VAL A N 1
ATOM 1316 C CA . VAL A 1 176 ? 14.43 -36.781 2.371 1 82.44 176 VAL A CA 1
ATOM 1317 C C . VAL A 1 176 ? 15.18 -35.438 2.248 1 82.44 176 VAL A C 1
ATOM 1319 O O . VAL A 1 176 ? 14.797 -34.438 2.859 1 82.44 176 VAL A O 1
ATOM 1322 N N . VAL A 1 177 ? 16.219 -35.5 1.482 1 82.06 177 VAL A N 1
ATOM 1323 C CA . VAL A 1 177 ? 17 -34.312 1.264 1 82.06 177 VAL A CA 1
ATOM 1324 C C . VAL A 1 177 ? 16.156 -33.25 0.557 1 82.06 177 VAL A C 1
ATOM 1326 O O . VAL A 1 177 ? 16.203 -32.062 0.915 1 82.06 177 VAL A O 1
ATOM 1329 N N . ALA A 1 178 ? 15.391 -33.656 -0.374 1 82.31 178 ALA A N 1
ATOM 1330 C CA . ALA A 1 178 ? 14.539 -32.719 -1.125 1 82.31 178 ALA A CA 1
ATOM 1331 C C . ALA A 1 178 ? 13.484 -32.094 -0.221 1 82.31 178 ALA A C 1
ATOM 1333 O O . ALA A 1 178 ? 13.188 -30.906 -0.34 1 82.31 178 ALA A O 1
ATOM 1334 N N . ILE A 1 179 ? 13.016 -32.844 0.66 1 86.38 179 ILE A N 1
ATOM 1335 C CA . ILE A 1 179 ? 12.008 -32.344 1.583 1 86.38 179 ILE A CA 1
ATOM 1336 C C . ILE A 1 179 ? 12.641 -31.359 2.549 1 86.38 179 ILE A C 1
ATOM 1338 O O . ILE A 1 179 ? 12.078 -30.281 2.803 1 86.38 179 ILE A O 1
ATOM 1342 N N . ALA A 1 180 ? 13.766 -31.688 3.047 1 88.75 180 ALA A N 1
ATOM 1343 C CA . ALA A 1 180 ? 14.461 -30.812 3.973 1 88.75 180 ALA A CA 1
ATOM 1344 C C . ALA A 1 180 ? 14.773 -29.469 3.314 1 88.75 180 ALA A C 1
ATOM 1346 O O . ALA A 1 180 ? 14.555 -28.406 3.908 1 88.75 180 ALA A O 1
ATOM 1347 N N . ILE A 1 181 ? 15.273 -29.531 2.15 1 87.38 181 ILE A N 1
ATOM 1348 C CA . ILE A 1 181 ? 15.641 -28.328 1.427 1 87.38 181 ILE A CA 1
ATOM 1349 C C . ILE A 1 181 ? 14.383 -27.516 1.101 1 87.38 181 ILE A C 1
ATOM 1351 O O . ILE A 1 181 ? 14.398 -26.281 1.132 1 87.38 181 ILE A O 1
ATOM 1355 N N . SER A 1 182 ? 13.336 -28.219 0.782 1 89.69 182 SER A N 1
ATOM 1356 C CA . SER A 1 182 ? 12.094 -27.531 0.452 1 89.69 182 SER A CA 1
ATOM 1357 C C . SER A 1 182 ? 11.555 -26.75 1.647 1 89.69 182 SER A C 1
ATOM 1359 O O . SER A 1 182 ? 10.969 -25.672 1.483 1 89.69 182 SER A O 1
ATOM 1361 N N . VAL A 1 183 ? 11.758 -27.234 2.805 1 91.88 183 VAL A N 1
ATOM 1362 C CA . VAL A 1 183 ? 11.32 -26.531 4.012 1 91.88 183 VAL A CA 1
ATOM 1363 C C . VAL A 1 183 ? 12.125 -25.25 4.191 1 91.88 183 VAL A C 1
ATOM 1365 O O . VAL A 1 183 ? 11.578 -24.203 4.555 1 91.88 183 VAL A O 1
ATOM 1368 N N . VAL A 1 184 ? 13.383 -25.359 3.92 1 92.25 184 VAL A N 1
ATOM 1369 C CA . VAL A 1 184 ? 14.234 -24.188 4.016 1 92.25 184 VAL A CA 1
ATOM 1370 C C . VAL A 1 184 ? 13.805 -23.156 2.98 1 92.25 184 VAL A C 1
ATOM 1372 O O . VAL A 1 184 ? 13.727 -21.953 3.285 1 92.25 184 VAL A O 1
ATOM 1375 N N . ILE A 1 185 ? 13.516 -23.594 1.783 1 90.56 185 ILE A N 1
ATOM 1376 C CA . ILE A 1 185 ? 13.086 -22.703 0.707 1 90.56 185 ILE A CA 1
ATOM 1377 C C . ILE A 1 185 ? 11.758 -22.062 1.074 1 90.56 185 ILE A C 1
ATOM 1379 O O . ILE A 1 185 ? 11.555 -20.859 0.821 1 90.56 185 ILE A O 1
ATOM 1383 N N . LEU A 1 186 ? 10.953 -22.828 1.703 1 92.31 186 LEU A N 1
ATOM 1384 C CA . LEU A 1 186 ? 9.656 -22.297 2.141 1 92.31 186 LEU A CA 1
ATOM 1385 C C . LEU A 1 186 ? 9.836 -21.188 3.164 1 92.31 186 LEU A C 1
ATOM 1387 O O . LEU A 1 186 ? 9.102 -20.188 3.143 1 92.31 186 LEU A O 1
ATOM 1391 N N . GLN A 1 187 ? 10.766 -21.328 4.004 1 94.38 187 GLN A N 1
ATOM 1392 C CA . GLN A 1 187 ? 11.047 -20.312 5.012 1 94.38 187 GLN A CA 1
ATOM 1393 C C . GLN A 1 187 ? 11.586 -19.031 4.375 1 94.38 187 GLN A C 1
ATOM 1395 O O . GLN A 1 187 ? 11.219 -17.938 4.781 1 94.38 187 GLN A O 1
ATOM 1400 N N . ILE A 1 188 ? 12.445 -19.203 3.404 1 92.19 188 ILE A N 1
ATOM 1401 C CA . ILE A 1 188 ? 13 -18.062 2.699 1 92.19 188 ILE A CA 1
ATOM 1402 C C . ILE A 1 188 ? 11.883 -17.328 1.955 1 92.19 188 ILE A C 1
ATOM 1404 O O . ILE A 1 188 ? 11.75 -16.109 2.07 1 92.19 188 ILE A O 1
ATOM 1408 N N . GLY A 1 189 ? 11.102 -18.078 1.233 1 92.62 189 GLY A N 1
ATOM 1409 C CA . GLY A 1 189 ? 9.984 -17.5 0.522 1 92.62 189 GLY A CA 1
ATOM 1410 C C . GLY A 1 189 ? 8.977 -16.828 1.442 1 92.62 189 GLY A C 1
ATOM 1411 O O . GLY A 1 189 ? 8.461 -15.75 1.134 1 92.62 189 GLY A O 1
ATOM 1412 N N . GLY A 1 190 ? 8.75 -17.453 2.594 1 93.25 190 GLY A N 1
ATOM 1413 C CA . GLY A 1 190 ? 7.852 -16.875 3.588 1 93.25 190 GLY A CA 1
ATOM 1414 C C . GLY A 1 190 ? 8.352 -15.562 4.152 1 93.25 190 GLY A C 1
ATOM 1415 O O . GLY A 1 190 ? 7.559 -14.641 4.375 1 93.25 190 GLY A O 1
ATOM 1416 N N . SER A 1 191 ? 9.594 -15.539 4.336 1 94.06 191 SER A N 1
ATOM 1417 C CA . SER A 1 191 ? 10.18 -14.312 4.859 1 94.06 191 SER A CA 1
ATOM 1418 C C . SER A 1 191 ? 10.109 -13.18 3.838 1 94.06 191 SER A C 1
ATOM 1420 O O . SER A 1 191 ? 9.805 -12.039 4.188 1 94.06 191 SER A O 1
ATOM 1422 N N . VAL A 1 192 ? 10.375 -13.477 2.615 1 91.94 192 VAL A N 1
ATOM 1423 C CA . VAL A 1 192 ? 10.312 -12.492 1.543 1 91.94 192 VAL A CA 1
ATOM 1424 C C . VAL A 1 192 ? 8.883 -11.977 1.391 1 91.94 192 VAL A C 1
ATOM 1426 O O . VAL A 1 192 ? 8.656 -10.773 1.269 1 91.94 192 VAL A O 1
ATOM 1429 N N . LEU A 1 193 ? 8.016 -12.883 1.448 1 92.69 193 LEU A N 1
ATOM 1430 C CA . LEU A 1 193 ? 6.605 -12.531 1.322 1 92.69 193 LEU A CA 1
ATOM 1431 C C . LEU A 1 193 ? 6.152 -11.664 2.498 1 92.69 193 LEU A C 1
ATOM 1433 O O . LEU A 1 193 ? 5.461 -10.664 2.309 1 92.69 193 LEU A O 1
ATOM 1437 N N . LYS A 1 194 ? 6.539 -12.023 3.66 1 92.81 194 LYS A N 1
ATOM 1438 C CA . LYS A 1 194 ? 6.168 -11.273 4.855 1 92.81 194 LYS A CA 1
ATOM 1439 C C . LYS A 1 194 ? 6.695 -9.836 4.793 1 92.81 194 LYS A C 1
ATOM 1441 O O . LYS A 1 194 ? 5.977 -8.891 5.117 1 92.81 194 LYS A O 1
ATOM 1446 N N . ASN A 1 195 ? 7.891 -9.758 4.398 1 90.62 195 ASN A N 1
ATOM 1447 C CA . ASN A 1 195 ? 8.484 -8.43 4.285 1 90.62 195 ASN A CA 1
ATOM 1448 C C . ASN A 1 195 ? 7.707 -7.543 3.318 1 90.62 195 ASN A C 1
ATOM 1450 O O . ASN A 1 195 ? 7.465 -6.371 3.602 1 90.62 195 ASN A O 1
ATOM 1454 N N . SER A 1 196 ? 7.367 -8.055 2.166 1 92 196 SER A N 1
ATOM 1455 C CA . SER A 1 196 ? 6.625 -7.293 1.169 1 92 196 SER A CA 1
ATOM 1456 C C . SER A 1 196 ? 5.23 -6.938 1.673 1 92 196 SER A C 1
ATOM 1458 O O . SER A 1 196 ? 4.75 -5.82 1.455 1 92 196 SER A O 1
ATOM 1460 N N . ILE A 1 197 ? 4.598 -7.836 2.381 1 92 197 ILE A N 1
ATOM 1461 C CA . ILE A 1 197 ? 3.26 -7.613 2.918 1 92 197 ILE A CA 1
ATOM 1462 C C . ILE A 1 197 ? 3.305 -6.516 3.979 1 92 197 ILE A C 1
ATOM 1464 O O . ILE A 1 197 ? 2.414 -5.664 4.035 1 92 197 ILE A O 1
ATOM 1468 N N . ASP A 1 198 ? 4.281 -6.551 4.762 1 90.56 198 ASP A N 1
ATOM 1469 C CA . ASP A 1 198 ? 4.43 -5.535 5.801 1 90.56 198 ASP A CA 1
ATOM 1470 C C . ASP A 1 198 ? 4.484 -4.133 5.195 1 90.56 198 ASP A C 1
ATOM 1472 O O . ASP A 1 198 ? 3.834 -3.211 5.691 1 90.56 198 ASP A O 1
ATOM 1476 N N . VAL A 1 199 ? 5.211 -3.99 4.137 1 89.06 199 VAL A N 1
ATOM 1477 C CA . VAL A 1 199 ? 5.355 -2.689 3.492 1 89.06 199 VAL A CA 1
ATOM 1478 C C . VAL A 1 199 ? 4.039 -2.291 2.832 1 89.06 199 VAL A C 1
ATOM 1480 O O . VAL A 1 199 ? 3.6 -1.145 2.953 1 89.06 199 VAL A O 1
ATOM 1483 N N . LEU A 1 200 ? 3.469 -3.266 2.195 1 89.88 200 LEU A N 1
ATOM 1484 C CA . LEU A 1 200 ? 2.25 -2.979 1.446 1 89.88 200 LEU A CA 1
ATOM 1485 C C . LEU A 1 200 ? 1.091 -2.678 2.391 1 89.88 200 LEU A C 1
ATOM 1487 O O . LEU A 1 200 ? 0.173 -1.934 2.035 1 89.88 200 LEU A O 1
ATOM 1491 N N . MET A 1 201 ? 1.165 -3.191 3.611 1 88.94 201 MET A N 1
ATOM 1492 C CA . MET A 1 201 ? 0.129 -2.969 4.613 1 88.94 201 MET A CA 1
ATOM 1493 C C . MET A 1 201 ? 0.447 -1.739 5.461 1 88.94 201 MET A C 1
ATOM 1495 O O . MET A 1 201 ? -0.279 -1.427 6.406 1 88.94 201 MET A O 1
ATOM 1499 N N . ASP A 1 202 ? 1.505 -1.096 5.145 1 87.62 202 ASP A N 1
ATOM 1500 C CA . ASP A 1 202 ? 1.941 0.099 5.859 1 87.62 202 ASP A CA 1
ATOM 1501 C C . ASP A 1 202 ? 2.199 -0.207 7.336 1 87.62 202 ASP A C 1
ATOM 1503 O O . ASP A 1 202 ? 1.763 0.54 8.211 1 87.62 202 ASP A O 1
ATOM 1507 N N . ARG A 1 203 ? 2.82 -1.328 7.551 1 87.31 203 ARG A N 1
ATOM 1508 C CA . ARG A 1 203 ? 3.242 -1.631 8.914 1 87.31 203 ARG A CA 1
ATOM 1509 C C . ARG A 1 203 ? 4.312 -0.652 9.383 1 87.31 203 ARG A C 1
ATOM 1511 O O . ARG A 1 203 ? 5.246 -0.342 8.648 1 87.31 203 ARG A O 1
ATOM 1518 N N . VAL A 1 204 ? 4.133 -0.183 10.539 1 87.88 204 VAL A N 1
ATOM 1519 C CA . VAL A 1 204 ? 5.07 0.797 11.086 1 87.88 204 VAL A CA 1
ATOM 1520 C C . VAL A 1 204 ? 6.375 0.108 11.477 1 87.88 204 VAL A C 1
ATOM 1522 O O . VAL A 1 204 ? 6.359 -0.993 12.031 1 87.88 204 VAL A O 1
ATOM 1525 N N . ASP A 1 205 ? 7.422 0.675 11.062 1 87.81 205 ASP A N 1
ATOM 1526 C CA . ASP A 1 205 ? 8.734 0.295 11.57 1 87.81 205 ASP A CA 1
ATOM 1527 C C . ASP A 1 205 ? 8.977 0.882 12.961 1 87.81 205 ASP A C 1
ATOM 1529 O O . ASP A 1 205 ? 9.289 2.068 13.094 1 87.81 205 ASP A O 1
ATOM 1533 N N . GLU A 1 206 ? 8.961 0.113 13.906 1 86.25 206 GLU A N 1
ATOM 1534 C CA . GLU A 1 206 ? 9.031 0.571 15.289 1 86.25 206 GLU A CA 1
ATOM 1535 C C . GLU A 1 206 ? 10.352 1.292 15.555 1 86.25 206 GLU A C 1
ATOM 1537 O O . GLU A 1 206 ? 10.383 2.289 16.281 1 86.25 206 GLU A O 1
ATOM 1542 N N . GLU A 1 207 ? 11.383 0.731 15.023 1 88.94 207 GLU A N 1
ATOM 1543 C CA . GLU A 1 207 ? 12.688 1.365 15.203 1 88.94 207 GLU A CA 1
ATOM 1544 C C . GLU A 1 207 ? 12.719 2.752 14.57 1 88.94 207 GLU A C 1
ATOM 1546 O O . GLU A 1 207 ? 13.242 3.699 15.156 1 88.94 207 GLU A O 1
ATOM 1551 N N . LEU A 1 208 ? 12.164 2.83 13.422 1 89.69 208 LEU A N 1
ATOM 1552 C CA . LEU A 1 208 ? 12.094 4.117 12.734 1 89.69 208 LEU A CA 1
ATOM 1553 C C . LEU A 1 208 ? 11.211 5.094 13.508 1 89.69 208 LEU A C 1
ATOM 1555 O O . LEU A 1 208 ? 11.539 6.273 13.625 1 89.69 208 LEU A O 1
ATOM 1559 N N . ALA A 1 209 ? 10.117 4.609 14.023 1 90.5 209 ALA A N 1
ATOM 1560 C CA . ALA A 1 209 ? 9.195 5.449 14.781 1 90.5 209 ALA A CA 1
ATOM 1561 C C . ALA A 1 209 ? 9.867 6.023 16.031 1 90.5 209 ALA A C 1
ATOM 1563 O O . ALA A 1 209 ? 9.664 7.191 16.359 1 90.5 209 ALA A O 1
ATOM 1564 N N . LEU A 1 210 ? 10.656 5.246 16.625 1 90.38 210 LEU A N 1
ATOM 1565 C CA . LEU A 1 210 ? 11.367 5.691 17.828 1 90.38 210 LEU A CA 1
ATOM 1566 C C . LEU A 1 210 ? 12.398 6.754 17.484 1 90.38 210 LEU A C 1
ATOM 1568 O O . LEU A 1 210 ? 12.57 7.727 18.219 1 90.38 210 LEU A O 1
ATOM 1572 N N . LYS A 1 211 ? 13.078 6.539 16.422 1 93.75 211 LYS A N 1
ATOM 1573 C CA . LYS A 1 211 ? 14.055 7.523 15.977 1 93.75 211 LYS A CA 1
ATOM 1574 C C . LYS A 1 211 ? 13.383 8.852 15.641 1 93.75 211 LYS A C 1
ATOM 1576 O O . LYS A 1 211 ? 13.891 9.922 15.984 1 93.75 211 LYS A O 1
ATOM 1581 N N . VAL A 1 212 ? 12.266 8.766 14.953 1 94.31 212 VAL A N 1
ATOM 1582 C CA . VAL A 1 212 ? 11.508 9.953 14.586 1 94.31 212 VAL A CA 1
ATOM 1583 C C . VAL A 1 212 ? 11.047 10.688 15.844 1 94.31 212 VAL A C 1
ATOM 1585 O O . VAL A 1 212 ? 11.164 11.914 15.938 1 94.31 212 VAL A O 1
ATOM 1588 N N . ARG A 1 213 ? 10.57 9.945 16.797 1 91.12 213 ARG A N 1
ATOM 1589 C CA . ARG A 1 213 ? 10.117 10.531 18.047 1 91.12 213 ARG A CA 1
ATOM 1590 C C . ARG A 1 213 ? 11.258 11.266 18.75 1 91.12 213 ARG A C 1
ATOM 1592 O O . ARG A 1 213 ? 11.078 12.391 19.219 1 91.12 213 ARG A O 1
ATOM 1599 N N . SER A 1 214 ? 12.367 10.633 18.781 1 92.38 214 SER A N 1
ATOM 1600 C CA . SER A 1 214 ? 13.531 11.219 19.438 1 92.38 214 SER A CA 1
ATOM 1601 C C . SER A 1 214 ? 13.953 12.516 18.766 1 92.38 214 SER A C 1
ATOM 1603 O O . SER A 1 214 ? 14.375 13.461 19.422 1 92.38 214 SER A O 1
ATOM 1605 N N . VAL A 1 215 ? 13.836 12.578 17.484 1 93.12 215 VAL A N 1
ATOM 1606 C CA . VAL A 1 215 ? 14.219 13.758 16.719 1 93.12 215 VAL A CA 1
ATOM 1607 C C . VAL A 1 215 ? 13.234 14.891 17 1 93.12 215 VAL A C 1
ATOM 1609 O O . VAL A 1 215 ? 13.641 16.031 17.234 1 93.12 215 VAL A O 1
ATOM 1612 N N . ILE A 1 216 ? 11.969 14.617 17.047 1 92.12 216 ILE A N 1
ATOM 1613 C CA . ILE A 1 216 ? 10.922 15.633 17.156 1 92.12 216 ILE A CA 1
ATOM 1614 C C . ILE A 1 216 ? 10.891 16.188 18.578 1 92.12 216 ILE A C 1
ATOM 1616 O O . ILE A 1 216 ? 10.641 17.375 18.797 1 92.12 216 ILE A O 1
ATOM 1620 N N . GLU A 1 217 ? 11.102 15.32 19.531 1 86.81 217 GLU A N 1
ATOM 1621 C CA . GLU A 1 217 ? 11.016 15.711 20.922 1 86.81 217 GLU A CA 1
ATOM 1622 C C . GLU A 1 217 ? 12.109 16.703 21.297 1 86.81 217 GLU A C 1
ATOM 1624 O O . GLU A 1 217 ? 12 17.422 22.297 1 86.81 217 GLU A O 1
ATOM 1629 N N . LYS A 1 218 ? 13.086 16.812 20.516 1 86.56 218 LYS A N 1
ATOM 1630 C CA . LYS A 1 218 ? 14.195 17.734 20.766 1 86.56 218 LYS A CA 1
ATOM 1631 C C . LYS A 1 218 ? 13.93 19.109 20.141 1 86.56 218 LYS A C 1
ATOM 1633 O O . LYS A 1 218 ? 14.664 20.062 20.391 1 86.56 218 LYS A O 1
ATOM 1638 N N . ILE A 1 219 ? 12.883 19.219 19.422 1 84.25 219 ILE A N 1
ATOM 1639 C CA . ILE A 1 219 ? 12.57 20.469 18.734 1 84.25 219 ILE A CA 1
ATOM 1640 C C . ILE A 1 219 ? 11.711 21.344 19.641 1 84.25 219 ILE A C 1
ATOM 1642 O O . ILE A 1 219 ? 10.703 20.891 20.172 1 84.25 219 ILE A O 1
ATOM 1646 N N . ASP A 1 220 ? 12.047 22.547 19.719 1 80 220 ASP A N 1
ATOM 1647 C CA . ASP A 1 220 ? 11.297 23.5 20.531 1 80 220 ASP A CA 1
ATOM 1648 C C . ASP A 1 220 ? 9.945 23.828 19.891 1 80 220 ASP A C 1
ATOM 1650 O O . ASP A 1 220 ? 9.844 23.984 18.672 1 80 220 ASP A O 1
ATOM 1654 N N . GLY A 1 221 ? 8.922 23.891 20.688 1 76.81 221 GLY A N 1
ATOM 1655 C CA . GLY A 1 221 ? 7.594 24.219 20.203 1 76.81 221 GLY A CA 1
ATOM 1656 C C . GLY A 1 221 ? 6.652 23.031 20.156 1 76.81 221 GLY A C 1
ATOM 1657 O O . GLY A 1 221 ? 5.434 23.203 20.047 1 76.81 221 GLY A O 1
ATOM 1658 N N . VAL A 1 222 ? 7.316 21.859 20.266 1 85.19 222 VAL A N 1
ATOM 1659 C CA . VAL A 1 222 ? 6.5 20.641 20.281 1 85.19 222 VAL A CA 1
ATOM 1660 C C . VAL A 1 222 ? 6.16 20.266 21.719 1 85.19 222 VAL A C 1
ATOM 1662 O O . VAL A 1 222 ? 7.059 20.047 22.547 1 85.19 222 VAL A O 1
ATOM 1665 N N . LYS A 1 223 ? 4.969 20.188 22.047 1 81.44 223 LYS A N 1
ATOM 1666 C CA . LYS A 1 223 ? 4.535 19.812 23.391 1 81.44 223 LYS A CA 1
ATOM 1667 C C . LYS A 1 223 ? 4.5 18.297 23.547 1 81.44 223 LYS A C 1
ATOM 1669 O O . LYS A 1 223 ? 4.934 17.766 24.578 1 81.44 223 LYS A O 1
ATOM 1674 N N . SER A 1 224 ? 3.871 17.734 22.5 1 84.56 224 SER A N 1
ATOM 1675 C CA . SER A 1 224 ? 3.773 16.266 22.531 1 84.56 224 SER A CA 1
ATOM 1676 C C . SER A 1 224 ? 3.637 15.695 21.125 1 84.56 224 SER A C 1
ATOM 1678 O O . SER A 1 224 ? 3.221 16.391 20.203 1 84.56 224 SER A O 1
ATOM 1680 N N . VAL A 1 225 ? 4.07 14.445 21.062 1 87.31 225 VAL A N 1
ATOM 1681 C CA . VAL A 1 225 ? 3.889 13.68 19.828 1 87.31 225 VAL A CA 1
ATOM 1682 C C . VAL A 1 225 ? 2.787 12.641 20.016 1 87.31 225 VAL A C 1
ATOM 1684 O O . VAL A 1 225 ? 2.939 11.703 20.812 1 87.31 225 VAL A O 1
ATOM 1687 N N . ASP A 1 226 ? 1.733 12.766 19.281 1 81.81 226 ASP A N 1
ATOM 1688 C CA . ASP A 1 226 ? 0.531 11.969 19.516 1 81.81 226 ASP A CA 1
ATOM 1689 C C . ASP A 1 226 ? 0.5 10.734 18.609 1 81.81 226 ASP A C 1
ATOM 1691 O O . ASP A 1 226 ? -0.135 9.734 18.953 1 81.81 226 ASP A O 1
ATOM 1695 N N . PHE A 1 227 ? 1.065 10.922 17.516 1 85.94 227 PHE A N 1
ATOM 1696 C CA . PHE A 1 227 ? 0.993 9.844 16.531 1 85.94 227 PHE A CA 1
ATOM 1697 C C . PHE A 1 227 ? 2.227 9.852 15.633 1 85.94 227 PHE A C 1
ATOM 1699 O O . PHE A 1 227 ? 2.715 10.914 15.242 1 85.94 227 PHE A O 1
ATOM 1706 N N . ILE A 1 228 ? 2.803 8.633 15.438 1 89.69 228 ILE A N 1
ATOM 1707 C CA . ILE A 1 228 ? 3.857 8.453 14.445 1 89.69 228 ILE A CA 1
ATOM 1708 C C . ILE A 1 228 ? 3.521 7.277 13.539 1 89.69 228 ILE A C 1
ATOM 1710 O O . ILE A 1 228 ? 3.307 6.16 14.016 1 89.69 228 ILE A O 1
ATOM 1714 N N . GLY A 1 229 ? 3.387 7.57 12.273 1 89.38 229 GLY A N 1
ATOM 1715 C CA . GLY A 1 229 ? 3.211 6.543 11.266 1 89.38 229 GLY A CA 1
ATOM 1716 C C . GLY A 1 229 ? 4.316 6.531 10.227 1 89.38 229 GLY A C 1
ATOM 1717 O O . GLY A 1 229 ? 4.816 7.59 9.828 1 89.38 229 GLY A O 1
ATOM 1718 N N . THR A 1 230 ? 4.734 5.336 9.898 1 89.31 230 THR A N 1
ATOM 1719 C CA . THR A 1 230 ? 5.73 5.191 8.844 1 89.31 230 THR A CA 1
ATOM 1720 C C . THR A 1 230 ? 5.219 4.266 7.742 1 89.31 230 THR A C 1
ATOM 1722 O O . THR A 1 230 ? 4.457 3.334 8.008 1 89.31 230 THR A O 1
ATOM 1725 N N . ARG A 1 231 ? 5.594 4.668 6.516 1 87 231 ARG A N 1
ATOM 1726 C CA . ARG A 1 231 ? 5.211 3.854 5.371 1 87 231 ARG A CA 1
ATOM 1727 C C . ARG A 1 231 ? 6.293 3.869 4.297 1 87 231 ARG A C 1
ATOM 1729 O O . ARG A 1 231 ? 7.117 4.789 4.254 1 87 231 ARG A O 1
ATOM 1736 N N . GLY A 1 232 ? 6.238 2.787 3.49 1 86 232 GLY A N 1
ATOM 1737 C CA . GLY A 1 232 ? 7.141 2.734 2.35 1 86 232 GLY A CA 1
ATOM 1738 C C . GLY A 1 232 ? 8.242 1.706 2.508 1 86 232 GLY A C 1
ATOM 1739 O O . GLY A 1 232 ? 8.102 0.746 3.268 1 86 232 GLY A O 1
ATOM 1740 N N . THR A 1 233 ? 9.258 1.915 1.689 1 84 233 THR A N 1
ATOM 1741 C CA . THR A 1 233 ? 10.375 0.98 1.647 1 84 233 THR A CA 1
ATOM 1742 C C . THR A 1 233 ? 11.609 1.583 2.314 1 84 233 THR A C 1
ATOM 1744 O O . THR A 1 233 ? 11.57 2.721 2.789 1 84 233 THR A O 1
ATOM 1747 N N . MET A 1 234 ? 12.648 0.722 2.33 1 79.31 234 MET A N 1
ATOM 1748 C CA . MET A 1 234 ? 13.891 1.183 2.938 1 79.31 234 MET A CA 1
ATOM 1749 C C . MET A 1 234 ? 14.438 2.402 2.201 1 79.31 234 MET A C 1
ATOM 1751 O O . MET A 1 234 ? 15.039 3.283 2.814 1 79.31 234 MET A O 1
ATOM 1755 N N . LYS A 1 235 ? 14.18 2.502 0.946 1 81.94 235 LYS A N 1
ATOM 1756 C CA . LYS A 1 235 ? 14.742 3.559 0.112 1 81.94 235 LYS A CA 1
ATOM 1757 C C . LYS A 1 235 ? 13.82 4.773 0.069 1 81.94 235 LYS A C 1
ATOM 1759 O O . LYS A 1 235 ? 14.273 5.895 -0.18 1 81.94 235 LYS A O 1
ATOM 1764 N N . SER A 1 236 ? 12.625 4.559 0.252 1 85.69 236 SER A N 1
ATOM 1765 C CA . SER A 1 236 ? 11.633 5.621 0.153 1 85.69 236 SER A CA 1
ATOM 1766 C C . SER A 1 236 ? 10.617 5.535 1.285 1 85.69 236 SER A C 1
ATOM 1768 O O . SER A 1 236 ? 9.547 4.945 1.122 1 85.69 236 SER A O 1
ATOM 1770 N N . ARG A 1 237 ? 10.93 6.254 2.381 1 88.62 237 ARG A N 1
ATOM 1771 C CA . ARG A 1 237 ? 10.086 6.211 3.568 1 88.62 237 ARG A CA 1
ATOM 1772 C C . ARG A 1 237 ? 9.266 7.492 3.705 1 88.62 237 ARG A C 1
ATOM 1774 O O . ARG A 1 237 ? 9.766 8.586 3.408 1 88.62 237 ARG A O 1
ATOM 1781 N N . VAL A 1 238 ? 8.047 7.32 4.047 1 89.25 238 VAL A N 1
ATOM 1782 C CA . VAL A 1 238 ? 7.176 8.445 4.375 1 89.25 238 VAL A CA 1
ATOM 1783 C C . VAL A 1 238 ? 6.82 8.406 5.859 1 89.25 238 VAL A C 1
ATOM 1785 O O . VAL A 1 238 ? 6.414 7.363 6.379 1 89.25 238 VAL A O 1
ATOM 1788 N N . VAL A 1 239 ? 6.992 9.523 6.523 1 92.94 239 VAL A N 1
ATOM 1789 C CA . VAL A 1 239 ? 6.73 9.617 7.957 1 92.94 239 VAL A CA 1
ATOM 1790 C C . VAL A 1 239 ? 5.57 10.57 8.211 1 92.94 239 VAL A C 1
ATOM 1792 O O . VAL A 1 239 ? 5.512 11.656 7.625 1 92.94 239 VAL A O 1
ATOM 1795 N N . GLU A 1 240 ? 4.656 10.141 8.93 1 91.62 240 GLU A N 1
ATOM 1796 C CA . GLU A 1 240 ? 3.541 10.969 9.383 1 91.62 240 GLU A CA 1
ATOM 1797 C C . GLU A 1 240 ? 3.58 11.172 10.891 1 91.62 240 GLU A C 1
ATOM 1799 O O . GLU A 1 240 ? 3.709 10.211 11.648 1 91.62 240 GLU A O 1
ATOM 1804 N N . VAL A 1 241 ? 3.477 12.43 11.273 1 92.62 241 VAL A N 1
ATOM 1805 C CA . VAL A 1 241 ? 3.523 12.727 12.695 1 92.62 241 VAL A CA 1
ATOM 1806 C C . VAL A 1 241 ? 2.375 13.656 13.07 1 92.62 241 VAL A C 1
ATOM 1808 O O . VAL A 1 241 ? 2.027 14.562 12.312 1 92.62 241 VAL A O 1
ATOM 1811 N N . HIS A 1 242 ? 1.728 13.32 14.109 1 88.44 242 HIS A N 1
ATOM 1812 C CA . HIS A 1 242 ? 0.769 14.203 14.758 1 88.44 242 HIS A CA 1
ATOM 1813 C C . HIS A 1 242 ? 1.335 14.781 16.047 1 88.44 242 HIS A C 1
ATOM 1815 O O . HIS A 1 242 ? 1.699 14.031 16.953 1 88.44 242 HIS A O 1
ATOM 1821 N N . LEU A 1 243 ? 1.402 16.062 16.031 1 88.19 243 LEU A N 1
ATOM 1822 C CA . LEU A 1 243 ? 1.976 16.688 17.234 1 88.19 243 LEU A CA 1
ATOM 1823 C C . LEU A 1 243 ? 1.054 17.781 17.766 1 88.19 243 LEU A C 1
ATOM 1825 O O . LEU A 1 243 ? 0.215 18.312 17.047 1 88.19 243 LEU A O 1
ATOM 1829 N N . THR A 1 244 ? 1.268 18.016 19.047 1 86.38 244 THR A N 1
ATOM 1830 C CA . THR A 1 244 ? 0.518 19.062 19.734 1 86.38 244 THR A CA 1
ATOM 1831 C C . THR A 1 244 ? 1.416 20.25 20.047 1 86.38 244 THR A C 1
ATOM 1833 O O . THR A 1 244 ? 2.562 20.078 20.469 1 86.38 244 THR A O 1
ATOM 1836 N N . VAL A 1 245 ? 0.875 21.375 19.719 1 83.81 245 VAL A N 1
ATOM 1837 C CA . VAL A 1 245 ? 1.616 22.594 20 1 83.81 245 VAL A CA 1
ATOM 1838 C C . VAL A 1 245 ? 0.87 23.422 21.047 1 83.81 245 VAL A C 1
ATOM 1840 O O . VAL A 1 245 ? -0.245 23.078 21.453 1 83.81 245 VAL A O 1
ATOM 1843 N N . ASP A 1 246 ? 1.552 24.453 21.484 1 73.19 246 ASP A N 1
ATOM 1844 C CA . ASP A 1 246 ? 0.96 25.312 22.5 1 73.19 246 ASP A CA 1
ATOM 1845 C C . ASP A 1 246 ? -0.199 26.125 21.922 1 73.19 246 ASP A C 1
ATOM 1847 O O . ASP A 1 246 ? -0.174 26.516 20.75 1 73.19 246 ASP A O 1
ATOM 1851 N N . ALA A 1 247 ? -1.051 26.359 22.719 1 70.81 247 ALA A N 1
ATOM 1852 C CA . ALA A 1 247 ? -2.16 27.219 22.328 1 70.81 247 ALA A CA 1
ATOM 1853 C C . ALA A 1 247 ? -1.666 28.625 21.984 1 70.81 247 ALA A C 1
ATOM 1855 O O . ALA A 1 247 ? -0.695 29.109 22.562 1 70.81 247 ALA A O 1
ATOM 1856 N N . GLY A 1 248 ? -2.242 29.188 20.984 1 65.81 248 GLY A N 1
ATOM 1857 C CA . GLY A 1 248 ? -1.924 30.578 20.656 1 65.81 248 GLY A CA 1
ATOM 1858 C C . GLY A 1 248 ? -0.844 30.703 19.594 1 65.81 248 GLY A C 1
ATOM 1859 O O . GLY A 1 248 ? -0.583 31.797 19.094 1 65.81 248 GLY A O 1
ATOM 1860 N N . MET A 1 249 ? -0.237 29.578 19.344 1 72.88 249 MET A N 1
ATOM 1861 C CA . MET A 1 249 ? 0.767 29.641 18.281 1 72.88 249 MET A CA 1
ATOM 1862 C C . MET A 1 249 ? 0.138 30.047 16.953 1 72.88 249 MET A C 1
ATOM 1864 O O . MET A 1 249 ? -0.958 29.594 16.625 1 72.88 249 MET A O 1
ATOM 1868 N N . ASP A 1 250 ? 0.753 30.938 16.234 1 72.06 250 ASP A N 1
ATOM 1869 C CA . ASP A 1 250 ? 0.168 31.422 14.984 1 72.06 250 ASP A CA 1
ATOM 1870 C C . ASP A 1 250 ? 0.558 30.516 13.812 1 72.06 250 ASP A C 1
ATOM 1872 O O . ASP A 1 250 ? 1.438 29.672 13.945 1 72.06 250 ASP A O 1
ATOM 1876 N N . ALA A 1 251 ? -0.054 30.75 12.711 1 77 251 ALA A N 1
ATOM 1877 C CA . ALA A 1 251 ? 0.077 29.906 11.523 1 77 251 ALA A CA 1
ATOM 1878 C C . ALA A 1 251 ? 1.501 29.938 10.977 1 77 251 ALA A C 1
ATOM 1880 O O . ALA A 1 251 ? 2.004 28.938 10.469 1 77 251 ALA A O 1
ATOM 1881 N N . GLU A 1 252 ? 2.127 31.047 11.109 1 73.5 252 GLU A N 1
ATOM 1882 C CA . GLU A 1 252 ? 3.488 31.203 10.609 1 73.5 252 GLU A CA 1
ATOM 1883 C C . GLU A 1 252 ? 4.48 30.375 11.422 1 73.5 252 GLU A C 1
ATOM 1885 O O . GLU A 1 252 ? 5.363 29.719 10.859 1 73.5 252 GLU A O 1
ATOM 1890 N N . THR A 1 253 ? 4.297 30.484 12.711 1 74.5 253 THR A N 1
ATOM 1891 C CA . THR A 1 253 ? 5.164 29.703 13.602 1 74.5 253 THR A CA 1
ATOM 1892 C C . THR A 1 253 ? 4.957 28.219 13.398 1 74.5 253 THR A C 1
ATOM 1894 O O . THR A 1 253 ? 5.914 27.438 13.43 1 74.5 253 THR A O 1
ATOM 1897 N N . ILE A 1 254 ? 3.742 27.906 13.188 1 82.5 254 ILE A N 1
ATOM 1898 C CA . ILE A 1 254 ? 3.414 26.5 12.961 1 82.5 254 ILE A CA 1
ATOM 1899 C C . ILE A 1 254 ? 4.059 26.016 11.664 1 82.5 254 ILE A C 1
ATOM 1901 O O . ILE A 1 254 ? 4.629 24.922 11.609 1 82.5 254 ILE A O 1
ATOM 1905 N N . ALA A 1 255 ? 3.961 26.781 10.641 1 80.56 255 ALA A N 1
ATOM 1906 C CA . ALA A 1 255 ? 4.562 26.438 9.352 1 80.56 255 ALA A CA 1
ATOM 1907 C C . ALA A 1 255 ? 6.074 26.266 9.484 1 80.56 255 ALA A C 1
ATOM 1909 O O . ALA A 1 255 ? 6.656 25.375 8.883 1 80.56 255 ALA A O 1
ATOM 1910 N N . ALA A 1 256 ? 6.691 27.172 10.203 1 75.69 256 ALA A N 1
ATOM 1911 C CA . ALA A 1 256 ? 8.133 27.094 10.422 1 75.69 256 ALA A CA 1
ATOM 1912 C C . ALA A 1 256 ? 8.5 25.844 11.195 1 75.69 256 ALA A C 1
ATOM 1914 O O . ALA A 1 256 ? 9.516 25.203 10.906 1 75.69 256 ALA A O 1
ATOM 1915 N N . LEU A 1 257 ? 7.672 25.547 12.156 1 81.25 257 LEU A N 1
ATOM 1916 C CA . LEU A 1 257 ? 7.887 24.344 12.953 1 81.25 257 LEU A CA 1
ATOM 1917 C C . LEU A 1 257 ? 7.785 23.094 12.086 1 81.25 257 LEU A C 1
ATOM 1919 O O . LEU A 1 257 ? 8.602 22.188 12.203 1 81.25 257 LEU A O 1
ATOM 1923 N N . GLN A 1 258 ? 6.809 23.047 11.25 1 87.19 258 GLN A N 1
ATOM 1924 C CA . GLN A 1 258 ? 6.613 21.922 10.344 1 87.19 258 GLN A CA 1
ATOM 1925 C C . GLN A 1 258 ? 7.816 21.75 9.414 1 87.19 258 GLN A C 1
ATOM 1927 O O . GLN A 1 258 ? 8.258 20.625 9.164 1 87.19 258 GLN A O 1
ATOM 1932 N N . ARG A 1 259 ? 8.305 22.781 8.93 1 82.44 259 ARG A N 1
ATOM 1933 C CA . ARG A 1 259 ? 9.461 22.734 8.047 1 82.44 259 ARG A CA 1
ATOM 1934 C C . ARG A 1 259 ? 10.695 22.234 8.789 1 82.44 259 ARG A C 1
ATOM 1936 O O . ARG A 1 259 ? 11.469 21.438 8.258 1 82.44 259 ARG A O 1
ATOM 1943 N N . GLU A 1 260 ? 10.867 22.781 9.953 1 82.38 260 GLU A N 1
ATOM 1944 C CA . GLU A 1 260 ? 12 22.344 10.758 1 82.38 260 GLU A CA 1
ATOM 1945 C C . GLU A 1 260 ? 11.938 20.844 11.039 1 82.38 260 GLU A C 1
ATOM 1947 O O . GLU A 1 260 ? 12.938 20.141 10.922 1 82.38 260 GLU A O 1
ATOM 1952 N N . ILE A 1 261 ? 10.766 20.406 11.367 1 90.12 261 ILE A N 1
ATOM 1953 C CA . ILE A 1 261 ? 10.57 19 11.664 1 90.12 261 ILE A CA 1
ATOM 1954 C C . ILE A 1 261 ? 10.891 18.156 10.43 1 90.12 261 ILE A C 1
ATOM 1956 O O . ILE A 1 261 ? 11.609 17.172 10.516 1 90.12 261 ILE A O 1
ATOM 1960 N N . SER A 1 262 ? 10.391 18.562 9.32 1 90.38 262 SER A N 1
ATOM 1961 C CA . SER A 1 262 ? 10.617 17.844 8.062 1 90.38 262 SER A CA 1
ATOM 1962 C C . SER A 1 262 ? 12.102 17.781 7.73 1 90.38 262 SER A C 1
ATOM 1964 O O . SER A 1 262 ? 12.617 16.719 7.391 1 90.38 262 SER A O 1
ATOM 1966 N N . GLU A 1 263 ? 12.766 18.859 7.875 1 86.38 263 GLU A N 1
ATOM 1967 C CA . GLU A 1 263 ? 14.188 18.922 7.543 1 86.38 263 GLU A CA 1
ATOM 1968 C C . GLU A 1 263 ? 15.016 18.094 8.508 1 86.38 263 GLU A C 1
ATOM 1970 O O . GLU A 1 263 ? 15.914 17.359 8.086 1 86.38 263 GLU A O 1
ATOM 1975 N N . GLU A 1 264 ? 14.711 18.203 9.766 1 89.19 264 GLU A N 1
ATOM 1976 C CA . GLU A 1 264 ? 15.461 17.438 10.766 1 89.19 264 GLU A CA 1
ATOM 1977 C C . GLU A 1 264 ? 15.297 15.938 10.562 1 89.19 264 GLU A C 1
ATOM 1979 O O . GLU A 1 264 ? 16.25 15.18 10.68 1 89.19 264 GLU A O 1
ATOM 1984 N N . ILE A 1 265 ? 14.109 15.523 10.273 1 93.56 265 ILE A N 1
ATOM 1985 C CA . ILE A 1 265 ? 13.836 14.102 10.078 1 93.56 265 ILE A CA 1
ATOM 1986 C C . ILE A 1 265 ? 14.555 13.602 8.828 1 93.56 265 ILE A C 1
ATOM 1988 O O . ILE A 1 265 ? 15.219 12.562 8.859 1 93.56 265 ILE A O 1
ATOM 1992 N N . LYS A 1 266 ? 14.469 14.32 7.758 1 90.44 266 LYS A N 1
ATOM 1993 C CA . LYS A 1 266 ? 15.094 13.922 6.5 1 90.44 266 LYS A CA 1
ATOM 1994 C C . LYS A 1 266 ? 16.609 13.883 6.629 1 90.44 266 LYS A C 1
ATOM 1996 O O . LYS A 1 266 ? 17.266 13.047 6.008 1 90.44 266 LYS A O 1
ATOM 2001 N N . GLU A 1 267 ? 17.125 14.781 7.418 1 89.69 267 GLU A N 1
ATOM 2002 C CA . GLU A 1 267 ? 18.578 14.852 7.594 1 89.69 267 GLU A CA 1
ATOM 2003 C C . GLU A 1 267 ? 19.078 13.727 8.492 1 89.69 267 GLU A C 1
ATOM 2005 O O . GLU A 1 267 ? 20.125 13.141 8.234 1 89.69 267 GLU A O 1
ATOM 2010 N N . ARG A 1 268 ? 18.406 13.438 9.484 1 91.69 268 ARG A N 1
ATOM 2011 C CA . ARG A 1 268 ? 18.906 12.508 10.5 1 91.69 268 ARG A CA 1
ATOM 2012 C C . ARG A 1 268 ? 18.547 11.07 10.148 1 91.69 268 ARG A C 1
ATOM 2014 O O . ARG A 1 268 ? 19.203 10.133 10.609 1 91.69 268 ARG A O 1
ATOM 2021 N N . ILE A 1 269 ? 17.531 10.883 9.438 1 92.5 269 ILE A N 1
ATOM 2022 C CA . ILE A 1 269 ? 17.062 9.531 9.133 1 92.5 269 ILE A CA 1
ATOM 2023 C C . ILE A 1 269 ? 17.156 9.289 7.625 1 92.5 269 ILE A C 1
ATOM 2025 O O . ILE A 1 269 ? 16.312 9.758 6.863 1 92.5 269 ILE A O 1
ATOM 2029 N N . PRO A 1 270 ? 18.031 8.477 7.266 1 87.69 270 PRO A N 1
ATOM 2030 C CA . PRO A 1 270 ? 18.188 8.203 5.836 1 87.69 270 PRO A CA 1
ATOM 2031 C C . PRO A 1 270 ? 16.984 7.504 5.227 1 87.69 270 PRO A C 1
ATOM 2033 O O . PRO A 1 270 ? 16.359 6.652 5.871 1 87.69 270 PRO A O 1
ATOM 2036 N N . GLY A 1 271 ? 16.609 7.898 3.99 1 85.56 271 GLY A N 1
ATOM 2037 C CA . GLY A 1 271 ? 15.57 7.207 3.25 1 85.56 271 GLY A CA 1
ATOM 2038 C C . GLY A 1 271 ? 14.219 7.883 3.348 1 85.56 271 GLY A C 1
ATOM 2039 O O . GLY A 1 271 ? 13.273 7.5 2.656 1 85.56 271 GLY A O 1
ATOM 2040 N N . VAL A 1 272 ? 14.125 8.883 4.273 1 90.06 272 VAL A N 1
ATOM 2041 C CA . VAL A 1 272 ? 12.852 9.586 4.391 1 90.06 272 VAL A CA 1
ATOM 2042 C C . VAL A 1 272 ? 12.711 10.586 3.244 1 90.06 272 VAL A C 1
ATOM 2044 O O . VAL A 1 272 ? 13.531 11.484 3.092 1 90.06 272 VAL A O 1
ATOM 2047 N N . VAL A 1 273 ? 11.68 10.391 2.439 1 83.19 273 VAL A N 1
ATOM 2048 C CA . VAL A 1 273 ? 11.508 11.234 1.26 1 83.19 273 VAL A CA 1
ATOM 2049 C C . VAL A 1 273 ? 10.438 12.289 1.527 1 83.19 273 VAL A C 1
ATOM 2051 O O . VAL A 1 273 ? 10.422 13.336 0.882 1 83.19 273 VAL A O 1
ATOM 2054 N N . ASN A 1 274 ? 9.523 11.953 2.453 1 86.88 274 ASN A N 1
ATOM 2055 C CA . ASN A 1 274 ? 8.438 12.875 2.748 1 86.88 274 ASN A CA 1
ATOM 2056 C C . ASN A 1 274 ? 8.008 12.789 4.211 1 86.88 274 ASN A C 1
ATOM 2058 O O . ASN A 1 274 ? 8.023 11.711 4.805 1 86.88 274 ASN A O 1
ATOM 2062 N N . VAL A 1 275 ? 7.66 13.977 4.766 1 92.06 275 VAL A N 1
ATOM 2063 C CA . VAL A 1 275 ? 7.168 14.055 6.141 1 92.06 275 VAL A CA 1
ATOM 2064 C C . VAL A 1 275 ? 5.832 14.789 6.168 1 92.06 275 VAL A C 1
ATOM 2066 O O . VAL A 1 275 ? 5.734 15.93 5.699 1 92.06 275 VAL A O 1
ATOM 2069 N N . VAL A 1 276 ? 4.871 14.109 6.668 1 90.69 276 VAL A N 1
ATOM 2070 C CA . VAL A 1 276 ? 3.549 14.695 6.832 1 90.69 276 VAL A CA 1
ATOM 2071 C C . VAL A 1 276 ? 3.324 15.055 8.297 1 90.69 276 VAL A C 1
ATOM 2073 O O . VAL A 1 276 ? 3.293 14.18 9.164 1 90.69 276 VAL A O 1
ATOM 2076 N N . THR A 1 277 ? 3.17 16.344 8.547 1 91.75 277 THR A N 1
ATOM 2077 C CA . THR A 1 277 ? 3.018 16.797 9.93 1 91.75 277 THR A CA 1
ATOM 2078 C C . THR A 1 277 ? 1.62 17.359 10.156 1 91.75 277 THR A C 1
ATOM 2080 O O . THR A 1 277 ? 1.214 18.312 9.484 1 91.75 277 THR A O 1
ATOM 2083 N N . VAL A 1 278 ? 0.944 16.75 11.023 1 88.56 278 VAL A N 1
ATOM 2084 C CA . VAL A 1 278 ? -0.354 17.25 11.461 1 88.56 278 VAL A CA 1
ATOM 2085 C C . VAL A 1 278 ? -0.214 17.938 12.82 1 88.56 278 VAL A C 1
ATOM 2087 O O . VAL A 1 278 ? 0.347 17.375 13.758 1 88.56 278 VAL A O 1
ATOM 2090 N N . VAL A 1 279 ? -0.707 19.125 12.883 1 85.69 279 VAL A N 1
ATOM 2091 C CA . VAL A 1 279 ? -0.556 19.906 14.109 1 85.69 279 VAL A CA 1
ATOM 2092 C C . VAL A 1 279 ? -1.892 19.969 14.844 1 85.69 279 VAL A C 1
ATOM 2094 O O . VAL A 1 279 ? -2.908 20.375 14.266 1 85.69 279 VAL A O 1
ATOM 2097 N N . ASN A 1 280 ? -1.824 19.531 16.078 1 81.44 280 ASN A N 1
ATOM 2098 C CA . ASN A 1 280 ? -2.957 19.625 16.984 1 81.44 280 ASN A CA 1
ATOM 2099 C C . ASN A 1 280 ? -2.719 20.656 18.078 1 81.44 280 ASN A C 1
ATOM 2101 O O . ASN A 1 280 ? -1.577 21.047 18.328 1 81.44 280 ASN A O 1
ATOM 2105 N N . VAL A 1 281 ? -3.793 21.219 18.547 1 72.31 281 VAL A N 1
ATOM 2106 C CA . VAL A 1 281 ? -3.668 22.188 19.625 1 72.31 281 VAL A CA 1
ATOM 2107 C C . VAL A 1 281 ? -4.262 21.609 20.906 1 72.31 281 VAL A C 1
ATOM 2109 O O . VAL A 1 281 ? -5.234 20.859 20.859 1 72.31 281 VAL A O 1
ATOM 2112 N N . THR A 1 282 ? -3.465 21.547 22.031 1 58.19 282 THR A N 1
ATOM 2113 C CA . THR A 1 282 ? -3.879 21.094 23.359 1 58.19 282 THR A CA 1
ATOM 2114 C C . THR A 1 282 ? -5.207 21.719 23.75 1 58.19 282 THR A C 1
ATOM 2116 O O . THR A 1 282 ? -5.262 22.922 24.062 1 58.19 282 THR A O 1
ATOM 2119 N N . LYS A 1 283 ? -6.047 22.047 23.062 1 54.66 283 LYS A N 1
ATOM 2120 C CA . LYS A 1 283 ? -7.121 22.672 23.828 1 54.66 283 LYS A CA 1
ATOM 2121 C C . LYS A 1 283 ? -8.023 21.641 24.484 1 54.66 283 LYS A C 1
ATOM 2123 O O . LYS A 1 283 ? -8.367 20.625 23.859 1 54.66 283 LYS A O 1
ATOM 2128 N N . PRO A 1 284 ? -8.062 21.688 25.719 1 55.22 284 PRO A N 1
ATOM 2129 C CA . PRO A 1 284 ? -9.117 20.875 26.328 1 55.22 284 PRO A CA 1
ATOM 2130 C C . PRO A 1 284 ? -10.414 20.891 25.531 1 55.22 284 PRO A C 1
ATOM 2132 O O . PRO A 1 284 ? -10.773 21.906 24.938 1 55.22 284 PRO A O 1
ATOM 2135 N N . LYS A 1 285 ? -10.82 19.734 24.891 1 61.94 285 LYS A N 1
ATOM 2136 C CA . LYS A 1 285 ? -12.148 19.703 24.297 1 61.94 285 LYS A CA 1
ATOM 2137 C C . LYS A 1 285 ? -13.203 20.188 25.281 1 61.94 285 LYS A C 1
ATOM 2139 O O . LYS A 1 285 ? -13.648 19.422 26.156 1 61.94 285 LYS A O 1
ATOM 2144 N N . VAL A 1 286 ? -13.516 21.625 25.375 1 73.81 286 VAL A N 1
ATOM 2145 C CA . VAL A 1 286 ? -14.516 22.219 26.25 1 73.81 286 VAL A CA 1
ATOM 2146 C C . VAL A 1 286 ? -15.742 22.609 25.438 1 73.81 286 VAL A C 1
ATOM 2148 O O . VAL A 1 286 ? -15.648 23.438 24.531 1 73.81 286 VAL A O 1
ATOM 2151 N N . LEU A 1 287 ? -16.859 21.906 25.641 1 85.62 287 LEU A N 1
ATOM 2152 C CA . LEU A 1 287 ? -18.125 22.109 24.938 1 85.62 287 LEU A CA 1
ATOM 2153 C C . LEU A 1 287 ? -19 23.094 25.703 1 85.62 287 LEU A C 1
ATOM 2155 O O . LEU A 1 287 ? -19.141 22.984 26.922 1 85.62 287 LEU A O 1
ATOM 2159 N N . ALA A 1 288 ? -19.562 24.062 25.016 1 90.31 288 ALA A N 1
ATOM 2160 C CA . ALA A 1 288 ? -20.562 24.953 25.594 1 90.31 288 ALA A CA 1
ATOM 2161 C C . ALA A 1 288 ? -21.953 24.641 25.031 1 90.31 288 ALA A C 1
ATOM 2163 O O . ALA A 1 288 ? -22.125 24.516 23.828 1 90.31 288 ALA A O 1
ATOM 2164 N N . ILE A 1 289 ? -22.922 24.453 25.891 1 92.31 289 ILE A N 1
ATOM 2165 C CA . ILE A 1 289 ? -24.312 24.188 25.547 1 92.31 289 ILE A CA 1
ATOM 2166 C C . ILE A 1 289 ? -25.188 25.344 26 1 92.31 289 ILE A C 1
ATOM 2168 O O . ILE A 1 289 ? -25.328 25.594 27.188 1 92.31 289 ILE A O 1
ATOM 2172 N N . PRO A 1 290 ? -25.766 26.047 25 1 92.88 290 PRO A N 1
ATOM 2173 C CA . PRO A 1 290 ? -26.672 27.125 25.422 1 92.88 290 PRO A CA 1
ATOM 2174 C C . PRO A 1 290 ? -27.953 26.594 26.078 1 92.88 290 PRO A C 1
ATOM 2176 O O . PRO A 1 290 ? -28.609 25.703 25.547 1 92.88 290 PRO A O 1
ATOM 2179 N N . VAL A 1 291 ? -28.266 27.125 27.234 1 93 291 VAL A N 1
ATOM 2180 C CA . VAL A 1 291 ? -29.422 26.672 27.984 1 93 291 VAL A CA 1
ATOM 2181 C C . VAL A 1 291 ? -30.234 27.859 28.469 1 93 291 VAL A C 1
ATOM 2183 O O . VAL A 1 291 ? -29.719 28.969 28.578 1 93 291 VAL A O 1
ATOM 2186 N N . ASP A 1 292 ? -31.578 27.578 28.688 1 91.44 292 ASP A N 1
ATOM 2187 C CA . ASP A 1 292 ? -32.406 28.609 29.297 1 91.44 292 ASP A CA 1
ATOM 2188 C C . ASP A 1 292 ? -32.219 28.656 30.812 1 91.44 292 ASP A C 1
ATOM 2190 O O . ASP A 1 292 ? -31.312 28 31.344 1 91.44 292 ASP A O 1
ATOM 2194 N N . LEU A 1 293 ? -32.969 29.531 31.406 1 89.69 293 LEU A N 1
ATOM 2195 C CA . LEU A 1 293 ? -32.812 29.75 32.844 1 89.69 293 LEU A CA 1
ATOM 2196 C C . LEU A 1 293 ? -33.156 28.484 33.625 1 89.69 293 LEU A C 1
ATOM 2198 O O . LEU A 1 293 ? -32.75 28.328 34.781 1 89.69 293 LEU A O 1
ATOM 2202 N N . TYR A 1 294 ? -33.875 27.516 32.938 1 88.94 294 TYR A N 1
ATOM 2203 C CA . TYR A 1 294 ? -34.281 26.281 33.594 1 88.94 294 TYR A CA 1
ATOM 2204 C C . TYR A 1 294 ? -33.312 25.156 33.281 1 88.94 294 TYR A C 1
ATOM 2206 O O . TYR A 1 294 ? -33.469 24.031 33.75 1 88.94 294 TYR A O 1
ATOM 2214 N N . GLY A 1 295 ? -32.281 25.484 32.594 1 89.75 295 GLY A N 1
ATOM 2215 C CA . GLY A 1 295 ? -31.266 24.5 32.312 1 89.75 295 GLY A CA 1
ATOM 2216 C C . GLY A 1 295 ? -31.578 23.656 31.094 1 89.75 295 GLY A C 1
ATOM 2217 O O . GLY A 1 295 ? -30.953 22.609 30.859 1 89.75 295 GLY A O 1
ATOM 2218 N N . HIS A 1 296 ? -32.531 24.125 30.344 1 91.38 296 HIS A N 1
ATOM 2219 C CA . HIS A 1 296 ? -32.906 23.375 29.141 1 91.38 296 HIS A CA 1
ATOM 2220 C C . HIS A 1 296 ? -32.125 23.906 27.922 1 91.38 296 HIS A C 1
ATOM 2222 O O . HIS A 1 296 ? -31.953 25.125 27.781 1 91.38 296 HIS A O 1
ATOM 2228 N N . TYR A 1 297 ? -31.734 22.969 27.078 1 92.19 297 TYR A N 1
ATOM 2229 C CA . TYR A 1 297 ? -31.031 23.312 25.844 1 92.19 297 TYR A CA 1
ATOM 2230 C C . TYR A 1 297 ? -31.906 24.156 24.938 1 92.19 297 TYR A C 1
ATOM 2232 O O . TYR A 1 297 ? -33.031 23.766 24.609 1 92.19 297 TYR A O 1
ATOM 2240 N N . THR A 1 298 ? -31.453 25.328 24.516 1 89.5 298 THR A N 1
ATOM 2241 C CA . THR A 1 298 ? -32.219 26.234 23.656 1 89.5 298 THR A CA 1
ATOM 2242 C C . THR A 1 298 ? -31.75 26.109 22.203 1 89.5 298 THR A C 1
ATOM 2244 O O . THR A 1 298 ? -32.531 26.344 21.281 1 89.5 298 THR A O 1
ATOM 2247 N N . GLY A 1 299 ? -30.438 25.781 22.062 1 88.06 299 GLY A N 1
ATOM 2248 C CA . GLY A 1 299 ? -29.844 25.688 20.734 1 88.06 299 GLY A CA 1
ATOM 2249 C C . GLY A 1 299 ? -29.516 27.047 20.141 1 88.06 299 GLY A C 1
ATOM 2250 O O . GLY A 1 299 ? -29.109 27.141 18.984 1 88.06 299 GLY A O 1
ATOM 2251 N N . GLU A 1 300 ? -29.859 28.141 20.844 1 87.69 300 GLU A N 1
ATOM 2252 C CA . GLU A 1 300 ? -29.531 29.5 20.391 1 87.69 300 GLU A CA 1
ATOM 2253 C C . GLU A 1 300 ? -28.328 30.047 21.125 1 87.69 300 GLU A C 1
ATOM 2255 O O . GLU A 1 300 ? -28.219 29.906 22.344 1 87.69 300 GLU A O 1
ATOM 2260 N N . LEU A 1 301 ? -27.469 30.562 20.359 1 88.62 301 LEU A N 1
ATOM 2261 C CA . LEU A 1 301 ? -26.297 31.156 20.984 1 88.62 301 LEU A CA 1
ATOM 2262 C C . LEU A 1 301 ? -26.703 32.25 21.984 1 88.62 301 LEU A C 1
ATOM 2264 O O . LEU A 1 301 ? -26.047 32.406 23.016 1 88.62 301 LEU A O 1
ATOM 2268 N N . ASP A 1 302 ? -27.812 32.969 21.562 1 88.31 302 ASP A N 1
ATOM 2269 C CA . ASP A 1 302 ? -28.344 34 22.469 1 88.31 302 ASP A CA 1
ATOM 2270 C C . ASP A 1 302 ? -29.172 33.375 23.578 1 88.31 302 ASP A C 1
ATOM 2272 O O . ASP A 1 302 ? -30.406 33.5 23.594 1 88.31 302 ASP A O 1
ATOM 2276 N N . SER A 1 303 ? -28.547 32.719 24.453 1 91.88 303 SER A N 1
ATOM 2277 C CA . SER A 1 303 ? -29.172 32.094 25.609 1 91.88 303 SER A CA 1
ATOM 2278 C C . SER A 1 303 ? -28.625 32.688 26.922 1 91.88 303 SER A C 1
ATOM 2280 O O . SER A 1 303 ? -27.5 33.188 26.953 1 91.88 303 SER A O 1
ATOM 2282 N N . PRO A 1 304 ? -29.484 32.625 27.969 1 93.19 304 PRO A N 1
ATOM 2283 C CA . PRO A 1 304 ? -29.062 33.281 29.219 1 93.19 304 PRO A CA 1
ATOM 2284 C C . PRO A 1 304 ? -27.891 32.562 29.891 1 93.19 304 PRO A C 1
ATOM 2286 O O . PRO A 1 304 ? -27.109 33.188 30.609 1 93.19 304 PRO A O 1
ATOM 2289 N N . ARG A 1 305 ? -27.75 31.25 29.672 1 94.38 305 ARG A N 1
ATOM 2290 C CA . ARG A 1 305 ? -26.672 30.484 30.297 1 94.38 305 ARG A CA 1
ATOM 2291 C C . ARG A 1 305 ? -26.078 29.469 29.312 1 94.38 305 ARG A C 1
ATOM 2293 O O . ARG A 1 305 ? -26.703 29.172 28.281 1 94.38 305 ARG A O 1
ATOM 2300 N N . PHE A 1 306 ? -24.875 29.156 29.562 1 94.06 306 PHE A N 1
ATOM 2301 C CA . PHE A 1 306 ? -24.203 28.047 28.875 1 94.06 306 PHE A CA 1
ATOM 2302 C C . PHE A 1 306 ? -23.734 27 29.875 1 94.06 306 PHE A C 1
ATOM 2304 O O . PHE A 1 306 ? -23.203 27.328 30.938 1 94.06 306 PHE A O 1
ATOM 2311 N N . VAL A 1 307 ? -24.016 25.828 29.641 1 93 307 VAL A N 1
ATOM 2312 C CA . VAL A 1 307 ? -23.359 24.734 30.344 1 93 307 VAL A CA 1
ATOM 2313 C C . VAL A 1 307 ? -22.062 24.375 29.641 1 93 307 VAL A C 1
ATOM 2315 O O . VAL A 1 307 ? -22.078 23.922 28.484 1 93 307 VAL A O 1
ATOM 2318 N N . VAL A 1 308 ? -20.922 24.656 30.266 1 90.19 308 VAL A N 1
ATOM 2319 C CA . VAL A 1 308 ? -19.594 24.391 29.719 1 90.19 308 VAL A CA 1
ATOM 2320 C C . VAL A 1 308 ? -19.047 23.109 30.312 1 90.19 308 VAL A C 1
ATOM 2322 O O . VAL A 1 308 ? -18.922 22.984 31.531 1 90.19 308 VAL A O 1
ATOM 2325 N N . VAL A 1 309 ? -18.719 22.203 29.391 1 86.81 309 VAL A N 1
ATOM 2326 C CA . VAL A 1 309 ? -18.281 20.875 29.828 1 86.81 309 VAL A CA 1
ATOM 2327 C C . VAL A 1 309 ? -16.922 20.562 29.219 1 86.81 309 VAL A C 1
ATOM 2329 O O . VAL A 1 309 ? -16.734 20.672 28 1 86.81 309 VAL A O 1
ATOM 2332 N N . ASN A 1 310 ? -15.945 20.344 30.016 1 79.56 310 ASN A N 1
ATOM 2333 C CA . ASN A 1 310 ? -14.703 19.734 29.547 1 79.56 310 ASN A CA 1
ATOM 2334 C C . ASN A 1 310 ? -14.891 18.266 29.188 1 79.56 310 ASN A C 1
ATOM 2336 O O . ASN A 1 310 ? -15.109 17.438 30.078 1 79.56 310 ASN A O 1
ATOM 2340 N N . LEU A 1 311 ? -14.844 18.031 27.938 1 73.19 311 LEU A N 1
ATOM 2341 C CA . LEU A 1 311 ? -15.18 16.688 27.484 1 73.19 311 LEU A CA 1
ATOM 2342 C C . LEU A 1 311 ? -14.125 15.68 27.922 1 73.19 311 LEU A C 1
ATOM 2344 O O . LEU A 1 311 ? -14.383 14.469 27.938 1 73.19 311 LEU A O 1
ATOM 2348 N N . GLU A 1 312 ? -12.977 16.125 28.312 1 67.69 312 GLU A N 1
ATOM 2349 C CA . GLU A 1 312 ? -11.914 15.227 28.781 1 67.69 312 GLU A CA 1
ATOM 2350 C C . GLU A 1 312 ? -12.023 14.969 30.281 1 67.69 312 GLU A C 1
ATOM 2352 O O . GLU A 1 312 ? -11.984 13.82 30.719 1 67.69 312 GLU A O 1
ATOM 2357 N N . SER A 1 313 ? -12.195 16.031 31.031 1 69.5 313 SER A N 1
ATOM 2358 C CA . SER A 1 313 ? -12.242 15.898 32.469 1 69.5 313 SER A CA 1
ATOM 2359 C C . SER A 1 313 ? -13.664 15.656 32.969 1 69.5 313 SER A C 1
ATOM 2361 O O . SER A 1 313 ? -13.875 15.148 34.062 1 69.5 313 SER A O 1
ATOM 2363 N N . GLY A 1 314 ? -14.641 15.969 32.125 1 76.38 314 GLY A N 1
ATOM 2364 C CA . GLY A 1 314 ? -16.031 15.867 32.531 1 76.38 314 GLY A CA 1
ATOM 2365 C C . GLY A 1 314 ? -16.469 17.016 33.406 1 76.38 314 GLY A C 1
ATOM 2366 O O . GLY A 1 314 ? -17.625 17.078 33.812 1 76.38 314 GLY A O 1
ATOM 2367 N N . GLU A 1 315 ? -15.578 17.812 33.812 1 80.94 315 GLU A N 1
ATOM 2368 C CA . GLU A 1 315 ? -15.922 18.969 34.656 1 80.94 315 GLU A CA 1
ATOM 2369 C C . GLU A 1 315 ? -16.922 19.875 33.938 1 80.94 315 GLU A C 1
ATOM 2371 O O . GLU A 1 315 ? -16.797 20.141 32.75 1 80.94 315 GLU A O 1
ATOM 2376 N N . ARG A 1 316 ? -18.078 20.109 34.688 1 87.12 316 ARG A N 1
ATOM 2377 C CA . ARG A 1 316 ? -19.125 20.984 34.156 1 87.12 316 ARG A CA 1
ATOM 2378 C C . ARG A 1 316 ? -19.219 22.281 34.938 1 87.12 316 ARG A C 1
ATOM 2380 O O . ARG A 1 316 ? -19.031 22.281 36.156 1 87.12 316 ARG A O 1
ATOM 2387 N N . MET A 1 317 ? -19.359 23.359 34.344 1 87.38 317 MET A N 1
ATOM 2388 C CA . MET A 1 317 ? -19.625 24.641 34.969 1 87.38 317 MET A CA 1
ATOM 2389 C C . MET A 1 317 ? -20.703 25.406 34.219 1 87.38 317 MET A C 1
ATOM 2391 O O . MET A 1 317 ? -20.891 25.188 33 1 87.38 317 MET A O 1
ATOM 2395 N N . VAL A 1 318 ? -21.562 26.016 34.938 1 91.19 318 VAL A N 1
ATOM 2396 C CA . VAL A 1 318 ? -22.562 26.859 34.312 1 91.19 318 VAL A CA 1
ATOM 2397 C C . VAL A 1 318 ? -22.047 28.297 34.188 1 91.19 318 VAL A C 1
ATOM 2399 O O . VAL A 1 318 ? -21.578 28.859 35.188 1 91.19 318 VAL A O 1
ATOM 2402 N N . VAL A 1 319 ? -22.062 28.781 33.031 1 90.38 319 VAL A N 1
ATOM 2403 C CA . VAL A 1 319 ? -21.609 30.141 32.781 1 90.38 319 VAL A CA 1
ATOM 2404 C C . VAL A 1 319 ? -22.797 31.031 32.438 1 90.38 319 VAL A C 1
ATOM 2406 O O . VAL A 1 319 ? -23.578 30.703 31.547 1 90.38 319 VAL A O 1
ATOM 2409 N N . GLU A 1 320 ? -22.953 32.094 33.25 1 91.62 320 GLU A N 1
ATOM 2410 C CA . GLU A 1 320 ? -24.016 33.062 32.938 1 91.62 320 GLU A CA 1
ATOM 2411 C C . GLU A 1 320 ? -23.625 33.938 31.734 1 91.62 320 GLU A C 1
ATOM 2413 O O . GLU A 1 320 ? -22.5 34.406 31.641 1 91.62 320 GLU A O 1
ATOM 2418 N N . ASN A 1 321 ? -24.5 34.031 30.75 1 92.19 321 ASN A N 1
ATOM 2419 C CA . ASN A 1 321 ? -24.297 34.906 29.594 1 92.19 321 ASN A CA 1
ATOM 2420 C C . ASN A 1 321 ? -24.625 36.344 29.938 1 92.19 321 ASN A C 1
ATOM 2422 O O . ASN A 1 321 ? -25.781 36.75 29.875 1 92.19 321 ASN A O 1
ATOM 2426 N N . GLU A 1 322 ? -23.625 37.094 30.234 1 86.69 322 GLU A N 1
ATOM 2427 C CA . GLU A 1 322 ? -23.797 38.5 30.594 1 86.69 322 GLU A CA 1
ATOM 2428 C C . GLU A 1 322 ? -24.266 39.312 29.391 1 86.69 322 GLU A C 1
ATOM 2430 O O . GLU A 1 322 ? -24.766 40.438 29.547 1 86.69 322 GLU A O 1
ATOM 2435 N N . HIS A 1 323 ? -24.172 38.688 28.297 1 87.19 323 HIS A N 1
ATOM 2436 C CA . HIS A 1 323 ? -24.531 39.438 27.078 1 87.19 323 HIS A CA 1
ATOM 2437 C C . HIS A 1 323 ? -25.844 38.906 26.5 1 87.19 323 HIS A C 1
ATOM 2439 O O . HIS A 1 323 ? -26.125 39.125 25.312 1 87.19 323 HIS A O 1
ATOM 2445 N N . TYR A 1 324 ? -26.562 38.188 27.328 1 88.75 324 TYR A N 1
ATOM 2446 C CA . TYR A 1 324 ? -27.859 37.719 26.891 1 88.75 324 TYR A CA 1
ATOM 2447 C C . TYR A 1 324 ? -28.766 38.875 26.469 1 88.75 324 TYR A C 1
ATOM 2449 O O . TYR A 1 324 ? -28.922 39.844 27.203 1 88.75 324 TYR A O 1
ATOM 2457 N N . ARG A 1 325 ? -29.312 38.875 25.25 1 82.94 325 ARG A N 1
ATOM 2458 C CA . ARG A 1 325 ? -30.219 39.875 24.656 1 82.94 325 ARG A CA 1
ATOM 2459 C C . ARG A 1 325 ? -29.516 41.219 24.469 1 82.94 325 ARG A C 1
ATOM 2461 O O . ARG A 1 325 ? -30.125 42.281 24.594 1 82.94 325 ARG A O 1
ATOM 2468 N N . ALA A 1 326 ? -28.203 41.125 24.344 1 79.44 326 ALA A N 1
ATOM 2469 C CA . ALA A 1 326 ? -27.469 42.344 24.031 1 79.44 326 ALA A CA 1
ATOM 2470 C C . ALA A 1 326 ? -27.938 42.938 22.703 1 79.44 326 ALA A C 1
ATOM 2472 O O . ALA A 1 326 ? -28.266 42.188 21.766 1 79.44 326 ALA A O 1
ATOM 2473 N N . GLU A 1 327 ? -28.094 44.281 22.516 1 76.94 327 GLU A N 1
ATOM 2474 C CA . GLU A 1 327 ? -28.625 44.969 21.344 1 76.94 327 GLU A CA 1
ATOM 2475 C C . GLU A 1 327 ? -27.594 45.031 20.203 1 76.94 327 GLU A C 1
ATOM 2477 O O . GLU A 1 327 ? -27.953 45 19.031 1 76.94 327 GLU A O 1
ATOM 2482 N N . LYS A 1 328 ? -26.203 45.125 20.484 1 75.69 328 LYS A N 1
ATOM 2483 C CA . LYS A 1 328 ? -25.172 45.219 19.469 1 75.69 328 LYS A CA 1
ATOM 2484 C C . LYS A 1 328 ? -24.078 44.156 19.672 1 75.69 328 LYS A C 1
ATOM 2486 O O . LYS A 1 328 ? -23.75 43.844 20.812 1 75.69 328 LYS A O 1
ATOM 2491 N N . ARG A 1 329 ? -23.469 43.625 18.578 1 75.81 329 ARG A N 1
ATOM 2492 C CA . ARG A 1 329 ? -22.312 42.75 18.484 1 75.81 329 ARG A CA 1
ATOM 2493 C C . ARG A 1 329 ? -22.484 41.5 19.375 1 75.81 329 ARG A C 1
ATOM 2495 O O . ARG A 1 329 ? -21.531 41.094 20.031 1 75.81 329 ARG A O 1
ATOM 2502 N N . LYS A 1 330 ? -23.719 40.969 19.5 1 79.56 330 LYS A N 1
ATOM 2503 C CA . LYS A 1 330 ? -24.062 39.844 20.375 1 79.56 330 LYS A CA 1
ATOM 2504 C C . LYS A 1 330 ? -23.188 38.625 20.078 1 79.56 330 LYS A C 1
ATOM 2506 O O . LYS A 1 330 ? -22.625 38.031 20.984 1 79.56 330 LYS A O 1
ATOM 2511 N N . GLY A 1 331 ? -23.094 38.344 18.844 1 78.62 331 GLY A N 1
ATOM 2512 C CA . GLY A 1 331 ? -22.297 37.219 18.438 1 78.62 331 GLY A CA 1
ATOM 2513 C C . GLY A 1 331 ? -20.844 37.312 18.859 1 78.62 331 GLY A C 1
ATOM 2514 O O . GLY A 1 331 ? -20.25 36.344 19.344 1 78.62 331 GLY A O 1
ATOM 2515 N N . TYR A 1 332 ? -20.391 38.531 18.672 1 74.62 332 TYR A N 1
ATOM 2516 C CA . TYR A 1 332 ? -19 38.781 19.047 1 74.62 332 TYR A CA 1
ATOM 2517 C C . TYR A 1 332 ? -18.797 38.688 20.547 1 74.62 332 TYR A C 1
ATOM 2519 O O . TYR A 1 332 ? -17.859 38.031 21.016 1 74.62 332 TYR A O 1
ATOM 2527 N N . LEU A 1 333 ? -19.672 39.312 21.297 1 81.25 333 LEU A N 1
ATOM 2528 C CA . LEU A 1 333 ? -19.562 39.312 22.75 1 81.25 333 LEU A CA 1
ATOM 2529 C C . LEU A 1 333 ? -19.703 37.938 23.328 1 81.25 333 LEU A C 1
ATOM 2531 O O . LEU A 1 333 ? -18.969 37.531 24.25 1 81.25 333 LEU A O 1
ATOM 2535 N N . ILE A 1 334 ? -20.641 37.156 22.781 1 86.69 334 ILE A N 1
ATOM 2536 C CA . ILE A 1 334 ? -20.844 35.781 23.266 1 86.69 334 ILE A CA 1
ATOM 2537 C C . ILE A 1 334 ? -19.625 34.938 22.922 1 86.69 334 ILE A C 1
ATOM 2539 O O . ILE A 1 334 ? -19.172 34.125 23.75 1 86.69 334 ILE A O 1
ATOM 2543 N N . SER A 1 335 ? -19.125 35.188 21.766 1 80.81 335 SER A N 1
ATOM 2544 C CA . SER A 1 335 ? -17.922 34.438 21.375 1 80.81 335 SER A CA 1
ATOM 2545 C C . SER A 1 335 ? -16.766 34.719 22.312 1 80.81 335 SER A C 1
ATOM 2547 O O . SER A 1 335 ? -15.992 33.844 22.641 1 80.81 335 SER A O 1
ATOM 2549 N N . GLU A 1 336 ? -16.641 35.969 22.688 1 76.44 336 GLU A N 1
ATOM 2550 C CA . GLU A 1 336 ? -15.602 36.375 23.625 1 76.44 336 GLU A CA 1
ATOM 2551 C C . GLU A 1 336 ? -15.797 35.688 24.984 1 76.44 336 GLU A C 1
ATOM 2553 O O . GLU A 1 336 ? -14.836 35.219 25.594 1 76.44 336 GLU A O 1
ATOM 2558 N N . LEU A 1 337 ? -17.031 35.688 25.438 1 83.38 337 LEU A N 1
ATOM 2559 C CA . LEU A 1 337 ? -17.359 35.031 26.703 1 83.38 337 LEU A CA 1
ATOM 2560 C C . LEU A 1 337 ? -16.969 33.562 26.672 1 83.38 337 LEU A C 1
ATOM 2562 O O . LEU A 1 337 ? -16.344 33.062 27.609 1 83.38 337 LEU A O 1
ATOM 2566 N N . LEU A 1 338 ? -17.297 32.906 25.609 1 86.31 338 LEU A N 1
ATOM 2567 C CA . LEU A 1 338 ? -17.016 31.484 25.516 1 86.31 338 LEU A CA 1
ATOM 2568 C C . LEU A 1 338 ? -15.523 31.219 25.406 1 86.31 338 LEU A C 1
ATOM 2570 O O . LEU A 1 338 ? -15.023 30.25 26 1 86.31 338 LEU A O 1
ATOM 2574 N N . GLU A 1 339 ? -14.906 32.031 24.719 1 75.5 339 GLU A N 1
ATOM 2575 C CA . GLU A 1 339 ? -13.453 31.938 24.609 1 75.5 339 GLU A CA 1
ATOM 2576 C C . GLU A 1 339 ? -12.789 32.062 25.984 1 75.5 339 GLU A C 1
ATOM 2578 O O . GLU A 1 339 ? -11.867 31.312 26.312 1 75.5 339 GLU A O 1
ATOM 2583 N N . LYS A 1 340 ? -13.242 33 26.75 1 74.56 340 LYS A N 1
ATOM 2584 C CA . LYS A 1 340 ? -12.727 33.25 28.094 1 74.56 340 LYS A CA 1
ATOM 2585 C C . LYS A 1 340 ? -12.82 32 28.953 1 74.56 340 LYS A C 1
ATOM 2587 O O . LYS A 1 340 ? -11.977 31.781 29.828 1 74.56 340 LYS A O 1
ATOM 2592 N N . HIS A 1 341 ? -13.805 31.188 28.719 1 78.94 341 HIS A N 1
ATOM 2593 C CA . HIS A 1 341 ? -14.008 30 29.531 1 78.94 341 HIS A CA 1
ATOM 2594 C C . HIS A 1 341 ? -13.391 28.766 28.875 1 78.94 341 HIS A C 1
ATOM 2596 O O . HIS A 1 341 ? -13.703 27.625 29.266 1 78.94 341 HIS A O 1
ATOM 2602 N N . GLY A 1 342 ? -12.656 29 27.797 1 73.25 342 GLY A N 1
ATOM 2603 C CA . GLY A 1 342 ? -11.883 27.922 27.188 1 73.25 342 GLY A CA 1
ATOM 2604 C C . GLY A 1 342 ? -12.719 27.016 26.312 1 73.25 342 GLY A C 1
ATOM 2605 O O . GLY A 1 342 ? -12.359 25.859 26.078 1 73.25 342 GLY A O 1
ATOM 2606 N N . VAL A 1 343 ? -13.867 27.516 25.906 1 80.69 343 VAL A N 1
ATOM 2607 C CA . VAL A 1 343 ? -14.766 26.688 25.094 1 80.69 343 VAL A CA 1
ATOM 2608 C C . VAL A 1 343 ? -14.156 26.469 23.703 1 80.69 343 VAL A C 1
ATOM 2610 O O . VAL A 1 343 ? -13.648 27.406 23.094 1 80.69 343 VAL A O 1
ATOM 2613 N N . SER A 1 344 ? -14.141 25.188 23.375 1 73.69 344 SER A N 1
ATOM 2614 C CA . SER A 1 344 ? -13.602 24.859 22.062 1 73.69 344 SER A CA 1
ATOM 2615 C C . SER A 1 344 ? -14.711 24.5 21.094 1 73.69 344 SER A C 1
ATOM 2617 O O . SER A 1 344 ? -14.5 24.5 19.875 1 73.69 344 SER A O 1
ATOM 2619 N N . MET A 1 345 ? -15.859 24.203 21.516 1 81.75 345 MET A N 1
ATOM 2620 C CA . MET A 1 345 ? -17.016 23.859 20.688 1 81.75 345 MET A CA 1
ATOM 2621 C C . MET A 1 345 ? -18.297 24.375 21.297 1 81.75 345 MET A C 1
ATOM 2623 O O . MET A 1 345 ? -18.438 24.438 22.531 1 81.75 345 MET A O 1
ATOM 2627 N N . VAL A 1 346 ? -19.297 24.812 20.469 1 86.25 346 VAL A N 1
ATOM 2628 C CA . VAL A 1 346 ? -20.609 25.219 20.953 1 86.25 346 VAL A CA 1
ATOM 2629 C C . VAL A 1 346 ? -21.703 24.516 20.156 1 86.25 346 VAL A C 1
ATOM 2631 O O . VAL A 1 346 ? -21.594 24.359 18.938 1 86.25 346 VAL A O 1
ATOM 2634 N N . ALA A 1 347 ? -22.609 23.953 20.828 1 87.44 347 ALA A N 1
ATOM 2635 C CA . ALA A 1 347 ? -23.75 23.281 20.203 1 87.44 347 ALA A CA 1
ATOM 2636 C C . ALA A 1 347 ? -24.891 24.25 19.922 1 87.44 347 ALA A C 1
ATOM 2638 O O . ALA A 1 347 ? -25.344 24.969 20.828 1 87.44 347 ALA A O 1
ATOM 2639 N N . VAL A 1 348 ? -25.328 24.344 18.688 1 86 348 VAL A N 1
ATOM 2640 C CA . VAL A 1 348 ? -26.438 25.219 18.344 1 86 348 VAL A CA 1
ATOM 2641 C C . VAL A 1 348 ? -27.438 24.484 17.438 1 86 348 VAL A C 1
ATOM 2643 O O . VAL A 1 348 ? -27.109 23.438 16.891 1 86 348 VAL A O 1
ATOM 2646 N N . ARG A 1 349 ? -28.672 24.953 17.406 1 81.44 349 ARG A N 1
ATOM 2647 C CA . ARG A 1 349 ? -29.688 24.344 16.562 1 81.44 349 ARG A CA 1
ATOM 2648 C C . ARG A 1 349 ? -29.609 24.891 15.133 1 81.44 349 ARG A C 1
ATOM 2650 O O . ARG A 1 349 ? -29.891 24.172 14.172 1 81.44 349 ARG A O 1
ATOM 2657 N N . LYS A 1 350 ? -29.359 26.25 15.055 1 74.25 350 LYS A N 1
ATOM 2658 C CA . LYS A 1 350 ? -29.266 26.906 13.742 1 74.25 350 LYS A CA 1
ATOM 2659 C C . LYS A 1 350 ? -27.938 27.625 13.578 1 74.25 350 LYS A C 1
ATOM 2661 O O . LYS A 1 350 ? -27.406 28.188 14.539 1 74.25 350 LYS A O 1
ATOM 2666 N N . ASP A 1 351 ? -27.359 27.391 12.438 1 59.25 351 ASP A N 1
ATOM 2667 C CA . ASP A 1 351 ? -26.0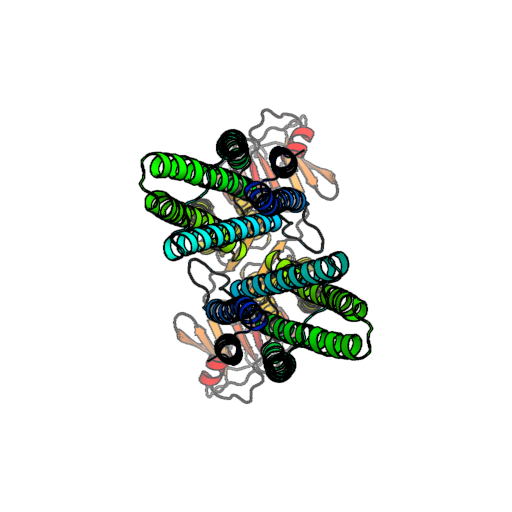62 27.984 12.102 1 59.25 351 ASP A CA 1
ATOM 2668 C C . ASP A 1 351 ? -26.219 29.469 11.742 1 59.25 351 ASP A C 1
ATOM 2670 O O . ASP A 1 351 ? -26.672 29.797 10.648 1 59.25 351 ASP A O 1
ATOM 2674 N N . GLY A 1 352 ? -26.406 30.359 12.617 1 60.84 352 GLY A N 1
ATOM 2675 C CA . GLY A 1 352 ? -26.391 31.766 12.234 1 60.84 352 GLY A CA 1
ATOM 2676 C C . GLY A 1 352 ? -25.047 32.219 11.672 1 60.84 352 GLY A C 1
ATOM 2677 O O . GLY A 1 352 ? -24 31.953 12.273 1 60.84 352 GLY A O 1
ATOM 2678 N N . GLU A 1 353 ? -24.984 32.594 10.5 1 58.38 353 GLU A N 1
ATOM 2679 C CA . GLU A 1 353 ? -23.797 32.906 9.719 1 58.38 353 GLU A CA 1
ATOM 2680 C C . GLU A 1 353 ? -22.875 33.875 10.477 1 58.38 353 GLU A C 1
ATOM 2682 O O . GLU A 1 353 ? -21.656 33.688 10.5 1 58.38 353 GLU A O 1
ATOM 2687 N N . GLY A 1 354 ? -23.469 35 11.109 1 58.81 354 GLY A N 1
ATOM 2688 C CA . GLY A 1 354 ? -22.656 36 11.75 1 58.81 354 GLY A CA 1
ATOM 2689 C C . GLY A 1 354 ? -21.875 35.5 12.953 1 58.81 354 GLY A C 1
ATOM 2690 O O . GLY A 1 354 ? -20.672 35.688 13.047 1 58.81 354 GLY A O 1
ATOM 2691 N N . ALA A 1 355 ? -22.578 34.75 13.758 1 64.5 355 ALA A N 1
ATOM 2692 C CA . ALA A 1 355 ? -21.984 34.25 14.992 1 64.5 355 ALA A CA 1
ATOM 2693 C C . ALA A 1 355 ? -20.938 33.188 14.711 1 64.5 355 ALA A C 1
ATOM 2695 O O . ALA A 1 355 ? -19.906 33.094 15.383 1 64.5 355 ALA A O 1
ATOM 2696 N N . LYS A 1 356 ? -21.188 32.5 13.688 1 68.44 356 LYS A N 1
ATOM 2697 C CA . LYS A 1 356 ? -20.297 31.406 13.32 1 68.44 356 LYS A CA 1
ATOM 2698 C C . LYS A 1 356 ? -18.906 31.922 12.984 1 68.44 356 LYS A C 1
ATOM 2700 O O . LYS A 1 356 ? -17.891 31.328 13.383 1 68.44 356 LYS A O 1
ATOM 2705 N N . ALA A 1 357 ? -18.938 33 12.242 1 63.94 357 ALA A N 1
ATOM 2706 C CA . ALA A 1 357 ? -17.656 33.594 11.852 1 63.94 357 ALA A CA 1
ATOM 2707 C C . ALA A 1 357 ? -16.859 34.031 13.07 1 63.94 357 ALA A C 1
ATOM 2709 O O . ALA A 1 357 ? -15.641 33.781 13.133 1 63.94 357 ALA A O 1
ATOM 2710 N N . HIS A 1 358 ? -17.547 34.656 14.055 1 65.81 358 HIS A N 1
ATOM 2711 C CA . HIS A 1 358 ? -16.875 35.094 15.266 1 65.81 358 HIS A CA 1
ATOM 2712 C C . HIS A 1 358 ? -16.391 33.938 16.109 1 65.81 358 HIS A C 1
ATOM 2714 O O . HIS A 1 358 ? -15.289 33.969 16.656 1 65.81 358 HIS A O 1
ATOM 2720 N N . LEU A 1 359 ? -17.219 32.938 16.094 1 74.31 359 LEU A N 1
ATOM 2721 C CA . LEU A 1 359 ? -16.844 31.75 16.859 1 74.31 359 LEU A CA 1
ATOM 2722 C C . LEU A 1 359 ? -15.648 31.062 16.234 1 74.31 359 LEU A C 1
ATOM 2724 O O . LEU A 1 359 ? -14.688 30.719 16.938 1 74.31 359 LEU A O 1
ATOM 2728 N N . LYS A 1 360 ? -15.734 31 15.031 1 66 360 LYS A N 1
ATOM 2729 C CA . LYS A 1 360 ? -14.648 30.344 14.305 1 66 360 LYS A CA 1
ATOM 2730 C C . LYS A 1 360 ? -13.344 31.109 14.453 1 66 360 LYS A C 1
ATOM 2732 O O . LYS A 1 360 ? -12.273 30.516 14.609 1 66 360 LYS A O 1
ATOM 2737 N N . SER A 1 361 ? -13.516 32.469 14.406 1 59.56 361 SER A N 1
ATOM 2738 C CA . SER A 1 361 ? -12.336 33.312 14.516 1 59.56 361 SER A CA 1
ATOM 2739 C C . SER A 1 361 ? -11.648 33.125 15.867 1 59.56 361 SER A C 1
ATOM 2741 O O . SER A 1 361 ? -10.453 33.406 16 1 59.56 361 SER A O 1
ATOM 2743 N N . ARG A 1 362 ? -12.43 32.594 16.766 1 59.47 362 ARG A N 1
ATOM 2744 C CA . ARG A 1 362 ? -11.891 32.406 18.109 1 59.47 362 ARG A CA 1
ATOM 2745 C C . ARG A 1 362 ? -11.594 30.938 18.391 1 59.47 362 ARG A C 1
ATOM 2747 O O . ARG A 1 362 ? -11.398 30.531 19.547 1 59.47 362 ARG A O 1
ATOM 2754 N N . GLY A 1 363 ? -11.719 30.141 17.312 1 62.38 363 GLY A N 1
ATOM 2755 C CA . GLY A 1 363 ? -11.359 28.734 17.422 1 62.38 363 GLY A CA 1
ATOM 2756 C C . GLY A 1 363 ? -12.477 27.891 18 1 62.38 363 GLY A C 1
ATOM 2757 O O . GLY A 1 363 ? -12.219 26.828 18.578 1 62.38 363 GLY A O 1
ATOM 2758 N N . ILE A 1 364 ? -13.625 28.422 18.094 1 71.5 364 ILE A N 1
ATOM 2759 C CA . ILE A 1 364 ? -14.758 27.688 18.641 1 71.5 364 ILE A CA 1
ATOM 2760 C C . ILE A 1 364 ? -15.57 27.078 17.5 1 71.5 364 ILE A C 1
ATOM 2762 O O . ILE A 1 364 ? -16.062 27.781 16.625 1 71.5 364 ILE A O 1
ATOM 2766 N N . LEU A 1 365 ? -15.602 25.781 17.469 1 73.69 365 LEU A N 1
ATOM 2767 C CA . LEU A 1 365 ? -16.359 25.031 16.469 1 73.69 365 LEU A CA 1
ATOM 2768 C C . LEU A 1 365 ? -17.844 25.062 16.781 1 73.69 365 LEU A C 1
ATOM 2770 O O . LEU A 1 365 ? -18.25 24.891 17.938 1 73.69 365 LEU A O 1
ATOM 2774 N N . VAL A 1 366 ? -18.609 25.391 15.727 1 76.12 366 VAL A N 1
ATOM 2775 C CA . VAL A 1 366 ? -20.062 25.375 15.898 1 76.12 366 VAL A CA 1
ATOM 2776 C C . VAL A 1 366 ? -20.625 24.031 15.484 1 76.12 366 VAL A C 1
ATOM 2778 O O . VAL A 1 366 ? -20.438 23.578 14.352 1 76.12 366 VAL A O 1
ATOM 2781 N N . LYS A 1 367 ? -21.125 23.297 16.297 1 76.62 367 LYS A N 1
ATOM 2782 C CA . LYS A 1 367 ? -21.797 22.016 16.031 1 76.62 367 LYS A CA 1
ATOM 2783 C C . LYS A 1 367 ? -23.312 22.203 15.961 1 76.62 367 LYS A C 1
ATOM 2785 O O . LYS A 1 367 ? -23.938 22.578 16.953 1 76.62 367 LYS A O 1
ATOM 2790 N N . VAL A 1 368 ? -23.797 21.984 14.789 1 77.75 368 VAL A N 1
ATOM 2791 C CA . VAL A 1 368 ? -25.234 22.125 14.633 1 77.75 368 VAL A CA 1
ATOM 2792 C C . VAL A 1 368 ? -25.922 20.828 15.031 1 77.75 368 VAL A C 1
ATOM 2794 O O . VAL A 1 368 ? -25.672 19.766 14.445 1 77.75 368 VAL A O 1
ATOM 2797 N N . ILE A 1 369 ? -26.594 20.859 15.961 1 77.5 369 ILE A N 1
ATOM 2798 C CA . ILE A 1 369 ? -27.375 19.719 16.438 1 77.5 369 ILE A CA 1
ATOM 2799 C C . ILE A 1 369 ? -28.859 19.984 16.188 1 77.5 369 ILE A C 1
ATOM 2801 O O . ILE A 1 369 ? -29.5 20.734 16.938 1 77.5 369 ILE A O 1
ATOM 2805 N N . ASP A 1 370 ? -29.281 19.609 14.992 1 66.81 370 ASP A N 1
ATOM 2806 C CA . ASP A 1 370 ? -30.672 19.812 14.594 1 66.81 370 ASP A CA 1
ATOM 2807 C C . ASP A 1 370 ? -31.609 18.828 15.297 1 66.81 370 ASP A C 1
ATOM 2809 O O . ASP A 1 370 ? -32.188 17.938 14.664 1 66.81 370 ASP A O 1
ATOM 2813 N N . SER A 1 371 ? -31.453 18.609 16.484 1 65.75 371 SER A N 1
ATOM 2814 C CA . SER A 1 371 ? -32.375 17.656 17.094 1 65.75 371 SER A CA 1
ATOM 2815 C C . SER A 1 371 ? -33.312 18.344 18.078 1 65.75 371 SER A C 1
ATOM 2817 O O . SER A 1 371 ? -33.062 19.469 18.5 1 65.75 371 SER A O 1
ATOM 2819 N N . GLY A 1 372 ? -34.594 18.062 18.078 1 74.38 372 GLY A N 1
ATOM 2820 C CA . GLY A 1 372 ? -35.562 18.484 19.078 1 74.38 372 GLY A CA 1
ATOM 2821 C C . GLY A 1 372 ? -35.125 18.188 20.5 1 74.38 372 GLY A C 1
ATOM 2822 O O . GLY A 1 372 ? -35.938 17.984 21.391 1 74.38 372 GLY A O 1
ATOM 2823 N N . LEU A 1 373 ? -33.875 18.188 20.703 1 80 373 LEU A N 1
ATOM 2824 C CA . LEU A 1 373 ? -33.375 17.859 22.031 1 80 373 LEU A CA 1
ATOM 2825 C C . LEU A 1 373 ? -33.531 19.031 22.984 1 80 373 LEU A C 1
ATOM 2827 O O . LEU A 1 373 ? -33.438 20.188 22.578 1 80 373 LEU A O 1
ATOM 2831 N N . ARG A 1 374 ? -33.969 18.672 24.281 1 82.44 374 ARG A N 1
ATOM 2832 C CA . ARG A 1 374 ? -34.156 19.719 25.281 1 82.44 374 ARG A CA 1
ATOM 2833 C C . ARG A 1 374 ? -33.188 19.5 26.453 1 82.44 374 ARG A C 1
ATOM 2835 O O . ARG A 1 374 ? -32.875 20.453 27.188 1 82.44 374 ARG A O 1
ATOM 2842 N N . ASP A 1 375 ? -32.562 18.297 26.5 1 87.88 375 ASP A N 1
ATOM 2843 C CA . ASP A 1 375 ? -31.734 17.969 27.641 1 87.88 375 ASP A CA 1
ATOM 2844 C C . ASP A 1 375 ? -30.25 18.094 27.297 1 87.88 375 ASP A C 1
ATOM 2846 O O . ASP A 1 375 ? -29.828 17.688 26.219 1 87.88 375 ASP A O 1
ATOM 2850 N N . VAL A 1 376 ? -29.531 18.703 28.266 1 90 376 VAL A N 1
ATOM 2851 C CA . VAL A 1 376 ? -28.094 18.922 28.125 1 90 376 VAL A CA 1
ATOM 2852 C C . VAL A 1 376 ? -27.375 17.594 27.953 1 90 376 VAL A C 1
ATOM 2854 O O . VAL A 1 376 ? -26.453 17.469 27.141 1 90 376 VAL A O 1
ATOM 2857 N N . GLU A 1 377 ? -27.812 16.625 28.641 1 88 377 GLU A N 1
ATOM 2858 C CA . GLU A 1 377 ? -27.188 15.312 28.547 1 88 377 GLU A CA 1
ATOM 2859 C C . GLU A 1 377 ? -27.344 14.719 27.156 1 88 377 GLU A C 1
ATOM 2861 O O . GLU A 1 377 ? -26.406 14.086 26.641 1 88 377 GLU A O 1
ATOM 2866 N N . ASP A 1 378 ? -28.469 14.992 26.594 1 86.44 378 ASP A N 1
ATOM 2867 C CA . ASP A 1 378 ? -28.703 14.492 25.25 1 86.44 378 ASP A CA 1
ATOM 2868 C C . ASP A 1 378 ? -27.797 15.188 24.234 1 86.44 378 ASP A C 1
ATOM 2870 O O . ASP A 1 378 ? -27.297 14.555 23.297 1 86.44 378 ASP A O 1
ATOM 2874 N N . VAL A 1 379 ? -27.625 16.422 24.469 1 86.56 379 VAL A N 1
ATOM 2875 C CA . VAL A 1 379 ? -26.766 17.188 23.578 1 86.56 379 VAL A CA 1
ATOM 2876 C C . VAL A 1 379 ? -25.312 16.703 23.703 1 86.56 379 VAL A C 1
ATOM 2878 O O . VAL A 1 379 ? -24.625 16.547 22.688 1 86.56 379 VAL A O 1
ATOM 2881 N N . LEU A 1 380 ? -24.859 16.469 24.891 1 85 380 LEU A N 1
ATOM 2882 C CA . LEU A 1 380 ? -23.516 15.969 25.156 1 85 380 LEU A CA 1
ATOM 2883 C C . LEU A 1 380 ? -23.266 14.641 24.453 1 85 380 LEU A C 1
ATOM 2885 O O . LEU A 1 380 ? -22.203 14.422 23.859 1 85 380 LEU A O 1
ATOM 2889 N N . MET A 1 381 ? -24.234 13.859 24.406 1 79.88 381 MET A N 1
ATOM 2890 C CA . MET A 1 381 ? -24.141 12.555 23.766 1 79.88 381 MET A CA 1
ATOM 2891 C C . MET A 1 381 ? -24.078 12.695 22.25 1 79.88 381 MET A C 1
ATOM 2893 O O . MET A 1 381 ? -23.438 11.898 21.562 1 79.88 381 MET A O 1
ATOM 2897 N N . ALA A 1 382 ? -24.797 13.773 21.891 1 76 382 ALA A N 1
ATOM 2898 C CA . ALA A 1 382 ? -24.859 13.984 20.438 1 76 382 ALA A CA 1
ATOM 2899 C C . ALA A 1 382 ? -23.531 14.492 19.906 1 76 382 ALA A C 1
ATOM 2901 O O . ALA A 1 382 ? -23.188 14.258 18.734 1 76 382 ALA A O 1
ATOM 2902 N N . VAL A 1 383 ? -22.812 15.281 20.719 1 69.94 383 VAL A N 1
ATOM 2903 C CA . VAL A 1 383 ? -21.578 15.922 20.281 1 69.94 383 VAL A CA 1
ATOM 2904 C C . VAL A 1 383 ? -20.406 14.945 20.453 1 69.94 383 VAL A C 1
ATOM 2906 O O . VAL A 1 383 ? -19.469 14.969 19.656 1 69.94 383 VAL A O 1
ATOM 2909 N N . SER A 1 384 ? -20.281 14.195 21.516 1 59.47 384 SER A N 1
ATOM 2910 C CA . SER A 1 384 ? -19.203 13.25 21.797 1 59.47 384 SER A CA 1
ATOM 2911 C C . SER A 1 384 ? -19.156 12.141 20.75 1 59.47 384 SER A C 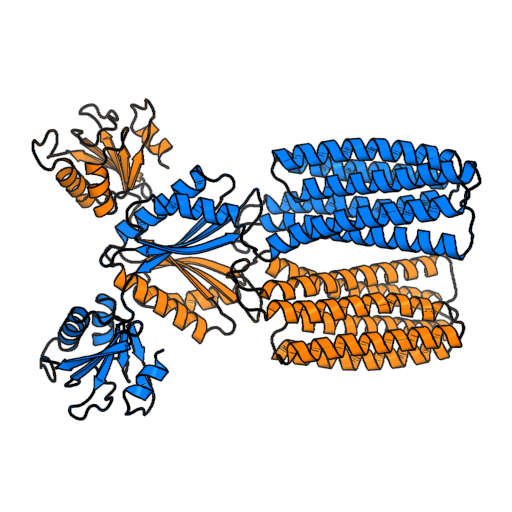1
ATOM 2913 O O . SER A 1 384 ? -18.078 11.688 20.359 1 59.47 384 SER A O 1
ATOM 2915 N N . MET B 1 1 ? -21.312 -10.578 13.039 1 53.16 1 MET B N 1
ATOM 2916 C CA . MET B 1 1 ? -20.266 -10.812 12.047 1 53.16 1 MET B CA 1
ATOM 2917 C C . MET B 1 1 ? -20.531 -10 10.781 1 53.16 1 MET B C 1
ATOM 2919 O O . MET B 1 1 ? -21.672 -9.852 10.359 1 53.16 1 MET B O 1
ATOM 2923 N N . ASP B 1 2 ? -19.547 -9.25 10.188 1 77.06 2 ASP B N 1
ATOM 2924 C CA . ASP B 1 2 ? -19.625 -8.453 8.961 1 77.06 2 ASP B CA 1
ATOM 2925 C C . ASP B 1 2 ? -20.094 -9.305 7.781 1 77.06 2 ASP B C 1
ATOM 2927 O O . ASP B 1 2 ? -19.734 -10.477 7.676 1 77.06 2 ASP B O 1
ATOM 2931 N N . GLU B 1 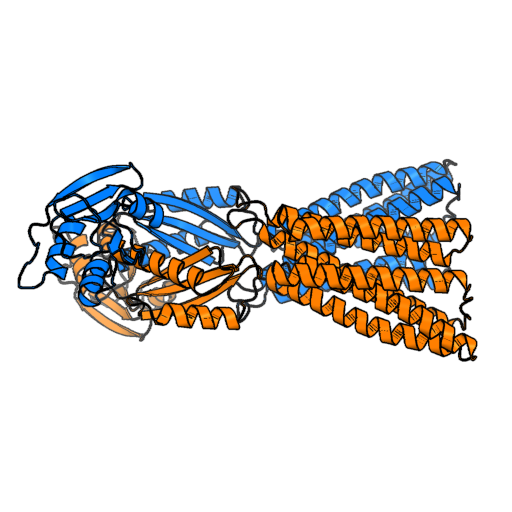3 ? -21.344 -9.078 7.289 1 87.88 3 GLU B N 1
ATOM 2932 C CA . GLU B 1 3 ? -21.953 -9.75 6.148 1 87.88 3 GLU B CA 1
ATOM 2933 C C . GLU B 1 3 ? -20.906 -10.188 5.137 1 87.88 3 GLU B C 1
ATOM 2935 O O . GLU B 1 3 ? -21.016 -11.273 4.551 1 87.88 3 GLU B O 1
ATOM 2940 N N . ALA B 1 4 ? -19.969 -9.5 4.988 1 85.94 4 ALA B N 1
ATOM 2941 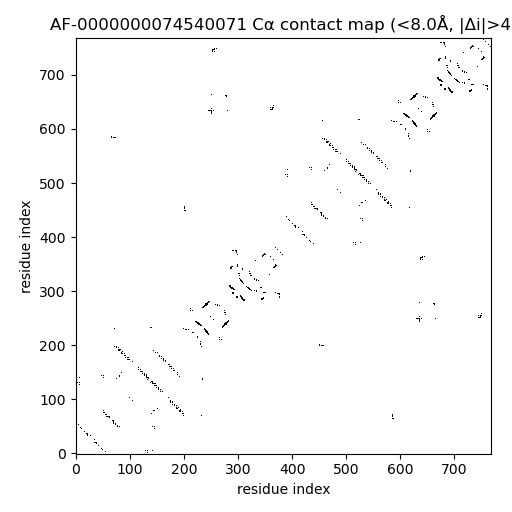C CA . ALA B 1 4 ? -18.891 -9.852 4.062 1 85.94 4 ALA B CA 1
ATOM 2942 C C . ALA B 1 4 ? -18.094 -11.039 4.578 1 85.94 4 ALA B C 1
ATOM 2944 O O . ALA B 1 4 ? -17.719 -11.93 3.807 1 85.94 4 ALA B O 1
ATOM 2945 N N . LEU B 1 5 ? -17.875 -11.102 5.828 1 87.38 5 LEU B N 1
ATOM 2946 C CA . LEU B 1 5 ? -17.125 -12.195 6.441 1 87.38 5 LEU B CA 1
ATOM 2947 C C . LEU B 1 5 ? -17.906 -13.508 6.336 1 87.38 5 LEU B C 1
ATOM 2949 O O . LEU B 1 5 ? -17.312 -14.555 6.066 1 87.38 5 LEU B O 1
ATOM 2953 N N . ARG B 1 6 ? -19.141 -13.414 6.512 1 89.25 6 ARG B N 1
ATOM 2954 C CA . ARG B 1 6 ? -20 -14.586 6.387 1 89.25 6 ARG B CA 1
ATOM 2955 C C . ARG B 1 6 ? -20 -15.117 4.953 1 89.25 6 ARG B C 1
ATOM 2957 O O . ARG B 1 6 ? -19.906 -16.328 4.738 1 89.25 6 ARG B O 1
ATOM 2964 N N . ALA B 1 7 ? -20.094 -14.188 4.074 1 88 7 ALA B N 1
ATOM 2965 C CA . ALA B 1 7 ? -20.078 -14.578 2.666 1 88 7 ALA B CA 1
ATOM 2966 C C . ALA B 1 7 ? -18.75 -15.227 2.293 1 88 7 ALA B C 1
ATOM 2968 O O . ALA B 1 7 ? -18.703 -16.188 1.53 1 88 7 ALA B O 1
ATOM 2969 N N . GLY B 1 8 ? -17.703 -14.672 2.832 1 87.06 8 GLY B N 1
ATOM 2970 C CA . GLY B 1 8 ? -16.406 -15.266 2.598 1 87.06 8 GLY B CA 1
ATOM 2971 C C . GLY B 1 8 ? -16.281 -16.672 3.15 1 87.06 8 GLY B C 1
ATOM 2972 O O . GLY B 1 8 ? -15.719 -17.547 2.494 1 87.06 8 GLY B O 1
ATOM 2973 N N . LYS B 1 9 ? -16.828 -16.906 4.234 1 88.88 9 LYS B N 1
ATOM 2974 C CA . LYS B 1 9 ? -16.797 -18.219 4.867 1 88.88 9 LYS B CA 1
ATOM 2975 C C . LYS B 1 9 ? -17.625 -19.234 4.074 1 88.88 9 LYS B C 1
ATOM 2977 O O . LYS B 1 9 ? -17.188 -20.359 3.875 1 88.88 9 LYS B O 1
ATOM 2982 N N . ILE B 1 10 ? -18.734 -18.812 3.65 1 88.25 10 ILE B N 1
ATOM 2983 C CA . ILE B 1 10 ? -19.625 -19.656 2.861 1 88.25 10 ILE B CA 1
ATOM 2984 C C . ILE B 1 10 ? -18.938 -20.031 1.549 1 88.25 10 ILE B C 1
ATOM 2986 O O . ILE B 1 10 ? -19 -21.188 1.124 1 88.25 10 ILE B O 1
ATOM 2990 N N . SER B 1 11 ? -18.328 -18.984 1.004 1 86.44 11 SER B N 1
ATOM 2991 C CA . SER B 1 11 ? -17.625 -19.234 -0.247 1 86.44 11 SER B CA 1
ATOM 2992 C C . SER B 1 11 ? -16.5 -20.25 -0.053 1 86.44 11 SER B C 1
ATOM 2994 O O . SER B 1 11 ? -16.344 -21.172 -0.846 1 86.44 11 SER B O 1
ATOM 2996 N N . ALA B 1 12 ? -15.742 -20.094 0.962 1 87.44 12 ALA B N 1
ATOM 2997 C CA . ALA B 1 12 ? -14.633 -21.016 1.249 1 87.44 12 ALA B CA 1
ATOM 2998 C C . ALA B 1 12 ? -15.148 -22.422 1.498 1 87.44 12 ALA B C 1
ATOM 3000 O O . ALA B 1 12 ? -14.617 -23.391 0.943 1 87.44 12 ALA B O 1
ATOM 3001 N N . PHE B 1 13 ? -16.172 -22.516 2.184 1 88.5 13 PHE B N 1
ATOM 3002 C CA . PHE B 1 13 ? -16.766 -23.812 2.502 1 88.5 13 PHE B CA 1
ATOM 3003 C C . PHE B 1 13 ? -17.344 -24.453 1.256 1 88.5 13 PHE B C 1
ATOM 3005 O O . PHE B 1 13 ? -17.156 -25.656 1.032 1 88.5 13 PHE B O 1
ATOM 3012 N N . ALA B 1 14 ? -18.078 -23.703 0.543 1 86.06 14 ALA B N 1
ATOM 3013 C CA . ALA B 1 14 ? -18.688 -24.219 -0.685 1 86.06 14 ALA B CA 1
ATOM 3014 C C . ALA B 1 14 ? -17.625 -24.734 -1.646 1 86.06 14 ALA B C 1
ATOM 3016 O O . ALA B 1 14 ? -17.797 -25.781 -2.271 1 86.06 14 ALA B O 1
ATOM 3017 N N . ASN B 1 15 ? -16.562 -24 -1.731 1 83.62 15 ASN B N 1
ATOM 3018 C CA . ASN B 1 15 ? -15.508 -24.422 -2.639 1 83.62 15 ASN B CA 1
ATOM 3019 C C . ASN B 1 15 ? -14.82 -25.688 -2.143 1 83.62 15 ASN B C 1
ATOM 3021 O O . ASN B 1 15 ? -14.414 -26.531 -2.943 1 83.62 15 ASN B O 1
ATOM 3025 N N . VAL B 1 16 ? -14.672 -25.812 -0.915 1 84.69 16 VAL B N 1
ATOM 3026 C CA . VAL B 1 16 ? -14.102 -27.031 -0.349 1 84.69 16 VAL B CA 1
ATOM 3027 C C . VAL B 1 16 ? -15 -28.234 -0.676 1 84.69 16 VAL B C 1
ATOM 3029 O O . VAL B 1 16 ? -14.508 -29.281 -1.086 1 84.69 16 VAL B O 1
ATOM 3032 N N . VAL B 1 17 ? -16.266 -28.031 -0.546 1 85.88 17 VAL B N 1
ATOM 3033 C CA . VAL B 1 17 ? -17.25 -29.094 -0.794 1 85.88 17 VAL B CA 1
ATOM 3034 C C . VAL B 1 17 ? -17.25 -29.453 -2.279 1 85.88 17 VAL B C 1
ATOM 3036 O O . VAL B 1 17 ? -17.25 -30.641 -2.641 1 85.88 17 VAL B O 1
ATOM 3039 N N . LEU B 1 18 ? -17.297 -28.469 -3.051 1 81.88 18 LEU B N 1
ATOM 3040 C CA . LEU B 1 18 ? -17.312 -28.688 -4.492 1 81.88 18 LEU B CA 1
ATOM 3041 C C . LEU B 1 18 ? -16.062 -29.422 -4.941 1 81.88 18 LEU B C 1
ATOM 3043 O O . LEU B 1 18 ? -16.125 -30.328 -5.777 1 81.88 18 LEU B O 1
ATOM 3047 N N . THR B 1 19 ? -14.922 -29 -4.445 1 79.94 19 THR B N 1
ATOM 3048 C CA . THR B 1 19 ? -13.656 -29.641 -4.777 1 79.94 19 THR B CA 1
ATOM 3049 C C . THR B 1 19 ? -13.664 -31.109 -4.328 1 79.94 19 THR B C 1
ATOM 3051 O O . THR B 1 19 ? -13.242 -32 -5.074 1 79.94 19 THR B O 1
ATOM 3054 N N . ALA B 1 20 ? -14.141 -31.328 -3.174 1 82.44 20 ALA B N 1
ATOM 3055 C CA . ALA B 1 20 ? -14.211 -32.688 -2.637 1 82.44 20 ALA B CA 1
ATOM 3056 C C . ALA B 1 20 ? -15.125 -33.562 -3.486 1 82.44 20 ALA B C 1
ATOM 3058 O O . ALA B 1 20 ? -14.812 -34.719 -3.742 1 82.44 20 ALA B O 1
ATOM 3059 N N . LEU B 1 21 ? -16.219 -33.031 -3.918 1 79.38 21 LEU B N 1
ATOM 3060 C CA . LEU B 1 21 ? -17.156 -33.75 -4.746 1 79.38 21 LEU B CA 1
ATOM 3061 C C . LEU B 1 21 ? -16.547 -34.094 -6.105 1 79.38 21 LEU B C 1
ATOM 3063 O O . LEU B 1 21 ? -16.75 -35.188 -6.625 1 79.38 21 LEU B O 1
ATOM 3067 N N . LYS B 1 22 ? -15.82 -33.125 -6.59 1 76.5 22 LYS B N 1
ATOM 3068 C CA . LYS B 1 22 ? -15.18 -33.375 -7.883 1 76.5 22 LYS B CA 1
ATOM 3069 C C . LYS B 1 22 ? -14.109 -34.438 -7.781 1 76.5 22 LYS B C 1
ATOM 3071 O O . LYS B 1 22 ? -14.016 -35.312 -8.648 1 76.5 22 LYS B O 1
ATOM 3076 N N . VAL B 1 23 ? -13.344 -34.406 -6.777 1 76.25 23 VAL B N 1
ATOM 3077 C CA . VAL B 1 23 ? -12.289 -35.375 -6.57 1 76.25 23 VAL B CA 1
ATOM 3078 C C . VAL B 1 23 ? -12.898 -36.75 -6.324 1 76.25 23 VAL B C 1
ATOM 3080 O O . VAL B 1 23 ? -12.438 -37.75 -6.883 1 76.25 23 VAL B O 1
ATOM 3083 N N . ALA B 1 24 ? -13.906 -36.812 -5.551 1 80.88 24 ALA B N 1
ATOM 3084 C CA . ALA B 1 24 ? -14.586 -38.062 -5.262 1 80.88 24 ALA B CA 1
ATOM 3085 C C . ALA B 1 24 ? -15.195 -38.656 -6.531 1 80.88 24 ALA B C 1
ATOM 3087 O O . ALA B 1 24 ? -15.062 -39.844 -6.789 1 80.88 24 ALA B O 1
ATOM 3088 N N . ALA B 1 25 ? -15.805 -37.812 -7.246 1 76.19 25 ALA B N 1
ATOM 3089 C CA . ALA B 1 25 ? -16.406 -38.281 -8.5 1 76.19 25 ALA B CA 1
ATOM 3090 C C . ALA B 1 25 ? -15.328 -38.781 -9.461 1 76.19 25 ALA B C 1
ATOM 3092 O O . ALA B 1 25 ? -15.539 -39.75 -10.18 1 76.19 25 ALA B O 1
ATOM 3093 N N . GLY B 1 26 ? -14.234 -38.094 -9.453 1 73.94 26 GLY B N 1
ATOM 3094 C CA . GLY B 1 26 ? -13.133 -38.5 -10.297 1 73.94 26 GLY B CA 1
ATOM 3095 C C . GLY B 1 26 ? -12.562 -39.875 -9.906 1 73.94 26 GLY B C 1
ATOM 3096 O O . GLY B 1 26 ? -12.273 -40.688 -10.773 1 73.94 26 GLY B O 1
ATOM 3097 N N . ILE B 1 27 ? -12.477 -40.125 -8.602 1 74.12 27 ILE B N 1
ATOM 3098 C CA . ILE B 1 27 ? -11.953 -41.375 -8.102 1 74.12 27 ILE B CA 1
ATOM 3099 C C . ILE B 1 27 ? -12.938 -42.5 -8.406 1 74.12 27 ILE B C 1
ATOM 3101 O O . ILE B 1 27 ? -12.539 -43.594 -8.867 1 74.12 27 ILE B O 1
ATOM 3105 N N . PHE B 1 28 ? -14.141 -42.25 -8.211 1 75.81 28 PHE B N 1
ATOM 3106 C CA . PHE B 1 28 ? -15.164 -43.25 -8.438 1 75.81 28 PHE B CA 1
ATOM 3107 C C . PHE B 1 28 ? -15.305 -43.562 -9.922 1 75.81 28 PHE B C 1
ATOM 3109 O O . PHE B 1 28 ? -15.5 -44.719 -10.312 1 75.81 28 PHE B O 1
ATOM 3116 N N . ALA B 1 29 ? -15.117 -42.531 -10.641 1 71.5 29 ALA B N 1
ATOM 3117 C CA . ALA B 1 29 ? -15.289 -42.719 -12.078 1 71.5 29 ALA B CA 1
ATOM 3118 C C . ALA B 1 29 ? -13.969 -43.062 -12.75 1 71.5 29 ALA B C 1
ATOM 3120 O O . ALA B 1 29 ? -13.922 -43.312 -13.961 1 71.5 29 ALA B O 1
ATOM 3121 N N . ASN B 1 30 ? -12.922 -43.156 -11.922 1 66.88 30 ASN B N 1
ATOM 3122 C CA . ASN B 1 30 ? -11.586 -43.406 -12.43 1 66.88 30 ASN B CA 1
ATOM 3123 C C . ASN B 1 30 ? -11.219 -42.469 -13.57 1 66.88 30 ASN B C 1
ATOM 3125 O O . ASN B 1 30 ? -10.75 -42.906 -14.625 1 66.88 30 ASN B O 1
ATOM 3129 N N . SER B 1 31 ? -11.648 -41.312 -13.5 1 64.62 31 SER B N 1
ATOM 3130 C CA . SER B 1 31 ? -11.375 -40.312 -14.516 1 64.62 31 SER B CA 1
ATOM 3131 C C . SER B 1 31 ? -10.234 -39.375 -14.086 1 64.62 31 SER B C 1
ATOM 3133 O O . SER B 1 31 ? -10.359 -38.625 -13.125 1 64.62 31 SER B O 1
ATOM 3135 N N . THR B 1 32 ? -9.156 -39.438 -14.766 1 59.91 32 THR B N 1
ATOM 3136 C CA . THR B 1 32 ? -8 -38.562 -14.5 1 59.91 32 THR B CA 1
ATOM 3137 C C . THR B 1 32 ? -8.336 -37.094 -14.766 1 59.91 32 THR B C 1
ATOM 3139 O O . THR B 1 32 ? -7.805 -36.219 -14.094 1 59.91 32 THR B O 1
ATOM 3142 N N . ALA B 1 33 ? -9.18 -36.906 -15.719 1 60.47 33 ALA B N 1
ATOM 3143 C CA . ALA B 1 33 ? -9.594 -35.531 -16.062 1 60.47 33 ALA B CA 1
ATOM 3144 C C . ALA B 1 33 ? -10.312 -34.875 -14.891 1 60.47 33 ALA B C 1
ATOM 3146 O O . ALA B 1 33 ? -10.07 -33.719 -14.586 1 60.47 33 ALA B O 1
ATOM 3147 N N . LEU B 1 34 ? -11.109 -35.688 -14.258 1 64 34 LEU B N 1
ATOM 3148 C CA . LEU B 1 34 ? -11.867 -35.156 -13.133 1 64 34 LEU B CA 1
ATOM 3149 C C . LEU B 1 34 ? -10.961 -34.938 -11.93 1 64 34 LEU B C 1
ATOM 3151 O O . LEU B 1 34 ? -11.156 -33.969 -11.164 1 64 34 LEU B O 1
ATOM 3155 N N . ILE B 1 35 ? -10.055 -35.719 -11.789 1 63.25 35 ILE B N 1
ATOM 3156 C CA . ILE B 1 35 ? -9.086 -35.531 -10.711 1 63.25 35 ILE B CA 1
ATOM 3157 C C . ILE B 1 35 ? -8.266 -34.281 -10.945 1 63.25 35 ILE B C 1
ATOM 3159 O O . ILE B 1 35 ? -8.039 -33.5 -10.016 1 63.25 35 ILE B O 1
ATOM 3163 N N . ALA B 1 36 ? -7.848 -34.094 -12.211 1 61.72 36 ALA B N 1
ATOM 3164 C CA . ALA B 1 36 ? -7.109 -32.875 -12.562 1 61.72 36 ALA B CA 1
ATOM 3165 C C . ALA B 1 36 ? -7.941 -31.625 -12.281 1 61.72 36 ALA B C 1
ATOM 3167 O O . ALA B 1 36 ? -7.418 -30.609 -11.789 1 61.72 36 ALA B O 1
ATOM 3168 N N . ASP B 1 37 ? -9.164 -31.734 -12.547 1 66.31 37 ASP B N 1
ATOM 3169 C CA . ASP B 1 37 ? -10.07 -30.625 -12.266 1 66.31 37 ASP B CA 1
ATOM 3170 C C . ASP B 1 37 ? -10.18 -30.375 -10.766 1 66.31 37 ASP B C 1
ATOM 3172 O O . ASP B 1 37 ? -10.289 -29.219 -10.328 1 66.31 37 ASP B O 1
ATOM 3176 N N . GLY B 1 38 ? -10.18 -31.469 -10.086 1 64.06 38 GLY B N 1
ATOM 3177 C CA . GLY B 1 38 ? -10.188 -31.359 -8.633 1 64.06 38 GLY B CA 1
ATOM 3178 C C . GLY B 1 38 ? -8.969 -30.641 -8.086 1 64.06 38 GLY B C 1
ATOM 3179 O O . GLY B 1 38 ? -9.086 -29.812 -7.184 1 64.06 38 GLY B O 1
ATOM 3180 N N . VAL B 1 39 ? -7.906 -30.906 -8.68 1 62.5 39 VAL B N 1
ATOM 3181 C CA . VAL B 1 39 ? -6.664 -30.266 -8.266 1 62.5 39 VAL B CA 1
ATOM 3182 C C . VAL B 1 39 ? -6.73 -28.766 -8.578 1 62.5 39 VAL B C 1
ATOM 3184 O O . VAL B 1 39 ? -6.316 -27.938 -7.766 1 62.5 39 VAL B O 1
ATOM 3187 N N . HIS B 1 40 ? -7.238 -28.516 -9.711 1 65.5 40 HIS B N 1
ATOM 3188 C CA . HIS B 1 40 ? -7.457 -27.125 -10.078 1 65.5 40 HIS B CA 1
ATOM 3189 C C . HIS B 1 40 ? -8.383 -26.422 -9.086 1 65.5 40 HIS B C 1
ATOM 3191 O O . HIS B 1 40 ? -8.133 -25.281 -8.695 1 65.5 40 HIS B O 1
ATOM 3197 N N . SER B 1 41 ? -9.281 -27.234 -8.625 1 74.31 41 SER B N 1
ATOM 3198 C CA . SER B 1 41 ? -10.25 -26.688 -7.68 1 74.31 41 SER B CA 1
ATOM 3199 C C . SER B 1 41 ? -9.617 -26.406 -6.324 1 74.31 41 SER B C 1
ATOM 3201 O O . SER B 1 41 ? -10.133 -25.625 -5.535 1 74.31 41 SER B O 1
ATOM 3203 N N . LEU B 1 42 ? -8.508 -27.062 -6.098 1 71.5 42 LEU B N 1
ATOM 3204 C CA . LEU B 1 42 ? -7.781 -26.781 -4.867 1 71.5 42 LEU B CA 1
ATOM 3205 C C . LEU B 1 42 ? -7.273 -25.344 -4.848 1 71.5 42 LEU B C 1
ATOM 3207 O O . LEU B 1 42 ? -7.234 -24.703 -3.795 1 71.5 42 LEU B O 1
ATOM 3211 N N . VAL B 1 43 ? -6.914 -24.906 -5.996 1 72.44 43 VAL B N 1
ATOM 3212 C CA . VAL B 1 43 ? -6.469 -23.531 -6.129 1 72.44 43 VAL B CA 1
ATOM 3213 C C . VAL B 1 43 ? -7.629 -22.578 -5.828 1 72.44 43 VAL B C 1
ATOM 3215 O O . VAL B 1 43 ? -7.434 -21.516 -5.234 1 72.44 43 VAL B O 1
ATOM 3218 N N . ASP B 1 44 ? -8.797 -23.062 -6.18 1 78.5 44 ASP B N 1
ATOM 3219 C CA . ASP B 1 44 ? -9.992 -22.281 -5.887 1 78.5 44 ASP B CA 1
ATOM 3220 C C . ASP B 1 44 ? -10.211 -22.156 -4.379 1 78.5 44 ASP B C 1
ATOM 3222 O O . ASP B 1 44 ? -10.602 -21.094 -3.893 1 78.5 44 ASP B O 1
ATOM 3226 N N . VAL B 1 45 ? -10.023 -23.266 -3.723 1 82.88 45 VAL B N 1
ATOM 3227 C CA . VAL B 1 45 ? -10.172 -23.266 -2.271 1 82.88 45 VAL B CA 1
ATOM 3228 C C . VAL B 1 45 ? -9.172 -22.297 -1.645 1 82.88 45 VAL B C 1
ATOM 3230 O O . VAL B 1 45 ? -9.516 -21.547 -0.734 1 82.88 45 VAL B O 1
ATOM 3233 N N . LEU B 1 46 ? -8.047 -22.281 -2.178 1 81.25 46 LEU B N 1
ATOM 3234 C CA . LEU B 1 46 ? -7.023 -21.359 -1.674 1 81.25 46 LEU B CA 1
ATOM 3235 C C . LEU B 1 46 ? -7.457 -19.906 -1.859 1 81.25 46 LEU B C 1
ATOM 3237 O O . LEU B 1 46 ? -7.316 -19.094 -0.946 1 81.25 46 LEU B O 1
ATOM 3241 N N . GLY B 1 47 ? -7.969 -19.656 -3.031 1 84.19 47 GLY B N 1
ATOM 3242 C CA . GLY B 1 47 ? -8.453 -18.312 -3.297 1 84.19 47 GLY B CA 1
ATOM 3243 C C . GLY B 1 47 ? -9.539 -17.875 -2.338 1 84.19 47 GLY B C 1
ATOM 3244 O O . GLY B 1 47 ? -9.484 -16.766 -1.808 1 84.19 47 GLY B O 1
ATOM 3245 N N . SER B 1 48 ? -10.445 -18.781 -2.086 1 88.75 48 SER B N 1
ATOM 3246 C CA . SER B 1 48 ? -11.57 -18.453 -1.214 1 88.75 48 SER B CA 1
ATOM 3247 C C . SER B 1 48 ? -11.117 -18.281 0.232 1 88.75 48 SER B C 1
ATOM 3249 O O . SER B 1 48 ? -11.625 -17.422 0.95 1 88.75 48 SER B O 1
ATOM 3251 N N . VAL B 1 49 ? -10.25 -19.062 0.655 1 89.12 49 VAL B N 1
ATOM 3252 C CA . VAL B 1 49 ? -9.734 -18.984 2.018 1 89.12 49 VAL B CA 1
ATOM 3253 C C . VAL B 1 49 ? -8.961 -17.672 2.197 1 89.12 49 VAL B C 1
ATOM 3255 O O . VAL B 1 49 ? -9.086 -17.016 3.23 1 89.12 49 VAL B O 1
ATOM 3258 N N . LEU B 1 50 ? -8.242 -17.359 1.196 1 88.75 50 LEU B N 1
ATOM 3259 C CA . LEU B 1 50 ? -7.477 -16.125 1.252 1 88.75 50 LEU B CA 1
ATOM 3260 C C . LEU B 1 50 ? -8.406 -14.914 1.333 1 88.75 50 LEU B C 1
ATOM 3262 O O . LEU B 1 50 ? -8.117 -13.953 2.051 1 88.75 50 LEU B O 1
ATOM 3266 N N . VAL B 1 51 ? -9.453 -14.992 0.546 1 90.94 51 VAL B N 1
ATOM 3267 C CA . VAL B 1 51 ? -10.414 -13.898 0.577 1 90.94 51 VAL B CA 1
ATOM 3268 C C . VAL B 1 51 ? -11.062 -13.812 1.959 1 90.94 51 VAL B C 1
ATOM 3270 O O . VAL B 1 51 ? -11.172 -12.727 2.533 1 90.94 51 VAL B O 1
ATOM 3273 N N . TRP B 1 52 ? -11.43 -14.953 2.525 1 91.81 52 TRP B N 1
ATOM 3274 C CA . TRP B 1 52 ? -12.008 -14.984 3.865 1 91.81 52 TRP B CA 1
ATOM 3275 C C . TRP B 1 52 ? -11.031 -14.422 4.891 1 91.81 52 TRP B C 1
ATOM 3277 O O . TRP B 1 52 ? -11.406 -13.578 5.715 1 91.81 52 TRP B O 1
ATOM 3287 N N . LEU B 1 53 ? -9.836 -14.812 4.832 1 90.38 53 LEU B N 1
ATOM 3288 C CA . LEU B 1 53 ? -8.812 -14.328 5.754 1 90.38 53 LEU B CA 1
ATOM 3289 C C . LEU B 1 53 ? -8.555 -12.844 5.539 1 90.38 53 LEU B C 1
ATOM 3291 O O . LEU B 1 53 ? -8.344 -12.102 6.504 1 90.38 53 LEU B O 1
ATOM 3295 N N . GLY B 1 54 ? -8.492 -12.469 4.27 1 91.12 54 GLY B N 1
ATOM 3296 C CA . GLY B 1 54 ? -8.281 -11.07 3.953 1 91.12 54 GLY B CA 1
ATOM 3297 C C . GLY B 1 54 ? -9.336 -10.156 4.555 1 91.12 54 GLY B C 1
ATOM 3298 O O . GLY B 1 54 ? -9.016 -9.109 5.121 1 91.12 54 GLY B O 1
ATOM 3299 N N . ILE B 1 55 ? -10.594 -10.586 4.477 1 90.75 55 ILE B N 1
ATOM 3300 C CA . ILE B 1 55 ? -11.695 -9.805 5.031 1 90.75 55 ILE B CA 1
ATOM 3301 C C . ILE B 1 55 ? -11.594 -9.781 6.555 1 90.75 55 ILE B C 1
ATOM 3303 O O . ILE B 1 55 ? -11.781 -8.742 7.18 1 90.75 55 ILE B O 1
ATOM 3307 N N . LYS B 1 56 ? -11.266 -10.898 7.113 1 90.88 56 LYS B N 1
ATOM 3308 C CA . LYS B 1 56 ? -11.156 -11.008 8.562 1 90.88 56 LYS B CA 1
ATOM 3309 C C . LYS B 1 56 ? -10.062 -10.086 9.102 1 90.88 56 LYS B C 1
ATOM 3311 O O . LYS B 1 56 ? -10.273 -9.375 10.086 1 90.88 56 LYS B O 1
ATOM 3316 N N . VAL B 1 57 ? -8.977 -10.062 8.477 1 90.62 57 VAL B N 1
ATOM 3317 C CA . VAL B 1 57 ? -7.852 -9.234 8.914 1 90.62 57 VAL B CA 1
ATOM 3318 C C . VAL B 1 57 ? -8.164 -7.762 8.672 1 90.62 57 VAL B C 1
ATOM 3320 O O . VAL B 1 57 ? -7.809 -6.902 9.477 1 90.62 57 VAL B O 1
ATOM 3323 N N . ALA B 1 58 ? -8.773 -7.488 7.539 1 89.38 58 ALA B N 1
ATOM 3324 C CA . ALA B 1 58 ? -9.109 -6.109 7.191 1 89.38 58 ALA B CA 1
ATOM 3325 C C . ALA B 1 58 ? -10.039 -5.492 8.227 1 89.38 58 ALA B C 1
ATOM 3327 O O . ALA B 1 58 ? -10.078 -4.27 8.391 1 89.38 58 ALA B O 1
ATOM 3328 N N . GLU B 1 59 ? -10.75 -6.27 8.953 1 86.75 59 GLU B N 1
ATOM 3329 C CA . GLU B 1 59 ? -11.727 -5.785 9.93 1 86.75 59 GLU B CA 1
ATOM 3330 C C . GLU B 1 59 ? -11.07 -5.512 11.273 1 86.75 59 GLU B C 1
ATOM 3332 O O . GLU B 1 59 ? -11.68 -4.891 12.156 1 86.75 59 GLU B O 1
ATOM 3337 N N . ARG B 1 60 ? -9.859 -5.93 11.375 1 85.38 60 ARG B N 1
ATOM 3338 C CA . ARG B 1 60 ? -9.148 -5.645 12.617 1 85.38 60 ARG B CA 1
ATOM 3339 C C . ARG B 1 60 ? -8.906 -4.145 12.781 1 85.38 60 ARG B C 1
ATOM 3341 O O . ARG B 1 60 ? -8.57 -3.461 11.812 1 85.38 60 ARG B O 1
ATOM 3348 N N . PRO B 1 61 ? -9.133 -3.686 13.922 1 82.75 61 PRO B N 1
ATOM 3349 C CA . PRO B 1 61 ? -8.906 -2.258 14.156 1 82.75 61 PRO B CA 1
ATOM 3350 C C . PRO B 1 61 ? -7.43 -1.877 14.102 1 82.75 61 PRO B C 1
ATOM 3352 O O . PRO B 1 61 ? -6.562 -2.754 14.094 1 82.75 61 PRO B O 1
ATOM 3355 N N . ALA B 1 62 ? -7.219 -0.585 13.992 1 82 62 ALA B N 1
ATOM 3356 C CA . ALA B 1 62 ? -5.855 -0.062 14.008 1 82 62 ALA B CA 1
ATOM 3357 C C . ALA B 1 62 ? -5.121 -0.487 15.281 1 82 62 ALA B C 1
ATOM 3359 O O . ALA B 1 62 ? -5.727 -0.596 16.344 1 82 62 ALA B O 1
ATOM 3360 N N . ASP B 1 63 ? -3.895 -0.807 15.188 1 79.69 63 ASP B N 1
ATOM 3361 C CA . ASP B 1 63 ? -3.051 -1.163 16.328 1 79.69 63 ASP B CA 1
ATOM 3362 C C . ASP B 1 63 ? -1.691 -0.474 16.234 1 79.69 63 ASP B C 1
ATOM 3364 O O . ASP B 1 63 ? -1.487 0.406 15.398 1 79.69 63 ASP B O 1
ATOM 3368 N N . ALA B 1 64 ? -0.817 -0.734 17.109 1 79 64 ALA B N 1
ATOM 3369 C CA . ALA B 1 64 ? 0.475 -0.061 17.203 1 79 64 ALA B CA 1
ATOM 3370 C C . ALA B 1 64 ? 1.307 -0.29 15.945 1 79 64 ALA B C 1
ATOM 3372 O O . ALA B 1 64 ? 2.014 0.612 15.484 1 79 64 ALA B O 1
ATOM 3373 N N . SER B 1 65 ? 1.119 -1.462 15.398 1 83.5 65 SER B N 1
ATOM 3374 C CA . SER B 1 65 ? 1.923 -1.805 14.227 1 83.5 65 SER B CA 1
ATOM 3375 C C . SER B 1 65 ? 1.255 -1.334 12.938 1 83.5 65 SER B C 1
ATOM 3377 O O . SER B 1 65 ? 1.923 -1.147 11.922 1 83.5 65 SER B O 1
ATOM 3379 N N . HIS B 1 66 ? -0.096 -1.216 13.047 1 86.19 66 HIS B N 1
ATOM 3380 C CA . HIS B 1 66 ? -0.86 -0.744 11.898 1 86.19 66 HIS B CA 1
ATOM 3381 C C . HIS B 1 66 ? -1.788 0.402 12.289 1 86.19 66 HIS B C 1
ATOM 3383 O O . HIS B 1 66 ? -3.006 0.221 12.367 1 86.19 66 HIS B O 1
ATOM 3389 N N . PRO B 1 67 ? -1.21 1.519 12.359 1 77.94 67 PRO B N 1
ATOM 3390 C CA . PRO B 1 67 ? -1.999 2.648 12.859 1 77.94 67 PRO B CA 1
ATOM 3391 C C . PRO B 1 67 ? -3.102 3.068 11.883 1 77.94 67 PRO B C 1
ATOM 3393 O O . PRO B 1 67 ? -4.055 3.742 12.281 1 77.94 67 PRO B O 1
ATOM 3396 N N . TYR B 1 68 ? -3.012 2.738 10.68 1 79 68 TYR B N 1
ATOM 3397 C CA . TYR B 1 68 ? -4.023 3.115 9.695 1 79 68 TYR B CA 1
ATOM 3398 C C . TYR B 1 68 ? -5.055 2.006 9.523 1 79 68 TYR B C 1
ATOM 3400 O O . TYR B 1 68 ? -5.988 2.141 8.727 1 79 68 TYR B O 1
ATOM 3408 N N . GLY B 1 69 ? -4.828 0.902 10.312 1 81.38 69 GLY B N 1
ATOM 3409 C CA . GLY B 1 69 ? -5.723 -0.234 10.164 1 81.38 69 GLY B CA 1
ATOM 3410 C C . GLY B 1 69 ? -5.164 -1.321 9.266 1 81.38 69 GLY B C 1
ATOM 3411 O O . GLY B 1 69 ? -4.031 -1.224 8.797 1 81.38 69 GLY B O 1
ATOM 3412 N N . HIS B 1 70 ? -6.047 -2.332 9.023 1 87.94 70 HIS B N 1
ATOM 3413 C CA . HIS B 1 70 ? -5.602 -3.494 8.266 1 87.94 70 HIS B CA 1
ATOM 3414 C C . HIS B 1 70 ? -6.41 -3.654 6.977 1 87.94 70 HIS B C 1
ATOM 3416 O O . HIS B 1 70 ? -6.535 -4.762 6.453 1 87.94 70 HIS B O 1
ATOM 3422 N N . PHE B 1 71 ? -6.902 -2.625 6.473 1 85.38 71 PHE B N 1
ATOM 3423 C CA . PHE B 1 71 ? -7.875 -2.693 5.387 1 85.38 71 PHE B CA 1
ATOM 3424 C C . PHE B 1 71 ? -7.215 -3.154 4.094 1 85.38 71 PHE B C 1
ATOM 3426 O O . PHE B 1 71 ? -7.871 -3.73 3.227 1 85.38 71 PHE B O 1
ATOM 3433 N N . LYS B 1 72 ? -5.902 -3.023 4.027 1 89.5 72 LYS B N 1
ATOM 3434 C CA . LYS B 1 72 ? -5.223 -3.389 2.789 1 89.5 72 LYS B CA 1
ATOM 3435 C C . LYS B 1 72 ? -5.102 -4.906 2.656 1 89.5 72 LYS B C 1
ATOM 3437 O O . LYS B 1 72 ? -4.762 -5.414 1.586 1 89.5 72 LYS B O 1
ATOM 3442 N N . ALA B 1 73 ? -5.426 -5.562 3.715 1 90.44 73 ALA B N 1
ATOM 3443 C CA . ALA B 1 73 ? -5.438 -7.02 3.658 1 90.44 73 ALA B CA 1
ATOM 3444 C C . ALA B 1 73 ? -6.43 -7.52 2.611 1 90.44 73 ALA B C 1
ATOM 3446 O O . ALA B 1 73 ? -6.188 -8.531 1.947 1 90.44 73 ALA B O 1
ATOM 3447 N N . GLU B 1 74 ? -7.465 -6.816 2.51 1 90.56 74 GLU B N 1
ATOM 3448 C CA . GLU B 1 74 ? -8.461 -7.199 1.515 1 90.56 74 GLU B CA 1
ATOM 3449 C C . GLU B 1 74 ? -7.914 -7.047 0.098 1 90.56 74 GLU B C 1
ATOM 3451 O O . GLU B 1 74 ? -8.188 -7.875 -0.771 1 90.56 74 GLU B O 1
ATOM 3456 N N . SER B 1 75 ? -7.176 -6.023 -0.105 1 91.38 75 SER B N 1
ATOM 3457 C CA . SER B 1 75 ? -6.594 -5.797 -1.424 1 91.38 75 SER B CA 1
ATOM 3458 C C . SER B 1 75 ? -5.523 -6.836 -1.742 1 91.38 75 SER B C 1
ATOM 3460 O O . SER B 1 75 ? -5.359 -7.23 -2.898 1 91.38 75 SER B O 1
ATOM 3462 N N . LEU B 1 76 ? -4.852 -7.281 -0.731 1 92.25 76 LEU B N 1
ATOM 3463 C CA . LEU B 1 76 ? -3.887 -8.359 -0.916 1 92.25 76 LEU B CA 1
ATOM 3464 C C . LEU B 1 76 ? -4.586 -9.648 -1.317 1 92.25 76 LEU B C 1
ATOM 3466 O O . LEU B 1 76 ? -4.109 -10.375 -2.197 1 92.25 76 LEU B O 1
ATOM 3470 N N . ALA B 1 77 ? -5.648 -9.891 -0.65 1 90.88 77 ALA B N 1
ATOM 3471 C CA . ALA B 1 77 ? -6.434 -11.062 -1.012 1 90.88 77 ALA B CA 1
ATOM 3472 C C . ALA B 1 77 ? -6.957 -10.961 -2.441 1 90.88 77 ALA B C 1
ATOM 3474 O O . ALA B 1 77 ? -6.941 -11.938 -3.189 1 90.88 77 ALA B O 1
ATOM 3475 N N . GLU B 1 78 ? -7.41 -9.797 -2.768 1 91.25 78 GLU B N 1
ATOM 3476 C CA . GLU B 1 78 ? -7.879 -9.547 -4.129 1 91.25 78 GLU B CA 1
ATOM 3477 C C . GLU B 1 78 ? -6.77 -9.797 -5.148 1 91.25 78 GLU B C 1
ATOM 3479 O O . GLU B 1 78 ? -7.02 -10.359 -6.215 1 91.25 78 GLU B O 1
ATOM 3484 N N . MET B 1 79 ? -5.609 -9.391 -4.793 1 91.25 79 MET B N 1
ATOM 3485 C CA . MET B 1 79 ? -4.465 -9.609 -5.672 1 91.25 79 MET B CA 1
ATOM 3486 C C . MET B 1 79 ? -4.199 -11.094 -5.867 1 91.25 79 MET B C 1
ATOM 3488 O O . MET B 1 79 ? -3.951 -11.547 -6.988 1 91.25 79 MET B O 1
ATOM 3492 N N . ALA B 1 80 ? -4.227 -11.789 -4.812 1 87.38 80 ALA B N 1
ATOM 3493 C CA . ALA B 1 80 ? -4.023 -13.234 -4.887 1 87.38 80 ALA B CA 1
ATOM 3494 C C . ALA B 1 80 ? -5.055 -13.891 -5.805 1 87.38 80 ALA B C 1
ATOM 3496 O O . ALA B 1 80 ? -4.715 -14.742 -6.621 1 87.38 80 ALA B O 1
ATOM 3497 N N . VAL B 1 81 ? -6.25 -13.477 -5.68 1 88.12 81 VAL B N 1
ATOM 3498 C CA . VAL B 1 81 ? -7.324 -14.008 -6.508 1 88.12 81 VAL B CA 1
ATOM 3499 C C . VAL B 1 81 ? -7.055 -13.688 -7.973 1 88.12 81 VAL B C 1
ATOM 3501 O O . VAL B 1 81 ? -7.211 -14.539 -8.844 1 88.12 81 VAL B O 1
ATOM 3504 N N . GLY B 1 82 ? -6.684 -12.422 -8.219 1 89.69 82 GLY B N 1
ATOM 3505 C CA . GLY B 1 82 ? -6.352 -12.039 -9.578 1 89.69 82 GLY B CA 1
ATOM 3506 C C . GLY B 1 82 ? -5.242 -12.875 -10.18 1 89.69 82 GLY B C 1
ATOM 3507 O O . GLY B 1 82 ? -5.332 -13.305 -11.336 1 89.69 82 GLY B O 1
ATOM 3508 N N . LEU B 1 83 ? -4.27 -13.172 -9.414 1 85.38 83 LEU B N 1
ATOM 3509 C CA . LEU B 1 83 ? -3.15 -13.992 -9.867 1 85.38 83 LEU B CA 1
ATOM 3510 C C . LEU B 1 83 ? -3.6 -15.422 -10.148 1 85.38 83 LEU B C 1
ATOM 3512 O O . LEU B 1 83 ? -3.168 -16.031 -11.133 1 85.38 83 LEU B O 1
ATOM 3516 N N . ILE B 1 84 ? -4.375 -15.914 -9.297 1 83.44 84 ILE B N 1
ATOM 3517 C CA . ILE B 1 84 ? -4.891 -17.266 -9.477 1 83.44 84 ILE B CA 1
ATOM 3518 C C . ILE B 1 84 ? -5.695 -17.344 -10.766 1 83.44 84 ILE B C 1
ATOM 3520 O O . ILE B 1 84 ? -5.566 -18.312 -11.531 1 83.44 84 ILE B O 1
ATOM 3524 N N . ILE B 1 85 ? -6.469 -16.344 -11.047 1 86 85 ILE B N 1
ATOM 3525 C CA . ILE B 1 85 ? -7.281 -16.297 -12.258 1 86 85 ILE B CA 1
ATOM 3526 C C . ILE B 1 85 ? -6.375 -16.281 -13.484 1 86 85 ILE B C 1
ATOM 3528 O O . ILE B 1 85 ? -6.602 -17.016 -14.445 1 86 85 ILE B O 1
ATOM 3532 N N . ILE B 1 86 ? -5.379 -15.492 -13.438 1 86.56 86 ILE B N 1
ATOM 3533 C CA . ILE B 1 86 ? -4.461 -15.359 -14.562 1 86.56 86 ILE B CA 1
ATOM 3534 C C . ILE B 1 86 ? -3.73 -16.672 -14.789 1 86.56 86 ILE B C 1
ATOM 3536 O O . ILE B 1 86 ? -3.627 -17.156 -15.922 1 86.56 86 ILE B O 1
ATOM 3540 N N . LEU B 1 87 ? -3.246 -17.25 -13.727 1 79.38 87 LEU B N 1
ATOM 3541 C CA . LEU B 1 87 ? -2.549 -18.516 -13.836 1 79.38 87 LEU B CA 1
ATOM 3542 C C . LEU B 1 87 ? -3.471 -19.594 -14.406 1 79.38 87 LEU B C 1
ATOM 3544 O O . LEU B 1 87 ? -3.055 -20.406 -15.242 1 79.38 87 LEU B O 1
ATOM 3548 N N . SER B 1 88 ? -4.633 -19.625 -13.906 1 77.81 88 SER B N 1
ATOM 3549 C CA . SER B 1 88 ? -5.617 -20.562 -14.422 1 77.81 88 SER B CA 1
ATOM 3550 C C . SER B 1 88 ? -5.84 -20.391 -15.914 1 77.81 88 SER B C 1
ATOM 3552 O O . SER B 1 88 ? -5.93 -21.359 -16.656 1 77.81 88 SER B O 1
ATOM 3554 N N . SER B 1 89 ? -5.965 -19.141 -16.297 1 85.19 89 SER B N 1
ATOM 3555 C CA . SER B 1 89 ? -6.188 -18.828 -17.719 1 85.19 89 SER B CA 1
ATOM 3556 C C . SER B 1 89 ? -5.012 -19.297 -18.562 1 85.19 89 SER B C 1
ATOM 3558 O O . SER B 1 89 ? -5.203 -19.844 -19.656 1 85.19 89 SER B O 1
ATOM 3560 N N . LEU B 1 90 ? -3.85 -19.141 -18.156 1 81.31 90 LEU B N 1
ATOM 3561 C CA . LEU B 1 90 ? -2.656 -19.547 -18.891 1 81.31 90 LEU B CA 1
ATOM 3562 C C . LEU B 1 90 ? -2.57 -21.062 -19 1 81.31 90 LEU B C 1
ATOM 3564 O O . LEU B 1 90 ? -2.148 -21.594 -20.031 1 81.31 90 LEU B O 1
ATOM 3568 N N . LEU B 1 91 ? -2.904 -21.734 -17.938 1 77.25 91 LEU B N 1
ATOM 3569 C CA . LEU B 1 91 ? -2.912 -23.188 -17.953 1 77.25 91 LEU B CA 1
ATOM 3570 C C . LEU B 1 91 ? -3.934 -23.719 -18.969 1 77.25 91 LEU B C 1
ATOM 3572 O O . LEU B 1 91 ? -3.652 -24.656 -19.703 1 77.25 91 LEU B O 1
ATOM 3576 N N . ILE B 1 92 ? -5.105 -23.109 -18.969 1 76 92 ILE B N 1
ATOM 3577 C CA . ILE B 1 92 ? -6.148 -23.5 -19.906 1 76 92 ILE B CA 1
ATOM 3578 C C . ILE B 1 92 ? -5.668 -23.25 -21.344 1 76 92 ILE B C 1
ATOM 3580 O O . ILE B 1 92 ? -5.855 -24.094 -22.219 1 76 92 ILE B O 1
ATOM 3584 N N . MET B 1 93 ? -5.109 -22.125 -21.516 1 81.81 93 MET B N 1
ATOM 3585 C CA . MET B 1 93 ? -4.598 -21.781 -22.844 1 81.81 93 MET B CA 1
ATOM 3586 C C . MET B 1 93 ? -3.521 -22.75 -23.281 1 81.81 93 MET B C 1
ATOM 3588 O O . MET B 1 93 ? -3.518 -23.188 -24.438 1 81.81 93 MET B O 1
ATOM 3592 N N . HIS B 1 94 ? -2.664 -23.109 -22.453 1 77.5 94 HIS B N 1
ATOM 3593 C CA . HIS B 1 94 ? -1.6 -24.062 -22.75 1 77.5 94 HIS B CA 1
ATOM 3594 C C . HIS B 1 94 ? -2.168 -25.422 -23.125 1 77.5 94 HIS B C 1
ATOM 3596 O O . HIS B 1 94 ? -1.732 -26.031 -24.109 1 77.5 94 HIS B O 1
ATOM 3602 N N . GLU B 1 95 ? -3.045 -25.906 -22.328 1 74.62 95 GLU B N 1
ATOM 3603 C CA . GLU B 1 95 ? -3.672 -27.203 -22.609 1 74.62 95 GLU B CA 1
ATOM 3604 C C . GLU B 1 95 ? -4.41 -27.172 -23.938 1 74.62 95 GLU B C 1
ATOM 3606 O O . GLU B 1 95 ? -4.383 -28.156 -24.688 1 74.62 95 GLU B O 1
ATOM 3611 N N . ALA B 1 96 ? -5.059 -26.031 -24.203 1 77.81 96 ALA B N 1
ATOM 3612 C CA . ALA B 1 96 ? -5.801 -25.891 -25.453 1 77.81 96 ALA B CA 1
ATOM 3613 C C . ALA B 1 96 ? -4.859 -25.906 -26.641 1 77.81 96 ALA B C 1
ATOM 3615 O O . ALA B 1 96 ? -5.141 -26.547 -27.656 1 77.81 96 ALA B O 1
ATOM 3616 N N . ILE B 1 97 ? -3.834 -25.297 -26.516 1 80.19 97 ILE B N 1
ATOM 3617 C CA . ILE B 1 97 ? -2.857 -25.234 -27.594 1 80.19 97 ILE B CA 1
ATOM 3618 C C . ILE B 1 97 ? -2.207 -26.594 -27.797 1 80.19 97 ILE B C 1
ATOM 3620 O O . ILE B 1 97 ? -2.018 -27.047 -28.922 1 80.19 97 ILE B O 1
ATOM 3624 N N . SER B 1 98 ? -1.855 -27.266 -26.734 1 77.62 98 SER B N 1
ATOM 3625 C CA . SER B 1 98 ? -1.263 -28.609 -26.781 1 77.62 98 SER B CA 1
ATOM 3626 C C . SER B 1 98 ? -2.213 -29.609 -27.422 1 77.62 98 SER B C 1
ATOM 3628 O O . SER B 1 98 ? -1.78 -30.5 -28.156 1 77.62 98 SER B O 1
ATOM 3630 N N . SER B 1 99 ? -3.439 -29.5 -27.109 1 75.06 99 SER B N 1
ATOM 3631 C CA . SER B 1 99 ? -4.434 -30.406 -27.672 1 75.06 99 SER B CA 1
ATOM 3632 C C . SER B 1 99 ? -4.574 -30.219 -29.172 1 75.06 99 SER B C 1
ATOM 3634 O O . SER B 1 99 ? -4.77 -31.188 -29.906 1 75.06 99 SER B O 1
ATOM 3636 N N . VAL B 1 100 ? -4.461 -29.031 -29.594 1 74.12 100 VAL B N 1
ATOM 3637 C CA . VAL B 1 100 ? -4.547 -28.75 -31.016 1 74.12 100 VAL B CA 1
ATOM 3638 C C . VAL B 1 100 ? -3.324 -29.312 -31.734 1 74.12 100 VAL B C 1
ATOM 3640 O O . VAL B 1 100 ? -3.447 -29.922 -32.812 1 74.12 100 VAL B O 1
ATOM 3643 N N . ILE B 1 101 ? -2.229 -29.156 -31.141 1 74.25 101 ILE B N 1
ATOM 3644 C CA . ILE B 1 101 ? -0.977 -29.578 -31.766 1 74.25 101 ILE B CA 1
ATOM 3645 C C . ILE B 1 101 ? -0.917 -31.109 -31.828 1 74.25 101 ILE B C 1
ATOM 3647 O O . ILE B 1 101 ? -0.479 -31.672 -32.844 1 74.25 101 ILE B O 1
ATOM 3651 N N . ASN B 1 102 ? -1.332 -31.719 -30.781 1 72.62 102 ASN B N 1
ATOM 3652 C CA . ASN B 1 102 ? -1.255 -33.156 -30.703 1 72.62 102 ASN B CA 1
ATOM 3653 C C . ASN B 1 102 ? -2.477 -33.812 -31.344 1 72.62 102 ASN B C 1
ATOM 3655 O O . ASN B 1 102 ? -2.578 -35.062 -31.375 1 72.62 102 ASN B O 1
ATOM 3659 N N . ALA B 1 103 ? -3.363 -33.125 -31.922 1 70.19 103 ALA B N 1
ATOM 3660 C CA . ALA B 1 103 ? -4.586 -33.625 -32.562 1 70.19 103 ALA B CA 1
ATOM 3661 C C . ALA B 1 103 ? -5.316 -34.594 -31.656 1 70.19 103 ALA B C 1
ATOM 3663 O O . ALA B 1 103 ? -5.773 -35.656 -32.125 1 70.19 103 ALA B O 1
ATOM 3664 N N . SER B 1 104 ? -5.164 -34.312 -30.391 1 65.25 104 SER B N 1
ATOM 3665 C CA . SER B 1 104 ? -5.797 -35.25 -29.453 1 65.25 104 SER B CA 1
ATOM 3666 C C . SER B 1 104 ? -7.301 -35 -29.375 1 65.25 104 SER B C 1
ATOM 3668 O O . SER B 1 104 ? -7.75 -33.844 -29.328 1 65.25 104 SER B O 1
ATOM 3670 N N . VAL B 1 105 ? -8.047 -36 -29.625 1 60.03 105 VAL B N 1
ATOM 3671 C CA . VAL B 1 105 ? -9.5 -35.938 -29.516 1 60.03 105 VAL B CA 1
ATOM 3672 C C . VAL B 1 105 ? -9.906 -36.094 -28.047 1 60.03 105 VAL B C 1
ATOM 3674 O O . VAL B 1 105 ? -9.547 -37.094 -27.406 1 60.03 105 VAL B O 1
ATOM 3677 N N . PRO B 1 106 ? -10.43 -35 -27.516 1 60.75 106 PRO B N 1
ATOM 3678 C CA . PRO B 1 106 ? -10.82 -35.125 -26.109 1 60.75 106 PRO B CA 1
ATOM 3679 C C . PRO B 1 106 ? -11.867 -36.219 -25.875 1 60.75 106 PRO B C 1
ATOM 3681 O O . PRO B 1 106 ? -12.75 -36.406 -26.719 1 60.75 106 PRO B O 1
ATOM 3684 N N . THR B 1 107 ? -11.5 -37.25 -25.125 1 60.94 107 THR B N 1
ATOM 3685 C CA . THR B 1 107 ? -12.5 -38.25 -24.766 1 60.94 107 THR B CA 1
ATOM 3686 C C . THR B 1 107 ? -13.484 -37.688 -23.75 1 60.94 107 THR B C 1
ATOM 3688 O O . THR B 1 107 ? -13.086 -37.219 -22.688 1 60.94 107 THR B O 1
ATOM 3691 N N . PHE B 1 108 ? -14.68 -37.312 -24.281 1 62.66 108 PHE B N 1
ATOM 3692 C CA . PHE B 1 108 ? -15.68 -36.75 -23.375 1 62.66 108 PHE B CA 1
ATOM 3693 C C . PHE B 1 108 ? -16.531 -37.875 -22.766 1 62.66 108 PHE B C 1
ATOM 3695 O O . PHE B 1 108 ? -17.016 -38.75 -23.469 1 62.66 108 PHE B O 1
ATOM 3702 N N . GLU B 1 109 ? -16.297 -38.125 -21.469 1 67.19 109 GLU B N 1
ATOM 3703 C CA . GLU B 1 109 ? -17.219 -39 -20.766 1 67.19 109 GLU B CA 1
ATOM 3704 C C . GLU B 1 109 ? -18.453 -38.219 -20.297 1 67.19 109 GLU B C 1
ATOM 3706 O O . GLU B 1 109 ? -18.344 -37.094 -19.797 1 67.19 109 GLU B O 1
ATOM 3711 N N . LEU B 1 110 ? -19.625 -38.656 -20.656 1 72.62 110 LEU B N 1
ATOM 3712 C CA . LEU B 1 110 ? -20.906 -38.031 -20.359 1 72.62 110 LEU B CA 1
ATOM 3713 C C . LEU B 1 110 ? -20.984 -37.625 -18.891 1 72.62 110 LEU B C 1
ATOM 3715 O O . LEU B 1 110 ? -21.531 -36.562 -18.562 1 72.62 110 LEU B O 1
ATOM 3719 N N . TYR B 1 111 ? -20.391 -38.375 -18.047 1 73.25 111 TYR B N 1
ATOM 3720 C CA . TYR B 1 111 ? -20.422 -38.094 -16.625 1 73.25 111 TYR B CA 1
ATOM 3721 C C . TYR B 1 111 ? -19.594 -36.844 -16.328 1 73.25 111 TYR B C 1
ATOM 3723 O O . TYR B 1 111 ? -19.984 -36.031 -15.469 1 73.25 111 TYR B O 1
ATOM 3731 N N . ALA B 1 112 ? -18.547 -36.75 -17.141 1 69.62 112 ALA B N 1
ATOM 3732 C CA . ALA B 1 112 ? -17.688 -35.562 -16.953 1 69.62 112 ALA B CA 1
ATOM 3733 C C . ALA B 1 112 ? -18.406 -34.281 -17.328 1 69.62 112 ALA B C 1
ATOM 3735 O O . ALA B 1 112 ? -18.266 -33.25 -16.656 1 69.62 112 ALA B O 1
ATOM 3736 N N . VAL B 1 113 ? -19.25 -34.375 -18.312 1 75.81 113 VAL B N 1
ATOM 3737 C CA . VAL B 1 113 ? -20.016 -33.219 -18.781 1 75.81 113 VAL B CA 1
ATOM 3738 C C . VAL B 1 113 ? -21.109 -32.875 -17.75 1 75.81 113 VAL B C 1
ATOM 3740 O O . VAL B 1 113 ? -21.359 -31.703 -17.484 1 75.81 113 VAL B O 1
ATOM 3743 N N . ALA B 1 114 ? -21.688 -33.875 -17.188 1 80.94 114 ALA B N 1
ATOM 3744 C CA . ALA B 1 114 ? -22.734 -33.656 -16.203 1 80.94 114 ALA B CA 1
ATOM 3745 C C . ALA B 1 114 ? -22.172 -33 -14.945 1 80.94 114 ALA B C 1
ATOM 3747 O O . ALA B 1 114 ? -22.781 -32.062 -14.406 1 80.94 114 ALA B O 1
ATOM 3748 N N . VAL B 1 115 ? -21.094 -33.469 -14.508 1 77.12 115 VAL B N 1
ATOM 3749 C CA . VAL B 1 115 ? -20.469 -32.906 -13.32 1 77.12 115 VAL B CA 1
ATOM 3750 C C . VAL B 1 115 ? -20.031 -31.484 -13.594 1 77.12 115 VAL B C 1
ATOM 3752 O O . VAL B 1 115 ? -20.141 -30.609 -12.727 1 77.12 115 VAL B O 1
ATOM 3755 N N . ALA B 1 116 ? -19.547 -31.281 -14.812 1 76.31 116 ALA B N 1
ATOM 3756 C CA . ALA B 1 116 ? -19.125 -29.938 -15.195 1 76.31 116 ALA B CA 1
ATOM 3757 C C . ALA B 1 116 ? -20.297 -28.969 -15.195 1 76.31 116 ALA B C 1
ATOM 3759 O O . ALA B 1 116 ? -20.172 -27.828 -14.75 1 76.31 116 ALA B O 1
ATOM 3760 N N . MET B 1 117 ? -21.375 -29.406 -15.641 1 84 117 MET B N 1
ATOM 3761 C CA . MET B 1 117 ? -22.578 -28.578 -15.703 1 84 117 MET B CA 1
ATOM 3762 C C . MET B 1 117 ? -23.094 -28.266 -14.305 1 84 117 MET B C 1
ATOM 3764 O O . MET B 1 117 ? -23.531 -27.141 -14.023 1 84 117 MET B O 1
ATOM 3768 N N . LEU B 1 118 ? -23.094 -29.281 -13.484 1 84 118 LEU B N 1
ATOM 3769 C CA . LEU B 1 118 ? -23.531 -29.078 -12.102 1 84 118 LEU B CA 1
ATOM 3770 C C . LEU B 1 118 ? -22.609 -28.094 -11.383 1 84 118 LEU B C 1
ATOM 3772 O O . LEU B 1 118 ? -23.078 -27.234 -10.625 1 84 118 LEU B O 1
ATOM 3776 N N . SER B 1 119 ? -21.375 -28.297 -11.57 1 80.44 119 SER B N 1
ATOM 3777 C CA . SER B 1 119 ? -20.391 -27.406 -10.969 1 80.44 119 SER B CA 1
ATOM 3778 C C . SER B 1 119 ? -20.562 -25.969 -11.484 1 80.44 119 SER B C 1
ATOM 3780 O O . SER B 1 119 ? -20.391 -25.016 -10.734 1 80.44 119 SER B O 1
ATOM 3782 N N . ALA B 1 120 ? -20.891 -25.859 -12.758 1 86.88 120 ALA B N 1
ATOM 3783 C CA . ALA B 1 120 ? -21.094 -24.547 -13.367 1 86.88 120 ALA B CA 1
ATOM 3784 C C . ALA B 1 120 ? -22.297 -23.828 -12.734 1 86.88 120 ALA B C 1
ATOM 3786 O O . ALA B 1 120 ? -22.234 -22.625 -12.469 1 86.88 120 ALA B O 1
ATOM 3787 N N . VAL B 1 121 ? -23.281 -24.547 -12.5 1 90.75 121 VAL B N 1
ATOM 3788 C CA . VAL B 1 121 ? -24.484 -23.953 -11.898 1 90.75 121 VAL B CA 1
ATOM 3789 C C . VAL B 1 121 ? -24.188 -23.531 -10.469 1 90.75 121 VAL B C 1
ATOM 3791 O O . VAL B 1 121 ? -24.562 -22.438 -10.047 1 90.75 121 VAL B O 1
ATOM 3794 N N . ALA B 1 122 ? -23.578 -24.406 -9.742 1 87.56 122 ALA B N 1
ATOM 3795 C CA . ALA B 1 122 ? -23.203 -24.078 -8.359 1 87.56 122 ALA B CA 1
ATOM 3796 C C . ALA B 1 122 ? -22.312 -22.844 -8.305 1 87.56 122 ALA B C 1
ATOM 3798 O O . ALA B 1 122 ? -22.5 -21.969 -7.461 1 87.56 122 ALA B O 1
ATOM 3799 N N . ASN B 1 123 ? -21.375 -22.797 -9.172 1 88.94 123 ASN B N 1
ATOM 3800 C CA . ASN B 1 123 ? -20.438 -21.672 -9.203 1 88.94 123 ASN B CA 1
ATOM 3801 C C . ASN B 1 123 ? -21.125 -20.375 -9.609 1 88.94 123 ASN B C 1
ATOM 3803 O O . ASN B 1 123 ? -20.766 -19.297 -9.133 1 88.94 123 ASN B O 1
ATOM 3807 N N . GLU B 1 124 ? -22.047 -20.484 -10.461 1 92.38 124 GLU B N 1
ATOM 3808 C CA . GLU B 1 124 ? -22.766 -19.281 -10.867 1 92.38 124 GLU B CA 1
ATOM 3809 C C . GLU B 1 124 ? -23.609 -18.719 -9.719 1 92.38 124 GLU B C 1
ATOM 3811 O O . GLU B 1 124 ? -23.688 -17.5 -9.531 1 92.38 124 GLU B O 1
ATOM 3816 N N . LEU B 1 125 ? -24.203 -19.625 -9.016 1 93.19 125 LEU B N 1
ATOM 3817 C CA . LEU B 1 125 ? -24.984 -19.188 -7.855 1 93.19 125 LEU B CA 1
ATOM 3818 C C . LEU B 1 125 ? -24.078 -18.547 -6.805 1 93.19 125 LEU B C 1
ATOM 3820 O O . LEU B 1 125 ? -24.438 -17.516 -6.223 1 93.19 125 LEU B O 1
ATOM 3824 N N . LEU B 1 126 ? -23.016 -19.125 -6.613 1 91.06 126 LEU B N 1
ATOM 3825 C CA . LEU B 1 126 ? -22.062 -18.578 -5.668 1 91.06 126 LEU B CA 1
ATOM 3826 C C . LEU B 1 126 ? -21.531 -17.234 -6.164 1 91.06 126 LEU B C 1
ATOM 3828 O O . LEU B 1 126 ? -21.328 -16.312 -5.371 1 91.06 126 LEU B O 1
ATOM 3832 N N . ALA B 1 127 ? -21.25 -17.141 -7.414 1 93.44 127 ALA B N 1
ATOM 3833 C CA . ALA B 1 127 ? -20.734 -15.914 -8.008 1 93.44 127 ALA B CA 1
ATOM 3834 C C . ALA B 1 127 ? -21.719 -14.758 -7.797 1 93.44 127 ALA B C 1
ATOM 3836 O O . ALA B 1 127 ? -21.312 -13.672 -7.371 1 93.44 127 ALA B O 1
ATOM 3837 N N . ARG B 1 128 ? -22.922 -14.992 -8.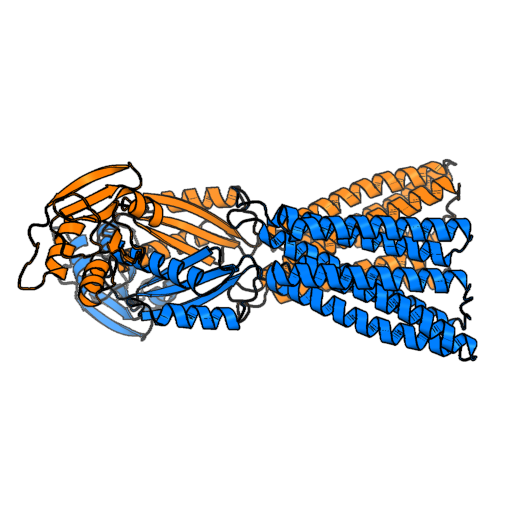055 1 93.94 128 ARG B N 1
ATOM 3838 C CA . ARG B 1 128 ? -23.953 -13.969 -7.879 1 93.94 128 ARG B CA 1
ATOM 3839 C C . ARG B 1 128 ? -24.078 -13.562 -6.418 1 93.94 128 ARG B C 1
ATOM 3841 O O . ARG B 1 128 ? -24.234 -12.383 -6.105 1 93.94 128 ARG B O 1
ATOM 3848 N N . TYR B 1 129 ? -24.031 -14.57 -5.594 1 92.81 129 TYR B N 1
ATOM 3849 C CA . TYR B 1 129 ? -24.125 -14.312 -4.16 1 92.81 129 TYR B CA 1
ATOM 3850 C C . TYR B 1 129 ? -22.938 -13.469 -3.686 1 92.81 129 TYR B C 1
ATOM 3852 O O . TYR B 1 129 ? -23.141 -12.445 -3.025 1 92.81 129 TYR B O 1
ATOM 3860 N N . LYS B 1 130 ? -21.797 -13.828 -4.027 1 93.5 130 LYS B N 1
ATOM 3861 C CA . LYS B 1 130 ? -20.578 -13.133 -3.602 1 93.5 130 LYS B CA 1
ATOM 3862 C C . LYS B 1 130 ? -20.531 -11.711 -4.16 1 93.5 130 LYS B C 1
ATOM 3864 O O . LYS B 1 130 ? -20.203 -10.773 -3.441 1 93.5 130 LYS B O 1
ATOM 3869 N N . ILE B 1 131 ? -20.875 -11.57 -5.418 1 93.75 131 ILE B N 1
ATOM 3870 C CA . ILE B 1 131 ? -20.812 -10.258 -6.059 1 93.75 131 ILE B CA 1
ATOM 3871 C C . ILE B 1 131 ? -21.859 -9.336 -5.441 1 93.75 131 ILE B C 1
ATOM 3873 O O . ILE B 1 131 ? -21.578 -8.164 -5.164 1 93.75 131 ILE B O 1
ATOM 3877 N N . ARG B 1 132 ? -23 -9.867 -5.164 1 93.56 132 ARG B N 1
ATOM 3878 C CA . ARG B 1 132 ? -24.062 -9.07 -4.551 1 93.56 132 ARG B CA 1
ATOM 3879 C C . ARG B 1 132 ? -23.656 -8.602 -3.16 1 93.56 132 ARG B C 1
ATOM 3881 O O . ARG B 1 132 ? -23.797 -7.418 -2.838 1 93.56 132 ARG B O 1
ATOM 3888 N N . VAL B 1 133 ? -23.203 -9.508 -2.377 1 92.69 133 VAL B N 1
ATOM 3889 C CA . VAL B 1 133 ? -22.812 -9.172 -1.013 1 92.69 133 VAL B CA 1
ATOM 3890 C C . VAL B 1 133 ? -21.578 -8.266 -1.037 1 92.69 133 VAL B C 1
ATOM 3892 O O . VAL B 1 133 ? -21.469 -7.348 -0.223 1 92.69 133 VAL B O 1
ATOM 3895 N N . GLY B 1 134 ? -20.688 -8.57 -1.989 1 91.62 134 GLY B N 1
ATOM 3896 C CA . GLY B 1 134 ? -19.516 -7.742 -2.127 1 91.62 134 GLY B CA 1
ATOM 3897 C C . GLY B 1 134 ? -19.828 -6.301 -2.463 1 91.62 134 GLY B C 1
ATOM 3898 O O . GLY B 1 134 ? -19.219 -5.379 -1.907 1 91.62 134 GLY B O 1
ATOM 3899 N N . LEU B 1 135 ? -20.766 -6.086 -3.334 1 90.19 135 LEU B N 1
ATOM 3900 C CA . LEU B 1 135 ? -21.172 -4.742 -3.717 1 90.19 135 LEU B CA 1
ATOM 3901 C C . LEU B 1 135 ? -21.891 -4.047 -2.564 1 90.19 135 LEU B C 1
ATOM 3903 O O . LEU B 1 135 ? -21.672 -2.859 -2.316 1 90.19 135 LEU B O 1
ATOM 3907 N N . LYS B 1 136 ? -22.672 -4.773 -1.84 1 90 136 LYS B N 1
ATOM 3908 C CA . LYS B 1 136 ? -23.406 -4.234 -0.706 1 90 136 LYS B CA 1
ATOM 3909 C C . LYS B 1 136 ? -22.469 -3.816 0.42 1 90 136 LYS B C 1
ATOM 3911 O O . LYS B 1 136 ? -22.656 -2.764 1.034 1 90 136 LYS B O 1
ATOM 3916 N N . THR B 1 137 ? -21.516 -4.602 0.629 1 88.06 137 THR B N 1
ATOM 3917 C CA . THR B 1 137 ? -20.609 -4.359 1.742 1 88.06 137 THR B CA 1
ATOM 3918 C C . THR B 1 137 ? -19.359 -3.623 1.268 1 88.06 137 THR B C 1
ATOM 3920 O O . THR B 1 137 ? -18.469 -3.328 2.062 1 88.06 137 THR B O 1
ATOM 3923 N N . ARG B 1 138 ? -19.266 -3.416 -0.071 1 86.62 138 ARG B N 1
ATOM 3924 C CA . ARG B 1 138 ? -18.141 -2.727 -0.699 1 86.62 138 ARG B CA 1
ATOM 3925 C C . ARG B 1 138 ? -16.828 -3.479 -0.461 1 86.62 138 ARG B C 1
ATOM 3927 O O . ARG B 1 138 ? -15.812 -2.871 -0.121 1 86.62 138 ARG B O 1
ATOM 3934 N N . SER B 1 139 ? -16.938 -4.723 -0.48 1 88.5 139 SER B N 1
ATOM 3935 C CA . SER B 1 139 ? -15.781 -5.594 -0.331 1 88.5 139 SER B CA 1
ATOM 3936 C C . SER B 1 139 ? -15.203 -5.98 -1.688 1 88.5 139 SER B C 1
ATOM 3938 O O . SER B 1 139 ? -15.758 -6.824 -2.389 1 88.5 139 SER B O 1
ATOM 3940 N N . THR B 1 140 ? -14.07 -5.484 -2.02 1 87.25 140 THR B N 1
ATOM 3941 C CA . THR B 1 140 ? -13.469 -5.711 -3.328 1 87.25 140 THR B CA 1
ATOM 3942 C C . THR B 1 140 ? -12.969 -7.148 -3.449 1 87.25 140 THR B C 1
ATOM 3944 O O . THR B 1 140 ? -12.992 -7.734 -4.535 1 87.25 140 THR B O 1
ATOM 3947 N N . SER B 1 141 ? -12.484 -7.668 -2.338 1 90.88 141 SER B N 1
ATOM 3948 C CA . SER B 1 141 ? -11.992 -9.039 -2.371 1 90.88 141 SER B CA 1
ATOM 3949 C C . SER B 1 141 ? -13.125 -10.031 -2.631 1 90.88 141 SER B C 1
ATOM 3951 O O . SER B 1 141 ? -12.945 -11 -3.367 1 90.88 141 SER B O 1
ATOM 3953 N N . LEU B 1 142 ? -14.266 -9.734 -2.074 1 90.69 142 LEU B N 1
ATOM 3954 C CA . LEU B 1 142 ? -15.414 -10.609 -2.287 1 90.69 142 LEU B CA 1
ATOM 3955 C C . LEU B 1 142 ? -15.914 -10.516 -3.727 1 90.69 142 LEU B C 1
ATOM 3957 O O . LEU B 1 142 ? -16.312 -11.523 -4.316 1 90.69 142 LEU B O 1
ATOM 3961 N N . ILE B 1 143 ? -15.914 -9.406 -4.27 1 92.19 143 ILE B N 1
ATOM 3962 C CA . ILE B 1 143 ? -16.281 -9.211 -5.668 1 92.19 143 ILE B CA 1
ATOM 3963 C C . ILE B 1 143 ? -15.312 -9.977 -6.566 1 92.19 143 ILE B C 1
ATOM 3965 O O . ILE B 1 143 ? -15.727 -10.656 -7.508 1 92.19 143 ILE B O 1
ATOM 3969 N N . ALA B 1 144 ? -14.047 -9.852 -6.23 1 91.19 144 ALA B N 1
ATOM 3970 C CA . ALA B 1 144 ? -13.031 -10.57 -6.992 1 91.19 144 ALA B CA 1
ATOM 3971 C C . ALA B 1 144 ? -13.258 -12.078 -6.922 1 91.19 144 ALA B C 1
ATOM 3973 O O . ALA B 1 144 ? -13.109 -12.781 -7.926 1 91.19 144 ALA B O 1
ATOM 3974 N N . GLU B 1 145 ? -13.562 -12.523 -5.797 1 90.62 145 GLU B N 1
ATOM 3975 C CA . GLU B 1 145 ? -13.844 -13.945 -5.629 1 90.62 145 GLU B CA 1
ATOM 3976 C C . GLU B 1 145 ? -15.07 -14.367 -6.434 1 90.62 145 GLU B C 1
ATOM 3978 O O . GLU B 1 145 ? -15.133 -15.484 -6.941 1 90.62 145 GLU B O 1
ATOM 3983 N N . GLY B 1 146 ? -16.031 -13.516 -6.383 1 92 146 GLY B N 1
ATOM 3984 C CA . GLY B 1 146 ? -17.188 -13.773 -7.227 1 92 146 GLY B CA 1
ATOM 3985 C C . GLY B 1 146 ? -16.828 -13.867 -8.703 1 92 146 GLY B C 1
ATOM 3986 O O . GLY B 1 146 ? -17.328 -14.758 -9.398 1 92 146 GLY B O 1
ATOM 3987 N N . LYS B 1 147 ? -16.016 -13 -9.148 1 91.12 147 LYS B N 1
ATOM 3988 C CA . LYS B 1 147 ? -15.555 -13.055 -10.531 1 91.12 147 LYS B CA 1
ATOM 3989 C C . LYS B 1 147 ? -14.781 -14.336 -10.805 1 91.12 147 LYS B C 1
ATOM 3991 O O . LYS B 1 147 ? -14.875 -14.906 -11.898 1 91.12 147 LYS B O 1
ATOM 3996 N N . HIS B 1 148 ? -14.023 -14.727 -9.836 1 90.25 148 HIS B N 1
ATOM 3997 C CA . HIS B 1 148 ? -13.305 -15.984 -9.961 1 90.25 148 HIS B CA 1
ATOM 3998 C C . HIS B 1 148 ? -14.266 -17.156 -10.148 1 90.25 148 HIS B C 1
ATOM 4000 O O . HIS B 1 148 ? -14.031 -18.031 -10.992 1 90.25 148 HIS B O 1
ATOM 4006 N N . SER B 1 149 ? -15.281 -17.156 -9.383 1 89.62 149 SER B N 1
ATOM 4007 C CA . SER B 1 149 ? -16.297 -18.188 -9.539 1 89.62 149 SER B CA 1
ATOM 4008 C C . SER B 1 149 ? -16.922 -18.156 -10.938 1 89.62 149 SER B C 1
ATOM 4010 O O . SER B 1 149 ? -17.219 -19.203 -11.508 1 89.62 149 SER B O 1
ATOM 4012 N N . ARG B 1 150 ? -17.078 -17.031 -11.422 1 89.5 150 ARG B N 1
ATOM 4013 C CA . ARG B 1 150 ? -17.625 -16.906 -12.773 1 89.5 150 ARG B CA 1
ATOM 4014 C C . ARG B 1 150 ? -16.641 -17.438 -13.812 1 89.5 150 ARG B C 1
ATOM 4016 O O . ARG B 1 150 ? -17.062 -17.969 -14.844 1 89.5 150 ARG B O 1
ATOM 4023 N N . VAL B 1 151 ? -15.469 -17.188 -13.594 1 87.44 151 VAL B N 1
ATOM 4024 C CA . VAL B 1 151 ? -14.43 -17.719 -14.461 1 87.44 151 VAL B CA 1
ATOM 4025 C C . VAL B 1 151 ? -14.531 -19.234 -14.508 1 87.44 151 VAL B C 1
ATOM 4027 O O . VAL B 1 151 ? -14.383 -19.844 -15.57 1 87.44 151 VAL B O 1
ATOM 4030 N N . ASP B 1 152 ? -14.727 -19.828 -13.375 1 85.31 152 ASP B N 1
ATOM 4031 C CA . ASP B 1 152 ? -14.906 -21.281 -13.328 1 85.31 152 ASP B CA 1
ATOM 4032 C C . ASP B 1 152 ? -16.125 -21.703 -14.141 1 85.31 152 ASP B C 1
ATOM 4034 O O . ASP B 1 152 ? -16.109 -22.766 -14.758 1 85.31 152 ASP B O 1
ATOM 4038 N N . VAL B 1 153 ? -17.156 -20.906 -14.102 1 86.56 153 VAL B N 1
ATOM 4039 C CA . VAL B 1 153 ? -18.359 -21.172 -14.898 1 86.56 153 VAL B CA 1
ATOM 4040 C C . VAL B 1 153 ? -18 -21.109 -16.391 1 86.56 153 VAL B C 1
ATOM 4042 O O . VAL B 1 153 ? -18.375 -22 -17.156 1 86.56 153 VAL B O 1
ATOM 4045 N N . LEU B 1 154 ? -17.297 -20.125 -16.75 1 85.81 154 LEU B N 1
ATOM 4046 C CA . LEU B 1 154 ? -16.891 -19.953 -18.141 1 85.81 154 LEU B CA 1
ATOM 4047 C C . LEU B 1 154 ? -16.031 -21.125 -18.594 1 85.81 154 LEU B C 1
ATOM 4049 O O . LEU B 1 154 ? -16.172 -21.609 -19.719 1 85.81 154 LEU B O 1
ATOM 4053 N N . SER B 1 155 ? -15.156 -21.547 -17.719 1 80.44 155 SER B N 1
ATOM 4054 C CA . SER B 1 155 ? -14.289 -22.672 -18.062 1 80.44 155 SER B CA 1
ATOM 4055 C C . SER B 1 155 ? -15.094 -23.953 -18.266 1 80.44 155 SER B C 1
ATOM 4057 O O . SER B 1 155 ? -14.82 -24.734 -19.172 1 80.44 155 SER B O 1
ATOM 4059 N N . SER B 1 156 ? -16.047 -24.172 -17.422 1 78.88 156 SER B N 1
ATOM 4060 C CA . SER B 1 156 ? -16.906 -25.344 -17.547 1 78.88 156 SER B CA 1
ATOM 4061 C C . SER B 1 156 ? -17.766 -25.266 -18.812 1 78.88 156 SER B C 1
ATOM 4063 O O . SER B 1 156 ? -17.984 -26.266 -19.484 1 78.88 156 SER B O 1
ATOM 4065 N N . LEU B 1 157 ? -18.219 -24.094 -19.078 1 79.31 157 LEU B N 1
ATOM 4066 C CA . LEU B 1 157 ? -19.016 -23.891 -20.281 1 79.31 157 LEU B CA 1
ATOM 4067 C C . LEU B 1 157 ? -18.172 -24.141 -21.547 1 79.31 157 LEU B C 1
ATOM 4069 O O . LEU B 1 157 ? -18.688 -24.656 -22.531 1 79.31 157 LEU B O 1
ATOM 4073 N N . ALA B 1 158 ? -16.953 -23.766 -21.469 1 77.5 158 ALA B N 1
ATOM 4074 C CA . ALA B 1 158 ? -16.062 -24.031 -22.594 1 77.5 158 ALA B CA 1
ATOM 4075 C C . ALA B 1 158 ? -15.953 -25.531 -22.859 1 77.5 158 ALA B C 1
ATOM 4077 O O . ALA B 1 158 ? -15.914 -25.953 -24.016 1 77.5 158 ALA B O 1
ATOM 4078 N N . VAL B 1 159 ? -15.93 -26.328 -21.812 1 73.69 159 VAL B N 1
ATOM 4079 C CA . VAL B 1 159 ? -15.836 -27.781 -21.938 1 73.69 159 VAL B CA 1
ATOM 4080 C C . VAL B 1 159 ? -17.109 -28.328 -22.578 1 73.69 159 VAL B C 1
ATOM 4082 O O . VAL B 1 159 ? -17.062 -29.172 -23.469 1 73.69 159 VAL B O 1
ATOM 4085 N N . VAL B 1 160 ? -18.203 -27.797 -22.141 1 76.69 160 VAL B N 1
ATOM 4086 C CA . VAL B 1 160 ? -19.5 -28.266 -22.656 1 76.69 160 VAL B CA 1
ATOM 4087 C C . VAL B 1 160 ? -19.625 -27.906 -24.125 1 76.69 160 VAL B C 1
ATOM 4089 O O . VAL B 1 160 ? -20.031 -28.734 -24.938 1 76.69 160 VAL B O 1
ATOM 4092 N N . VAL B 1 161 ? -19.297 -26.703 -24.422 1 79.12 161 VAL B N 1
ATOM 4093 C CA . VAL B 1 161 ? -19.375 -26.234 -25.797 1 79.12 161 VAL B CA 1
ATOM 4094 C C . VAL B 1 161 ? -18.406 -27.016 -26.672 1 79.12 161 VAL B C 1
ATOM 4096 O O . VAL B 1 161 ? -18.734 -27.375 -27.812 1 79.12 161 VAL B O 1
ATOM 4099 N N . GLY B 1 162 ? -17.234 -27.203 -26.125 1 75.06 162 GLY B N 1
ATOM 4100 C CA . GLY B 1 162 ? -16.266 -28.016 -26.859 1 75.06 162 GLY B CA 1
ATOM 4101 C C . GLY B 1 162 ? -16.766 -29.422 -27.141 1 75.06 162 GLY B C 1
ATOM 4102 O O . GLY B 1 162 ? -16.609 -29.938 -28.25 1 75.06 162 GLY B O 1
ATOM 4103 N N . PHE B 1 163 ? -17.406 -30.031 -26.156 1 74 163 PHE B N 1
ATOM 4104 C CA . PHE B 1 163 ? -17.969 -31.359 -26.312 1 74 163 PHE B CA 1
ATOM 4105 C C . PHE B 1 163 ? -19.016 -31.375 -27.422 1 74 163 PHE B C 1
ATOM 4107 O O . PHE B 1 163 ? -19.062 -32.312 -28.234 1 74 163 PHE B O 1
ATOM 4114 N N . PHE B 1 164 ? -19.828 -30.391 -27.375 1 77.25 164 PHE B N 1
ATOM 4115 C CA . PHE B 1 164 ? -20.891 -30.297 -28.375 1 77.25 164 PHE B CA 1
ATOM 4116 C C . PHE B 1 164 ? -20.297 -30.25 -29.781 1 77.25 164 PHE B C 1
ATOM 4118 O O . PHE B 1 164 ? -20.781 -30.922 -30.688 1 77.25 164 PHE B O 1
ATOM 4125 N N . PHE B 1 165 ? -19.281 -29.5 -29.984 1 77.62 165 PHE B N 1
ATOM 4126 C CA . PHE B 1 165 ? -18.688 -29.344 -31.297 1 77.62 165 PHE B CA 1
ATOM 4127 C C . PHE B 1 165 ? -17.953 -30.609 -31.719 1 77.62 165 PHE B C 1
ATOM 4129 O O . PHE B 1 165 ? -17.969 -31 -32.875 1 77.62 165 PHE B O 1
ATOM 4136 N N . VAL B 1 166 ? -17.375 -31.266 -30.781 1 72.12 166 VAL B N 1
ATOM 4137 C CA . VAL B 1 166 ? -16.656 -32.5 -31.078 1 72.12 166 VAL B CA 1
ATOM 4138 C C . VAL B 1 166 ? -17.656 -33.594 -31.438 1 72.12 166 VAL B C 1
ATOM 4140 O O . VAL B 1 166 ? -17.391 -34.438 -32.312 1 72.12 166 VAL B O 1
ATOM 4143 N N . TYR B 1 167 ? -18.766 -33.531 -30.734 1 75.5 167 TYR B N 1
ATOM 4144 C CA . TYR B 1 167 ? -19.812 -34.5 -31.047 1 75.5 167 TYR B CA 1
ATOM 4145 C C . TYR B 1 167 ? -20.266 -34.375 -32.5 1 75.5 167 TYR B C 1
ATOM 4147 O O . TYR B 1 167 ? -20.578 -35.375 -33.156 1 75.5 167 TYR B O 1
ATOM 4155 N N . PHE B 1 168 ? -20.141 -33.219 -33 1 80.56 168 PHE B N 1
ATOM 4156 C CA . PHE B 1 168 ? -20.547 -33 -34.406 1 80.56 168 PHE B CA 1
ATOM 4157 C C . PHE B 1 168 ? -19.359 -33.156 -35.344 1 80.56 168 PHE B C 1
ATOM 4159 O O . PHE B 1 168 ? -19.5 -32.938 -36.531 1 80.56 168 PHE B O 1
ATOM 4166 N N . GLY B 1 169 ? -18.188 -33.5 -34.875 1 73.69 169 GLY B N 1
ATOM 4167 C CA . GLY B 1 169 ? -17.047 -33.844 -35.688 1 73.69 169 GLY B CA 1
ATOM 4168 C C . GLY B 1 169 ? -16 -32.781 -35.812 1 73.69 169 GLY B C 1
ATOM 4169 O O . GLY B 1 169 ? -15.016 -32.906 -36.531 1 73.69 169 GLY B O 1
ATOM 4170 N N . TYR B 1 170 ? -16.281 -31.703 -35.188 1 76.81 170 TYR B N 1
ATOM 4171 C CA . TYR B 1 170 ? -15.305 -30.625 -35.25 1 76.81 170 TYR B CA 1
ATOM 4172 C C . TYR B 1 170 ? -14.336 -30.703 -34.094 1 76.81 170 TYR B C 1
ATOM 4174 O O . TYR B 1 170 ? -14.531 -30.016 -33.062 1 76.81 170 TYR B O 1
ATOM 4182 N N . TRP B 1 171 ? -13.312 -31.438 -34.219 1 71.88 171 TRP B N 1
ATOM 4183 C CA . TRP B 1 171 ? -12.398 -31.719 -33.094 1 71.88 171 TRP B CA 1
ATOM 4184 C C . TRP B 1 171 ? -11.602 -30.469 -32.719 1 71.88 171 TRP B C 1
ATOM 4186 O O . TRP B 1 171 ? -11.203 -30.312 -31.578 1 71.88 171 TRP B O 1
ATOM 4196 N N . TRP B 1 172 ? -11.391 -29.547 -33.719 1 75.25 172 TRP B N 1
ATOM 4197 C CA . TRP B 1 172 ? -10.555 -28.375 -33.469 1 75.25 172 TRP B CA 1
ATOM 4198 C C . TRP B 1 172 ? -11.344 -27.281 -32.75 1 75.25 172 TRP B C 1
ATOM 4200 O O . TRP B 1 172 ? -10.766 -26.359 -32.188 1 75.25 172 TRP B O 1
ATOM 4210 N N . ALA B 1 173 ? -12.641 -27.5 -32.781 1 76.88 173 ALA B N 1
ATOM 4211 C CA . ALA B 1 173 ? -13.516 -26.469 -32.219 1 76.88 173 ALA B CA 1
ATOM 4212 C C . ALA B 1 173 ? -13.359 -26.375 -30.719 1 76.88 173 ALA B C 1
ATOM 4214 O O . ALA B 1 173 ? -13.492 -25.281 -30.141 1 76.88 173 ALA B O 1
ATOM 4215 N N . ASP B 1 174 ? -13 -27.438 -30.078 1 77.06 174 ASP B N 1
ATOM 4216 C CA . ASP B 1 174 ? -12.789 -27.469 -28.641 1 77.06 174 ASP B CA 1
ATOM 4217 C C . ASP B 1 174 ? -11.625 -26.562 -28.234 1 77.06 174 ASP B C 1
ATOM 4219 O O . ASP B 1 174 ? -11.742 -25.781 -27.297 1 77.06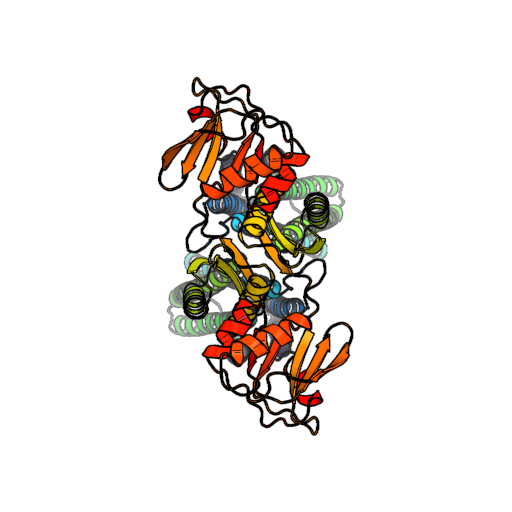 174 ASP B O 1
ATOM 4223 N N . SER B 1 175 ? -10.609 -26.672 -29 1 79.38 175 SER B N 1
ATOM 4224 C CA . SER B 1 175 ? -9.414 -25.891 -28.703 1 79.38 175 SER B CA 1
ATOM 4225 C C . SER B 1 175 ? -9.633 -24.406 -28.969 1 79.38 175 SER B C 1
ATOM 4227 O O . SER B 1 175 ? -9.164 -23.547 -28.219 1 79.38 175 SER B O 1
ATOM 4229 N N . VAL B 1 176 ? -10.336 -24.141 -29.938 1 82.62 176 VAL B N 1
ATOM 4230 C CA . VAL B 1 176 ? -10.594 -22.75 -30.297 1 82.62 176 VAL B CA 1
ATOM 4231 C C . VAL B 1 176 ? -11.477 -22.094 -29.234 1 82.62 176 VAL B C 1
ATOM 4233 O O . VAL B 1 176 ? -11.227 -20.969 -28.828 1 82.62 176 VAL B O 1
ATOM 4236 N N . VAL B 1 177 ? -12.445 -22.828 -28.828 1 82 177 VAL B N 1
ATOM 4237 C CA . VAL B 1 177 ? -13.344 -22.328 -27.797 1 82 177 VAL B CA 1
ATOM 4238 C C . VAL B 1 177 ? -12.57 -22.141 -26.5 1 82 177 VAL B C 1
ATOM 4240 O O . VAL B 1 177 ? -12.742 -21.125 -25.812 1 82 177 VAL B O 1
ATOM 4243 N N . ALA B 1 178 ? -11.742 -23.031 -26.188 1 82.19 178 ALA B N 1
ATOM 4244 C CA . ALA B 1 178 ? -10.945 -22.953 -24.969 1 82.19 178 ALA B CA 1
ATOM 4245 C C . ALA B 1 178 ? -10 -21.75 -25 1 82.19 178 ALA B C 1
ATOM 4247 O O . ALA B 1 178 ? -9.82 -21.062 -23.984 1 82.19 178 ALA B O 1
ATOM 4248 N N . ILE B 1 179 ? -9.5 -21.5 -26.109 1 86.38 179 ILE B N 1
ATOM 4249 C CA . ILE B 1 179 ? -8.586 -20.359 -26.266 1 86.38 179 ILE B CA 1
ATOM 4250 C C . ILE B 1 179 ? -9.367 -19.062 -26.125 1 86.38 179 ILE B C 1
ATOM 4252 O O . ILE B 1 179 ? -8.93 -18.141 -25.438 1 86.38 179 ILE B O 1
ATOM 4256 N N 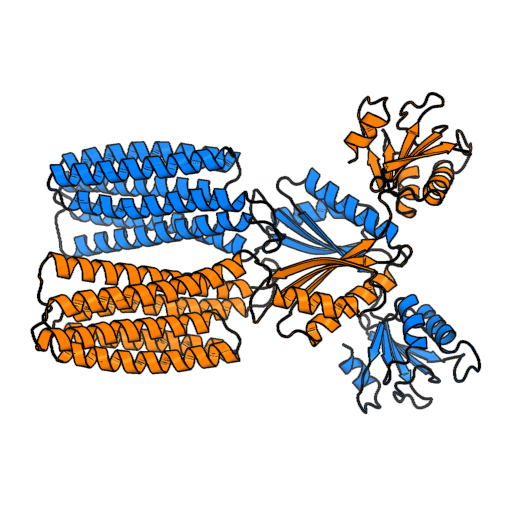. ALA B 1 180 ? -10.469 -19 -26.766 1 88.81 180 ALA B N 1
ATOM 4257 C CA . ALA B 1 180 ? -11.305 -17.797 -26.688 1 88.81 180 ALA B CA 1
ATOM 4258 C C . ALA B 1 180 ? -11.719 -17.5 -25.25 1 88.81 180 ALA B C 1
ATOM 4260 O O . ALA B 1 180 ? -11.633 -16.359 -24.797 1 88.81 180 ALA B O 1
ATOM 4261 N N . ILE B 1 181 ? -12.141 -18.484 -24.594 1 87.25 181 ILE B N 1
ATOM 4262 C CA . ILE B 1 181 ? -12.586 -18.328 -23.219 1 87.25 181 ILE B CA 1
ATOM 4263 C C . ILE B 1 181 ? -11.406 -17.953 -22.328 1 87.25 181 ILE B C 1
ATOM 4265 O O . ILE B 1 181 ? -11.547 -17.156 -21.391 1 87.25 181 ILE B O 1
ATOM 4269 N N . SER B 1 182 ? -10.289 -18.531 -22.609 1 89.62 182 SER B N 1
ATOM 4270 C CA . SER B 1 182 ? -9.102 -18.234 -21.812 1 89.62 182 SER B CA 1
ATOM 4271 C C . SER B 1 182 ? -8.703 -16.766 -21.938 1 89.62 182 SER B C 1
ATOM 4273 O O . SER B 1 182 ? -8.219 -16.172 -20.984 1 89.62 182 SER B O 1
ATOM 4275 N N . VAL B 1 183 ? -8.914 -16.188 -23.062 1 91.94 183 VAL B N 1
ATOM 4276 C CA . VAL B 1 183 ? -8.602 -14.781 -23.266 1 91.94 183 VAL B CA 1
ATOM 4277 C C . VAL B 1 183 ? -9.539 -13.922 -22.422 1 91.94 183 VAL B C 1
ATOM 4279 O O . VAL B 1 183 ? -9.109 -12.93 -21.812 1 91.94 183 VAL B O 1
ATOM 4282 N N . VAL B 1 184 ? -10.758 -14.32 -22.391 1 92.25 184 VAL B N 1
ATOM 4283 C CA . VAL B 1 184 ? -11.727 -13.602 -21.578 1 92.25 184 VAL B CA 1
ATOM 4284 C C . VAL B 1 184 ? -11.352 -13.711 -20.109 1 92.25 184 VAL B C 1
ATOM 4286 O O . VAL B 1 184 ? -11.406 -12.719 -19.375 1 92.25 184 VAL B O 1
ATOM 4289 N N . ILE B 1 185 ? -10.969 -14.883 -19.688 1 90.38 185 ILE B N 1
ATOM 4290 C CA . ILE B 1 185 ? -10.578 -15.117 -18.297 1 90.38 185 ILE B CA 1
ATOM 4291 C C . ILE B 1 185 ? -9.344 -14.297 -17.953 1 90.38 185 ILE B C 1
ATOM 4293 O O . ILE B 1 185 ? -9.242 -13.727 -16.875 1 90.38 185 ILE B O 1
ATOM 4297 N N . LEU B 1 186 ? -8.492 -14.211 -18.906 1 92.38 186 LEU B N 1
ATOM 4298 C CA . LEU B 1 186 ? -7.277 -13.422 -18.734 1 92.38 186 LEU B CA 1
ATOM 4299 C C . LEU B 1 186 ? -7.617 -11.945 -18.516 1 92.38 186 LEU B C 1
ATOM 4301 O O . LEU B 1 186 ? -6.984 -11.273 -17.703 1 92.38 186 LEU B O 1
ATOM 4305 N N . GLN B 1 187 ? -8.562 -11.469 -19.203 1 94.38 187 GLN B N 1
ATOM 4306 C CA . GLN B 1 187 ? -8.984 -10.078 -19.062 1 94.38 187 GLN B CA 1
ATOM 4307 C C . GLN B 1 187 ? -9.617 -9.828 -17.703 1 94.38 187 GLN B C 1
ATOM 4309 O O . GLN B 1 187 ? -9.383 -8.789 -17.078 1 94.38 187 GLN B O 1
ATOM 4314 N N . ILE B 1 188 ? -10.406 -10.781 -17.266 1 92.25 188 ILE B N 1
ATOM 4315 C CA . ILE B 1 188 ? -11.039 -10.664 -15.953 1 92.25 188 ILE B CA 1
ATOM 4316 C C . ILE B 1 188 ? -9.969 -10.672 -14.859 1 92.25 188 ILE B C 1
ATOM 4318 O O . ILE B 1 188 ? -9.969 -9.805 -13.984 1 92.25 188 ILE B O 1
ATOM 4322 N N . GLY B 1 189 ? -9.094 -11.625 -14.961 1 92.69 189 GLY B N 1
ATOM 4323 C CA . GLY B 1 189 ? -8 -11.695 -13.992 1 92.69 189 GLY B CA 1
ATOM 4324 C C . GLY B 1 189 ? -7.113 -10.469 -14.016 1 92.69 189 GLY B C 1
ATOM 4325 O O . GLY B 1 189 ? -6.699 -9.977 -12.961 1 92.69 189 GLY B O 1
ATOM 4326 N N . GLY B 1 190 ? -6.879 -9.945 -15.211 1 93.31 190 GLY B N 1
ATOM 4327 C CA . GLY B 1 190 ? -6.09 -8.734 -15.359 1 93.31 190 GLY B CA 1
ATOM 4328 C C . GLY B 1 190 ? -6.742 -7.52 -14.719 1 93.31 190 GLY B C 1
ATOM 4329 O O . GLY B 1 190 ? -6.059 -6.695 -14.109 1 93.31 190 GLY B O 1
ATOM 4330 N N . SER B 1 191 ? -7.984 -7.477 -14.875 1 94.12 191 SER B N 1
ATOM 4331 C CA . SER B 1 191 ? -8.719 -6.363 -14.289 1 94.12 191 SER B CA 1
ATOM 4332 C C . SER B 1 191 ? -8.711 -6.438 -12.766 1 94.12 191 SER B C 1
ATOM 4334 O O . SER B 1 191 ? -8.539 -5.426 -12.086 1 94.12 191 SER B O 1
ATOM 4336 N N . VAL B 1 192 ? -8.891 -7.598 -12.234 1 92.06 192 VAL B N 1
ATOM 4337 C CA . VAL B 1 192 ? -8.875 -7.805 -10.789 1 92.06 192 VAL B CA 1
ATOM 4338 C C . VAL B 1 192 ? -7.5 -7.457 -10.227 1 92.06 192 VAL B C 1
ATOM 4340 O O . VAL B 1 192 ? -7.391 -6.773 -9.203 1 92.06 192 VAL B O 1
ATOM 4343 N N . LEU B 1 193 ? -6.543 -7.898 -10.922 1 92.81 193 LEU B N 1
ATOM 4344 C CA . LEU B 1 193 ? -5.172 -7.637 -10.5 1 92.81 193 LEU B CA 1
ATOM 4345 C C . LEU B 1 193 ? -4.867 -6.141 -10.547 1 92.81 193 LEU B C 1
ATOM 4347 O O . LEU B 1 193 ? -4.27 -5.594 -9.617 1 92.81 193 LEU B O 1
ATOM 4351 N N . LYS B 1 194 ? -5.273 -5.5 -11.578 1 92.94 194 LYS B N 1
ATOM 4352 C CA . LYS B 1 194 ? -5.035 -4.07 -11.734 1 92.94 194 LYS B CA 1
ATOM 4353 C C . LYS B 1 194 ? -5.699 -3.275 -10.617 1 92.94 194 LYS B C 1
ATOM 4355 O O . LYS B 1 194 ? -5.09 -2.363 -10.055 1 92.94 194 LYS B O 1
ATOM 4360 N N . ASN B 1 195 ? -6.871 -3.646 -10.359 1 90.75 195 ASN B N 1
ATOM 4361 C CA . ASN B 1 195 ? -7.59 -2.961 -9.289 1 90.75 195 ASN B CA 1
ATOM 4362 C C . ASN B 1 195 ? -6.859 -3.08 -7.953 1 90.75 195 ASN B C 1
ATOM 4364 O O . ASN B 1 195 ? -6.742 -2.1 -7.215 1 90.75 195 ASN B O 1
ATOM 4368 N N . SER B 1 196 ? -6.426 -4.254 -7.602 1 92.19 196 SER B N 1
ATOM 4369 C CA . SER B 1 196 ? -5.719 -4.473 -6.344 1 92.19 196 SER B CA 1
ATOM 4370 C C . SER B 1 196 ? -4.391 -3.723 -6.32 1 92.19 196 SER B C 1
ATOM 4372 O O . SER B 1 196 ? -4.02 -3.146 -5.297 1 92.19 196 SER B O 1
ATOM 4374 N N . ILE B 1 197 ? -3.701 -3.676 -7.441 1 92.12 197 ILE B N 1
ATOM 4375 C CA . ILE B 1 197 ? -2.42 -2.986 -7.543 1 92.12 197 ILE B CA 1
ATOM 4376 C C . ILE B 1 197 ? -2.625 -1.484 -7.363 1 92.12 197 ILE B C 1
ATOM 4378 O O . ILE B 1 197 ? -1.83 -0.818 -6.695 1 92.12 197 ILE B O 1
ATOM 4382 N N . ASP B 1 198 ? -3.633 -0.99 -7.926 1 90.62 198 ASP B N 1
ATOM 4383 C CA . ASP B 1 198 ? -3.934 0.433 -7.801 1 90.62 198 ASP B CA 1
ATOM 4384 C C . ASP B 1 198 ? -4.102 0.832 -6.336 1 90.62 198 ASP B C 1
ATOM 4386 O O . ASP B 1 198 ? -3.572 1.857 -5.902 1 90.62 198 ASP B O 1
ATOM 4390 N N . VAL B 1 199 ? -4.781 0.027 -5.59 1 89.12 199 VAL B N 1
ATOM 4391 C CA . VAL B 1 199 ? -5.027 0.323 -4.184 1 89.12 199 VAL B CA 1
ATOM 4392 C C . VAL B 1 199 ? -3.727 0.191 -3.395 1 89.12 199 VAL B C 1
ATOM 4394 O O . VAL B 1 199 ? -3.412 1.042 -2.559 1 89.12 199 VAL B O 1
ATOM 4397 N N . LEU B 1 200 ? -3.031 -0.85 -3.719 1 89.94 200 LEU B N 1
ATOM 4398 C CA . LEU B 1 200 ? -1.813 -1.13 -2.967 1 89.94 200 LEU B CA 1
ATOM 4399 C C . LEU B 1 200 ? -0.736 -0.095 -3.273 1 89.94 200 LEU B C 1
ATOM 4401 O O . LEU B 1 200 ? 0.119 0.185 -2.43 1 89.94 200 LEU B O 1
ATOM 4405 N N . MET B 1 201 ? -0.814 0.518 -4.445 1 88.88 201 MET B N 1
ATOM 4406 C CA . MET B 1 201 ? 0.147 1.539 -4.852 1 88.88 201 MET B CA 1
ATOM 4407 C C . MET B 1 201 ? -0.333 2.93 -4.445 1 88.88 201 MET B C 1
ATOM 4409 O O . MET B 1 201 ? 0.311 3.93 -4.766 1 88.88 201 MET B O 1
ATOM 4413 N N . ASP B 1 202 ? -1.438 2.979 -3.795 1 87.69 202 ASP B N 1
ATOM 4414 C CA . ASP B 1 202 ? -2.025 4.234 -3.342 1 87.69 202 ASP B CA 1
ATOM 4415 C C . ASP B 1 202 ? -2.322 5.16 -4.52 1 87.69 202 ASP B C 1
ATOM 4417 O O . ASP B 1 202 ? -2.014 6.352 -4.473 1 87.69 202 ASP B O 1
ATOM 4421 N N . ARG B 1 203 ? -2.836 4.57 -5.551 1 87.19 203 ARG B N 1
ATOM 4422 C CA . ARG B 1 203 ? -3.289 5.395 -6.668 1 87.19 203 ARG B CA 1
ATOM 4423 C C . ARG B 1 203 ? -4.477 6.258 -6.262 1 87.19 203 ARG B C 1
ATOM 4425 O O . ARG B 1 203 ? -5.402 5.781 -5.598 1 87.19 203 ARG B O 1
ATOM 4432 N N . VAL B 1 204 ? -4.398 7.457 -6.613 1 87.69 204 VAL B N 1
ATOM 4433 C CA . VAL B 1 204 ? -5.453 8.398 -6.242 1 87.69 204 VAL B CA 1
ATOM 4434 C C . VAL B 1 204 ? -6.695 8.133 -7.086 1 87.69 204 VAL B C 1
ATOM 4436 O O . VAL B 1 204 ? -6.598 7.891 -8.289 1 87.69 204 VAL B O 1
ATOM 4439 N N . ASP B 1 205 ? -7.781 8.062 -6.434 1 87.88 205 ASP B N 1
ATOM 4440 C CA . ASP B 1 205 ? -9.078 8.086 -7.113 1 87.88 205 ASP B CA 1
ATOM 4441 C C . ASP B 1 205 ? -9.445 9.508 -7.539 1 87.88 205 ASP B C 1
ATOM 4443 O O . ASP B 1 205 ? -9.883 10.312 -6.715 1 87.88 205 ASP B O 1
ATOM 4447 N N . GLU B 1 206 ? -9.391 9.766 -8.734 1 86 206 GLU B N 1
ATOM 4448 C CA . GLU B 1 206 ? -9.578 11.117 -9.25 1 86 206 GLU B CA 1
ATOM 4449 C C . GLU B 1 206 ? -10.977 11.641 -8.93 1 86 206 GLU B C 1
ATOM 4451 O O . GLU B 1 206 ? -11.141 12.82 -8.602 1 86 206 GLU B O 1
ATOM 4456 N N . GLU B 1 207 ? -11.914 10.773 -9.086 1 88.56 207 GLU B N 1
ATOM 4457 C CA . GLU B 1 207 ? -13.281 11.172 -8.773 1 88.56 207 GLU B CA 1
ATOM 4458 C C . GLU B 1 207 ? -13.43 11.547 -7.297 1 88.56 207 GLU B C 1
ATOM 4460 O O . GLU B 1 207 ? -14.078 12.539 -6.961 1 88.56 207 GLU B O 1
ATOM 4465 N N . LEU B 1 208 ? -12.836 10.758 -6.48 1 89.81 208 LEU B N 1
ATOM 4466 C CA . LEU B 1 208 ? -12.859 11.039 -5.051 1 89.81 208 LEU B CA 1
ATOM 4467 C C . LEU B 1 208 ? -12.125 12.336 -4.73 1 89.81 208 LEU B C 1
ATOM 4469 O O . LEU B 1 208 ? -12.578 13.125 -3.91 1 89.81 208 LEU B O 1
ATOM 4473 N N . ALA B 1 209 ? -11.008 12.547 -5.371 1 90.5 209 ALA B N 1
ATOM 4474 C CA . ALA B 1 209 ? -10.211 13.75 -5.148 1 90.5 209 ALA B CA 1
ATOM 4475 C C . ALA B 1 209 ? -11 15 -5.512 1 90.5 209 ALA B C 1
ATOM 4477 O O . ALA B 1 209 ? -10.938 16.016 -4.809 1 90.5 209 ALA B O 1
ATOM 4478 N N . LEU B 1 210 ? -11.742 14.922 -6.543 1 90.12 210 LEU B N 1
ATOM 4479 C CA . LEU B 1 210 ? -12.555 16.047 -6.984 1 90.12 210 LEU B CA 1
ATOM 4480 C C . LEU B 1 210 ? -13.672 16.328 -5.992 1 90.12 210 LEU B C 1
ATOM 4482 O O . LEU B 1 210 ? -13.984 17.5 -5.715 1 90.12 210 LEU B O 1
ATOM 4486 N N . LYS B 1 211 ? -14.266 15.305 -5.535 1 93.62 211 LYS B N 1
ATOM 4487 C CA . LYS B 1 211 ? -15.32 15.469 -4.531 1 93.62 211 LYS B CA 1
ATOM 4488 C C . LYS B 1 211 ? -14.766 16.094 -3.256 1 93.62 211 LYS B C 1
ATOM 4490 O O . LYS B 1 211 ? -15.406 16.969 -2.668 1 93.62 211 LYS B O 1
ATOM 4495 N N . VAL B 1 212 ? -13.617 15.633 -2.84 1 94.25 212 VAL B N 1
ATOM 4496 C CA . VAL B 1 212 ? -12.969 16.172 -1.645 1 94.25 212 VAL B CA 1
ATOM 4497 C C . VAL B 1 212 ? -12.648 17.641 -1.843 1 94.25 212 VAL B C 1
ATOM 4499 O O . VAL B 1 212 ? -12.898 18.469 -0.954 1 94.25 212 VAL B O 1
ATOM 4502 N N . ARG B 1 213 ? -12.141 17.969 -2.992 1 90.94 213 ARG B N 1
ATOM 4503 C CA . ARG B 1 213 ? -11.812 19.359 -3.301 1 90.94 213 ARG B CA 1
ATOM 4504 C C . ARG B 1 213 ? -13.055 20.25 -3.229 1 90.94 213 ARG B C 1
ATOM 4506 O O . ARG B 1 213 ? -13.016 21.328 -2.639 1 90.94 213 ARG B O 1
ATOM 4513 N N . SER B 1 214 ? -14.102 19.75 -3.801 1 92.06 214 SER B N 1
ATOM 4514 C CA . SER B 1 214 ? -15.352 20.5 -3.816 1 92.06 214 SER B CA 1
ATOM 4515 C C . SER B 1 214 ? -15.875 20.75 -2.402 1 92.06 214 SER B C 1
ATOM 4517 O O . SER B 1 214 ? -16.422 21.797 -2.109 1 92.06 214 SER B O 1
ATOM 4519 N N . VAL B 1 215 ? -15.703 19.797 -1.552 1 93.19 215 VAL B N 1
ATOM 4520 C CA . VAL B 1 215 ? -16.172 19.906 -0.171 1 93.19 215 VAL B CA 1
ATOM 4521 C C . VAL B 1 215 ? -15.32 20.938 0.582 1 93.19 215 VAL B C 1
ATOM 4523 O O . VAL B 1 215 ? -15.859 21.781 1.291 1 93.19 215 VAL B O 1
ATOM 4526 N N . ILE B 1 216 ? -14.031 20.938 0.405 1 92.19 216 ILE B N 1
ATOM 4527 C CA . ILE B 1 216 ? -13.102 21.75 1.173 1 92.19 216 ILE B CA 1
ATOM 4528 C C . ILE B 1 216 ? -13.188 23.203 0.703 1 92.19 216 ILE B C 1
ATOM 4530 O O . ILE B 1 216 ? -13.078 24.141 1.507 1 92.19 216 ILE B O 1
ATOM 4534 N N . GLU B 1 217 ? -13.359 23.375 -0.574 1 86.5 217 GLU B N 1
ATOM 4535 C CA . GLU B 1 217 ? -13.375 24.719 -1.152 1 86.5 217 GLU B CA 1
ATOM 4536 C C . GLU B 1 217 ? -14.586 25.516 -0.669 1 86.5 217 GLU B C 1
ATOM 4538 O O . GLU B 1 217 ? -14.594 26.75 -0.731 1 86.5 217 GLU B O 1
ATOM 4543 N N . LYS B 1 218 ? -15.531 24.875 -0.14 1 86.38 218 LYS B N 1
ATOM 4544 C CA . LYS B 1 218 ? -16.734 25.531 0.357 1 86.38 218 LYS B CA 1
ATOM 4545 C C . LYS B 1 218 ? -16.578 25.922 1.823 1 86.38 218 LYS B C 1
ATOM 4547 O O . LYS B 1 218 ? -17.422 26.641 2.373 1 86.38 218 LYS B O 1
ATOM 4552 N N . ILE B 1 219 ? -15.523 25.547 2.418 1 84.19 219 ILE B N 1
ATOM 4553 C CA . ILE B 1 219 ? -15.312 25.828 3.834 1 84.19 219 ILE B CA 1
ATOM 4554 C C . ILE B 1 219 ? -14.594 27.156 3.992 1 84.19 219 ILE B C 1
ATOM 4556 O O . ILE B 1 219 ? -13.57 27.406 3.348 1 84.19 219 ILE B O 1
ATOM 4560 N N . ASP B 1 220 ? -15.062 27.938 4.859 1 79.75 220 ASP B N 1
ATOM 4561 C CA . ASP B 1 220 ? -14.453 29.234 5.125 1 79.75 220 ASP B CA 1
ATOM 4562 C C . ASP B 1 220 ? -13.117 29.078 5.844 1 79.75 220 ASP B C 1
ATOM 4564 O O . ASP B 1 220 ? -12.984 28.25 6.734 1 79.75 220 ASP B O 1
ATOM 4568 N N . GLY B 1 221 ? -12.133 29.844 5.449 1 76.62 221 GLY B N 1
ATOM 4569 C CA . GLY B 1 221 ? -10.828 29.812 6.086 1 76.62 221 GLY B CA 1
ATOM 4570 C C . GLY B 1 221 ? -9.766 29.141 5.238 1 76.62 221 GLY B C 1
ATOM 4571 O O . GLY B 1 221 ? -8.57 29.281 5.5 1 76.62 221 GLY B O 1
ATOM 4572 N N . VAL B 1 222 ? -10.305 28.422 4.215 1 85.19 222 VAL B N 1
ATOM 4573 C CA . VAL B 1 222 ? -9.367 27.766 3.311 1 85.19 222 VAL B CA 1
ATOM 4574 C C . VAL B 1 222 ? -9.062 28.672 2.129 1 85.19 222 VAL B C 1
ATOM 4576 O O . VAL B 1 222 ? -9.969 29.094 1.405 1 85.19 222 VAL B O 1
ATOM 4579 N N . LYS B 1 223 ? -7.879 29.016 1.924 1 81.44 223 LYS B N 1
ATOM 4580 C CA . LYS B 1 223 ? -7.473 29.859 0.808 1 81.44 223 LYS B CA 1
ATOM 4581 C C . LYS B 1 223 ? -7.293 29.047 -0.468 1 81.44 223 LYS B C 1
ATOM 4583 O O . LYS B 1 223 ? -7.723 29.469 -1.545 1 81.44 223 LYS B O 1
ATOM 4588 N N . SER B 1 224 ? -6.562 27.938 -0.222 1 84.38 224 SER B N 1
ATOM 4589 C CA . SER B 1 224 ? -6.32 27.062 -1.366 1 84.38 224 SER B CA 1
ATOM 4590 C C . SER B 1 224 ? -6.059 25.641 -0.921 1 84.38 224 SER B C 1
ATOM 4592 O O . SER B 1 224 ? -5.676 25.391 0.225 1 84.38 224 SER B O 1
ATOM 4594 N N . VAL B 1 225 ? -6.359 24.75 -1.873 1 87.19 225 VAL B N 1
ATOM 4595 C CA . VAL B 1 225 ? -6.039 23.344 -1.682 1 87.19 225 VAL B CA 1
ATOM 4596 C C . VAL B 1 225 ? -4.852 22.953 -2.557 1 87.19 225 VAL B C 1
ATOM 4598 O O . VAL B 1 225 ? -4.949 22.969 -3.787 1 87.19 225 VAL B O 1
ATOM 4601 N N . ASP B 1 226 ? -3.777 22.562 -1.941 1 81.75 226 ASP B N 1
ATOM 4602 C CA . ASP B 1 226 ? -2.514 22.375 -2.65 1 81.75 226 ASP B CA 1
ATOM 4603 C C . ASP B 1 226 ? -2.316 20.906 -3.041 1 81.75 226 ASP B C 1
ATOM 4605 O O . ASP B 1 226 ? -1.607 20.609 -4.004 1 81.75 226 ASP B O 1
ATOM 4609 N N . PHE B 1 227 ? -2.854 20.109 -2.236 1 85.94 227 PHE B N 1
ATOM 4610 C CA . PHE B 1 227 ? -2.625 18.688 -2.451 1 85.94 227 PHE B CA 1
ATOM 4611 C C . PHE B 1 227 ? -3.803 17.859 -1.941 1 85.94 227 PHE B C 1
ATOM 4613 O O . PHE B 1 227 ? -4.371 18.172 -0.89 1 85.94 227 PHE B O 1
ATOM 4620 N N . ILE B 1 228 ? -4.238 16.906 -2.785 1 89.5 228 ILE B N 1
ATOM 4621 C CA . ILE B 1 228 ? -5.219 15.914 -2.342 1 89.5 228 ILE B CA 1
ATOM 4622 C C . ILE B 1 228 ? -4.723 14.508 -2.672 1 89.5 228 ILE B C 1
ATOM 4624 O O . ILE B 1 228 ? -4.43 14.203 -3.83 1 89.5 228 ILE B O 1
ATOM 4628 N N . GLY B 1 229 ? -4.551 13.734 -1.641 1 89.31 229 GLY B N 1
ATOM 4629 C CA . GLY B 1 229 ? -4.227 12.328 -1.795 1 89.31 229 GLY B CA 1
ATOM 4630 C C . GLY B 1 229 ? -5.277 11.398 -1.207 1 89.31 229 GLY B C 1
ATOM 4631 O O . GLY B 1 229 ? -5.852 11.695 -0.158 1 89.31 229 GLY B O 1
ATOM 4632 N N . THR B 1 230 ? -5.574 10.375 -1.971 1 89.25 230 THR B N 1
ATOM 4633 C CA . THR B 1 230 ? -6.5 9.367 -1.471 1 89.25 230 THR B CA 1
ATOM 4634 C C . THR B 1 230 ? -5.855 7.98 -1.493 1 89.25 230 THR B C 1
ATOM 4636 O O . THR B 1 230 ? -5.039 7.688 -2.367 1 89.25 230 THR B O 1
ATOM 4639 N N . ARG B 1 231 ? -6.184 7.254 -0.42 1 86.81 231 ARG B N 1
ATOM 4640 C CA . ARG B 1 231 ? -5.66 5.895 -0.334 1 86.81 231 ARG B CA 1
ATOM 4641 C C . ARG B 1 231 ? -6.672 4.957 0.32 1 86.81 231 ARG B C 1
ATOM 4643 O O . ARG B 1 231 ? -7.57 5.406 1.032 1 86.81 231 ARG B O 1
ATOM 4650 N N . GLY B 1 232 ? -6.477 3.664 -0.005 1 86.12 232 GLY B N 1
ATOM 4651 C CA . GLY B 1 232 ? -7.301 2.652 0.64 1 86.12 232 GLY B CA 1
ATOM 4652 C C . GLY B 1 232 ? -8.305 2.018 -0.299 1 86.12 232 GLY B C 1
ATOM 4653 O O . GLY B 1 232 ? -8.133 2.041 -1.519 1 86.12 232 GLY B O 1
ATOM 4654 N N . THR B 1 233 ? -9.273 1.39 0.333 1 84.38 233 THR B N 1
ATOM 4655 C CA . THR B 1 233 ? -10.289 0.656 -0.41 1 84.38 233 THR B CA 1
ATOM 4656 C C . THR B 1 233 ? -11.609 1.425 -0.425 1 84.38 233 THR B C 1
ATOM 4658 O O . THR B 1 233 ? -11.711 2.506 0.159 1 84.38 233 THR B O 1
ATOM 4661 N N . MET B 1 234 ? -12.555 0.804 -1.154 1 79.81 234 MET B N 1
ATOM 4662 C CA . MET B 1 234 ? -13.867 1.435 -1.241 1 79.81 234 MET B CA 1
ATOM 4663 C C . MET B 1 234 ? -14.5 1.57 0.14 1 79.81 234 MET B C 1
ATOM 4665 O O . MET B 1 234 ? -15.211 2.539 0.409 1 79.81 234 MET B O 1
ATOM 4669 N N . LYS B 1 235 ? -14.195 0.688 1.021 1 82.31 235 LYS B N 1
ATOM 4670 C CA . LYS B 1 235 ? -14.82 0.645 2.338 1 82.31 235 LYS B CA 1
ATOM 4671 C C . LYS B 1 235 ? -14.023 1.459 3.355 1 82.31 235 LYS B C 1
ATOM 4673 O O . LYS B 1 235 ? -14.578 1.921 4.355 1 82.31 235 LYS B O 1
ATOM 4678 N N . SER B 1 236 ? -12.836 1.59 3.125 1 86.12 236 SER B N 1
ATOM 4679 C CA . SER B 1 236 ? -11.945 2.275 4.062 1 86.12 236 SER B CA 1
ATOM 4680 C C . SER B 1 236 ? -10.977 3.197 3.33 1 86.12 236 SER B C 1
ATOM 4682 O O . SER B 1 236 ? -9.852 2.807 3.025 1 86.12 236 SER B O 1
ATOM 4684 N N . ARG B 1 237 ? -11.414 4.465 3.184 1 88.88 237 ARG B N 1
ATOM 4685 C CA . ARG B 1 237 ? -10.617 5.441 2.445 1 88.88 237 ARG B CA 1
ATOM 4686 C C . ARG B 1 237 ? -9.945 6.43 3.393 1 88.88 237 ARG B C 1
ATOM 4688 O O . ARG B 1 237 ? -10.531 6.828 4.402 1 88.88 237 ARG B O 1
ATOM 4695 N N . VAL B 1 238 ? -8.734 6.707 3.104 1 89.31 238 VAL B N 1
ATOM 4696 C CA . VAL B 1 238 ? -7.996 7.746 3.811 1 89.31 238 VAL B CA 1
ATOM 4697 C C . VAL B 1 238 ? -7.715 8.914 2.867 1 89.31 238 VAL B C 1
ATOM 4699 O O . VAL B 1 238 ? -7.227 8.719 1.753 1 89.31 238 VAL B O 1
ATOM 4702 N N . VAL B 1 239 ? -8.031 10.109 3.312 1 92.94 239 VAL B N 1
ATOM 4703 C CA . VAL B 1 239 ? -7.855 11.312 2.496 1 92.94 239 VAL B CA 1
ATOM 4704 C C . VAL B 1 239 ? -6.812 12.219 3.135 1 92.94 239 VAL B C 1
ATOM 4706 O O . VAL B 1 239 ? -6.84 12.453 4.348 1 92.94 239 VAL B O 1
ATOM 4709 N N . GLU B 1 240 ? -5.887 12.602 2.391 1 91.56 240 GLU B N 1
ATOM 4710 C CA . GLU B 1 240 ? -4.887 13.578 2.807 1 91.56 240 GLU B CA 1
ATOM 4711 C C . GLU B 1 240 ? -5.023 14.875 2.014 1 91.56 240 GLU B C 1
ATOM 4713 O O . GLU B 1 240 ? -5.086 14.852 0.782 1 91.56 240 GLU B O 1
ATOM 4718 N N . VAL B 1 241 ? -5.074 15.969 2.756 1 92.62 241 VAL B N 1
ATOM 4719 C CA . VAL B 1 241 ? -5.219 17.25 2.08 1 92.62 241 VAL B CA 1
ATOM 4720 C C . VAL B 1 241 ? -4.191 18.25 2.621 1 92.62 241 VAL B C 1
ATOM 4722 O O . VAL B 1 241 ? -3.896 18.25 3.82 1 92.62 241 VAL B O 1
ATOM 4725 N N . HIS B 1 242 ? -3.568 18.906 1.733 1 88.38 242 HIS B N 1
ATOM 4726 C CA . HIS B 1 242 ? -2.74 20.062 2.062 1 88.38 242 HIS B CA 1
ATOM 4727 C C . HIS B 1 242 ? -3.426 21.359 1.667 1 88.38 242 HIS B C 1
ATOM 4729 O O . HIS B 1 242 ? -3.762 21.562 0.498 1 88.38 242 HIS B O 1
ATOM 4735 N N . LEU B 1 243 ? -3.623 22.156 2.672 1 88.12 243 LEU B N 1
ATOM 4736 C CA . LEU B 1 243 ? -4.316 23.391 2.379 1 88.12 243 LEU B CA 1
ATOM 4737 C C . LEU B 1 243 ? -3.541 24.594 2.924 1 88.12 243 LEU B C 1
ATOM 4739 O O . LEU B 1 243 ? -2.721 24.438 3.834 1 88.12 243 LEU B O 1
ATOM 4743 N N . THR B 1 244 ? -3.85 25.703 2.307 1 86.31 244 THR B N 1
ATOM 4744 C CA . THR B 1 244 ? -3.246 26.953 2.723 1 86.31 244 THR B CA 1
ATOM 4745 C C . THR B 1 244 ? -4.277 27.859 3.408 1 86.31 244 THR B C 1
ATOM 4747 O O . THR B 1 244 ? -5.422 27.953 2.957 1 86.31 244 THR B O 1
ATOM 4750 N N . VAL B 1 245 ? -3.836 28.359 4.496 1 83.81 245 VAL B N 1
ATOM 4751 C CA . VAL B 1 245 ? -4.711 29.266 5.23 1 83.81 245 VAL B CA 1
ATOM 4752 C C . VAL B 1 245 ? -4.105 30.672 5.254 1 83.81 245 VAL B C 1
ATOM 4754 O O . VAL B 1 245 ? -2.98 30.875 4.789 1 83.81 245 VAL B O 1
ATOM 4757 N N . ASP B 1 246 ? -4.91 31.562 5.77 1 73.44 246 ASP B N 1
ATOM 4758 C CA . ASP B 1 246 ? -4.461 32.969 5.836 1 73.44 246 ASP B CA 1
ATOM 4759 C C . ASP B 1 246 ? -3.363 33.125 6.883 1 73.44 246 ASP B C 1
ATOM 4761 O O . ASP B 1 246 ? -3.377 32.469 7.918 1 73.44 246 ASP B O 1
ATOM 4765 N N . ALA B 1 247 ? -2.576 33.969 6.602 1 71.31 247 ALA B N 1
ATOM 4766 C CA . ALA B 1 247 ? -1.543 34.312 7.574 1 71.31 247 ALA B CA 1
ATOM 4767 C C . ALA B 1 247 ? -2.16 34.875 8.852 1 71.31 247 ALA B C 1
ATOM 4769 O O . ALA B 1 247 ? -3.203 35.531 8.812 1 71.31 247 ALA B O 1
ATOM 4770 N N . GLY B 1 248 ? -1.609 34.531 9.938 1 66.12 248 GLY B N 1
ATOM 4771 C CA . GLY B 1 248 ? -2.053 35.094 11.203 1 66.12 248 GLY B CA 1
ATOM 4772 C C . GLY B 1 248 ? -3.088 34.25 11.914 1 66.12 248 GLY B C 1
ATOM 4773 O O . GLY B 1 248 ? -3.432 34.5 13.062 1 66.12 248 GLY B O 1
ATOM 4774 N N . MET B 1 249 ? -3.561 33.281 11.18 1 72.88 249 MET B N 1
ATOM 4775 C CA . MET B 1 249 ? -4.512 32.406 11.836 1 72.88 249 MET B CA 1
ATOM 4776 C C . MET B 1 249 ? -3.865 31.688 13.023 1 72.88 249 MET B C 1
ATOM 4778 O O . MET B 1 249 ? -2.713 31.25 12.938 1 72.88 249 MET B O 1
ATOM 4782 N N . ASP B 1 250 ? -4.543 31.609 14.148 1 71.88 250 ASP B N 1
ATOM 4783 C CA . ASP B 1 250 ? -3.953 31 15.336 1 71.88 250 ASP B CA 1
ATOM 4784 C C . ASP B 1 250 ? -4.184 29.5 15.352 1 71.88 250 ASP B C 1
ATOM 4786 O O . ASP B 1 250 ? -4.973 28.969 14.555 1 71.88 250 ASP B O 1
ATOM 4790 N N . ALA B 1 251 ? -3.531 28.828 16.234 1 76.94 251 ALA B N 1
ATOM 4791 C CA . ALA B 1 251 ? -3.514 27.375 16.328 1 76.94 251 ALA B CA 1
ATOM 4792 C C . ALA B 1 251 ? -4.906 26.828 16.625 1 76.94 251 ALA B C 1
ATOM 4794 O O . ALA B 1 251 ? -5.273 25.75 16.141 1 76.94 251 ALA B O 1
ATOM 4795 N N . GLU B 1 252 ? -5.645 27.547 17.359 1 73.5 252 GLU B N 1
ATOM 4796 C CA . GLU B 1 252 ? -6.984 27.109 17.734 1 73.5 252 GLU B CA 1
ATOM 4797 C C . GLU B 1 252 ? -7.926 27.125 16.531 1 73.5 252 GLU B C 1
ATOM 4799 O O . GLU B 1 252 ? -8.711 26.188 16.328 1 73.5 252 GLU B O 1
ATOM 4804 N N . THR B 1 253 ? -7.836 28.219 15.812 1 74.38 253 THR B N 1
ATOM 4805 C CA . THR B 1 253 ? -8.664 28.328 14.617 1 74.38 253 THR B CA 1
ATOM 4806 C C . THR B 1 253 ? -8.289 27.266 13.594 1 74.38 253 THR B C 1
ATOM 4808 O O . THR B 1 253 ? -9.164 26.719 12.922 1 74.38 253 THR B O 1
ATOM 4811 N N . ILE B 1 254 ? -7.031 27.047 13.539 1 82.5 254 ILE B N 1
ATOM 4812 C CA . ILE B 1 254 ? -6.547 26.031 12.609 1 82.5 254 ILE B CA 1
ATOM 4813 C C . ILE B 1 254 ? -7.074 24.656 13.023 1 82.5 254 ILE B C 1
ATOM 4815 O O . ILE B 1 254 ? -7.527 23.875 12.18 1 82.5 254 ILE B O 1
ATOM 4819 N N . ALA B 1 255 ? -7.004 24.359 14.258 1 80.69 255 ALA B N 1
ATOM 4820 C CA . ALA B 1 255 ? -7.5 23.078 14.773 1 80.69 255 ALA B CA 1
ATOM 4821 C C . ALA B 1 255 ? -8.992 22.906 14.484 1 80.69 255 ALA B C 1
ATOM 4823 O O . ALA B 1 255 ? -9.445 21.828 14.133 1 80.69 255 ALA B O 1
ATOM 4824 N N . ALA B 1 256 ? -9.734 23.969 14.703 1 75.5 256 ALA B N 1
ATOM 4825 C CA . ALA B 1 256 ? -11.164 23.938 14.43 1 75.5 256 ALA B CA 1
ATOM 4826 C C . ALA B 1 256 ? -11.445 23.719 12.953 1 75.5 256 ALA B C 1
ATOM 4828 O O . ALA B 1 256 ? -12.375 22.984 12.586 1 75.5 256 ALA B O 1
ATOM 4829 N N . LEU B 1 257 ? -10.648 24.391 12.164 1 81.31 257 LEU B N 1
ATOM 4830 C CA . LEU B 1 257 ? -10.773 24.219 10.719 1 81.31 257 LEU B CA 1
ATOM 4831 C C . LEU B 1 257 ? -10.5 22.781 10.305 1 81.31 257 LEU B C 1
ATOM 4833 O O . LEU B 1 257 ? -11.227 22.219 9.477 1 81.31 257 LEU B O 1
ATOM 4837 N N . GLN B 1 258 ? -9.477 22.203 10.844 1 87.31 258 GLN B N 1
ATOM 4838 C CA . GLN B 1 258 ? -9.125 20.828 10.547 1 87.31 258 GLN B CA 1
ATOM 4839 C C . GLN B 1 258 ? -10.25 19.875 10.93 1 87.31 258 GLN B C 1
ATOM 4841 O O . GLN B 1 258 ? -10.562 18.938 10.195 1 87.31 258 GLN B O 1
ATOM 4846 N N . ARG B 1 259 ? -10.82 20.094 12.016 1 82.38 259 ARG B N 1
ATOM 4847 C CA . ARG B 1 259 ? -11.922 19.25 12.484 1 82.38 259 ARG B CA 1
ATOM 4848 C C . ARG B 1 259 ? -13.133 19.391 11.562 1 82.38 259 ARG B C 1
ATOM 4850 O O . ARG B 1 259 ? -13.789 18.406 11.242 1 82.38 259 ARG B O 1
ATOM 4857 N N . GLU B 1 260 ? -13.414 20.625 11.258 1 82.38 260 GLU B N 1
ATOM 4858 C CA . GLU B 1 260 ? -14.539 20.859 10.352 1 82.38 260 GLU B CA 1
ATOM 4859 C C . GLU B 1 260 ? -14.336 20.141 9.016 1 82.38 260 GLU B C 1
ATOM 4861 O O . GLU B 1 260 ? -15.258 19.516 8.5 1 82.38 260 GLU B O 1
ATOM 4866 N N . ILE B 1 261 ? -13.148 20.266 8.531 1 90.12 261 ILE B N 1
ATOM 4867 C CA . ILE B 1 261 ? -12.82 19.625 7.254 1 90.12 261 ILE B CA 1
ATOM 4868 C C . ILE B 1 261 ? -12.984 18.125 7.367 1 90.12 261 ILE B C 1
ATOM 4870 O O . ILE B 1 261 ? -13.609 17.484 6.504 1 90.12 261 ILE B O 1
ATOM 4874 N N . SER B 1 262 ? -12.469 17.547 8.398 1 90.62 262 SER B N 1
ATOM 4875 C CA . SER B 1 262 ? -12.562 16.109 8.625 1 90.62 262 SER B CA 1
ATOM 4876 C C . SER B 1 262 ? -14.016 15.656 8.703 1 90.62 262 SER B C 1
ATOM 4878 O O . SER B 1 262 ? -14.406 14.68 8.062 1 90.62 262 SER B O 1
ATOM 4880 N N . GLU B 1 263 ? -14.797 16.375 9.422 1 86.75 263 GLU B N 1
ATOM 4881 C CA . GLU B 1 263 ? -16.188 16.016 9.617 1 86.75 263 GLU B CA 1
ATOM 4882 C C . GLU B 1 263 ? -16.984 16.141 8.312 1 86.75 263 GLU B C 1
ATOM 4884 O O . GLU B 1 263 ? -17.781 15.273 7.969 1 86.75 263 GLU B O 1
ATOM 4889 N N . GLU B 1 264 ? -16.766 17.234 7.625 1 89.25 264 GLU B N 1
ATOM 4890 C CA . GLU B 1 264 ? -17.469 17.453 6.375 1 89.25 264 GLU B CA 1
ATOM 4891 C C . GLU B 1 264 ? -17.141 16.375 5.344 1 89.25 264 GLU B C 1
ATOM 4893 O O . GLU B 1 264 ? -18.031 15.906 4.629 1 89.25 264 GLU B O 1
ATOM 4898 N N . ILE B 1 265 ? -15.906 16.016 5.262 1 93.81 265 ILE B N 1
ATOM 4899 C CA . ILE B 1 265 ? -15.477 15.008 4.293 1 93.81 265 ILE B CA 1
ATOM 4900 C C . ILE B 1 265 ? -16.078 13.656 4.656 1 93.81 265 ILE B C 1
ATOM 4902 O O . ILE B 1 265 ? -16.641 12.969 3.797 1 93.81 265 ILE B O 1
ATOM 4906 N N . LYS B 1 266 ? -16.016 13.289 5.895 1 90.94 266 LYS B N 1
ATOM 4907 C CA . LYS B 1 266 ? -16.531 12 6.344 1 90.94 266 LYS B CA 1
ATOM 4908 C C . LYS B 1 266 ? -18.047 11.922 6.16 1 90.94 266 LYS B C 1
ATOM 4910 O O . LYS B 1 266 ? -18.578 10.852 5.867 1 90.94 266 LYS B O 1
ATOM 4915 N N . GLU B 1 267 ? -18.688 13.039 6.336 1 90 267 GLU B N 1
ATOM 4916 C CA . GLU B 1 267 ? -20.141 13.07 6.211 1 90 267 GLU B CA 1
ATOM 4917 C C . GLU B 1 267 ? -20.562 13.016 4.75 1 90 267 GLU B C 1
ATOM 4919 O O . GLU B 1 267 ? -21.531 12.336 4.41 1 90 267 GLU B O 1
ATOM 4924 N N . ARG B 1 268 ? -19.922 13.672 3.934 1 91.75 268 ARG B N 1
ATOM 4925 C CA . ARG B 1 268 ? -20.359 13.836 2.551 1 91.75 268 ARG B CA 1
ATOM 4926 C C . ARG B 1 268 ? -19.844 12.703 1.672 1 91.75 268 ARG B C 1
ATOM 4928 O O . ARG B 1 268 ? -20.422 12.406 0.625 1 91.75 268 ARG B O 1
ATOM 4935 N N . ILE B 1 269 ? -18.781 12.141 2.01 1 92.56 269 ILE B N 1
ATOM 4936 C CA . ILE B 1 269 ? -18.172 11.102 1.183 1 92.56 269 ILE B CA 1
ATOM 4937 C C . ILE B 1 269 ? -18.172 9.773 1.938 1 92.56 269 ILE B C 1
ATOM 4939 O O . ILE B 1 269 ? -17.344 9.562 2.822 1 92.56 269 ILE B O 1
ATOM 4943 N N . PRO B 1 270 ? -18.938 8.906 1.502 1 87.81 270 PRO B N 1
ATOM 4944 C CA . PRO B 1 270 ? -19 7.609 2.18 1 87.81 270 PRO B CA 1
ATOM 4945 C C . PRO B 1 270 ? -17.688 6.828 2.076 1 87.81 270 PRO B C 1
ATOM 4947 O O . PRO B 1 270 ? -17.031 6.859 1.037 1 87.81 270 PRO B O 1
ATOM 4950 N N . GLY B 1 271 ? -17.297 6.145 3.172 1 85.88 271 GLY B N 1
ATOM 4951 C CA . GLY B 1 271 ? -16.156 5.246 3.148 1 85.88 271 GLY B CA 1
ATOM 4952 C C . GLY B 1 271 ? -14.891 5.883 3.68 1 85.88 271 GLY B C 1
ATOM 4953 O O . GLY B 1 271 ? -13.875 5.203 3.857 1 85.88 271 GLY B O 1
ATOM 4954 N N . VAL B 1 272 ? -14.945 7.223 3.883 1 90.19 272 VAL B N 1
ATOM 4955 C CA . VAL B 1 272 ? -13.766 7.883 4.418 1 90.19 272 VAL B CA 1
ATOM 4956 C C . VAL B 1 272 ? -13.656 7.625 5.918 1 90.19 272 VAL B C 1
ATOM 4958 O O . VAL B 1 272 ? -14.562 7.98 6.68 1 90.19 272 VAL B O 1
ATOM 4961 N N . VAL B 1 273 ? -12.578 6.996 6.316 1 83.44 273 VAL B N 1
ATOM 4962 C CA . VAL B 1 273 ? -12.43 6.621 7.719 1 83.44 273 VAL B CA 1
ATOM 4963 C C . VAL B 1 273 ? -11.484 7.594 8.422 1 83.44 273 VAL B C 1
ATOM 4965 O O . VAL B 1 273 ? -11.539 7.746 9.641 1 83.44 273 VAL B O 1
ATOM 4968 N N . ASN B 1 274 ? -10.594 8.188 7.625 1 87 274 ASN B N 1
ATOM 4969 C CA . ASN B 1 274 ? -9.617 9.102 8.211 1 87 274 ASN B CA 1
ATOM 4970 C C . ASN B 1 274 ? -9.258 10.234 7.246 1 87 274 ASN B C 1
ATOM 4972 O O . ASN B 1 274 ? -9.203 10.023 6.031 1 87 274 ASN B O 1
ATOM 4976 N N . VAL B 1 275 ? -9.07 11.438 7.84 1 92.12 275 VAL B N 1
ATOM 4977 C CA . VAL B 1 275 ? -8.664 12.609 7.066 1 92.12 275 VAL B CA 1
ATOM 4978 C C . VAL B 1 275 ? -7.41 13.227 7.688 1 92.12 275 VAL B C 1
ATOM 4980 O O . VAL B 1 275 ? -7.406 13.578 8.867 1 92.12 275 VAL B O 1
ATOM 4983 N N . VAL B 1 276 ? -6.41 13.289 6.875 1 90.75 276 VAL B N 1
ATOM 4984 C CA . VAL B 1 276 ? -5.164 13.922 7.297 1 90.75 276 VAL B CA 1
ATOM 4985 C C . VAL B 1 276 ? -5.051 15.305 6.664 1 90.75 276 VAL B C 1
ATOM 4987 O O . VAL B 1 276 ? -4.977 15.43 5.441 1 90.75 276 VAL B O 1
ATOM 4990 N N . THR B 1 277 ? -5.039 16.312 7.504 1 91.75 277 THR B N 1
ATOM 4991 C CA . THR B 1 277 ? -5 17.688 7 1 91.75 277 THR B CA 1
ATOM 4992 C C . THR B 1 277 ? -3.684 18.359 7.367 1 91.75 277 THR B C 1
ATOM 4994 O O . THR B 1 277 ? -3.344 18.469 8.547 1 91.75 277 THR B O 1
ATOM 4997 N N . VAL B 1 278 ? -2.992 18.719 6.375 1 88.62 278 VAL B N 1
ATOM 4998 C CA . VAL B 1 278 ? -1.774 19.5 6.551 1 88.62 278 VAL B CA 1
ATOM 4999 C C . VAL B 1 278 ? -2.055 20.969 6.23 1 88.62 278 VAL B C 1
ATOM 5001 O O . VAL B 1 278 ? -2.592 21.297 5.168 1 88.62 278 VAL B O 1
ATOM 5004 N N . VAL B 1 279 ? -1.692 21.828 7.133 1 85.75 279 VAL B N 1
ATOM 5005 C CA . VAL B 1 279 ? -1.986 23.234 6.965 1 85.75 279 VAL B CA 1
ATOM 5006 C C . VAL B 1 279 ? -0.706 24 6.621 1 85.75 279 VAL B C 1
ATOM 5008 O O . VAL B 1 279 ? 0.291 23.906 7.34 1 85.75 279 VAL B O 1
ATOM 5011 N N . ASN B 1 280 ? -0.792 24.672 5.508 1 81.38 280 ASN B N 1
ATOM 5012 C CA . ASN B 1 280 ? 0.275 25.562 5.062 1 81.38 280 ASN B CA 1
ATOM 5013 C C . ASN B 1 280 ? -0.132 27.016 5.176 1 81.38 280 ASN B C 1
ATOM 5015 O O . ASN B 1 280 ? -1.32 27.328 5.273 1 81.38 280 ASN B O 1
ATOM 5019 N N . VAL B 1 281 ? 0.852 27.844 5.359 1 72.38 281 VAL B N 1
ATOM 5020 C CA . VAL B 1 281 ? 0.568 29.281 5.438 1 72.38 281 VAL B CA 1
ATOM 5021 C C . VAL B 1 281 ? 1.12 29.984 4.203 1 72.38 281 VAL B C 1
ATOM 5023 O O . VAL B 1 281 ? 2.15 29.578 3.656 1 72.38 281 VAL B O 1
ATOM 5026 N N . THR B 1 282 ? 0.257 30.734 3.445 1 58.78 282 THR B N 1
ATOM 5027 C CA . THR B 1 282 ? 0.615 31.531 2.271 1 58.78 282 THR B CA 1
ATOM 5028 C C . THR B 1 282 ? 1.848 32.375 2.551 1 58.78 282 THR B C 1
ATOM 5030 O O . THR B 1 282 ? 1.85 33.594 2.283 1 58.78 282 THR B O 1
ATOM 5033 N N . LYS B 1 283 ? 2.68 32.188 3.301 1 55.12 283 LYS B N 1
ATOM 5034 C CA . LYS B 1 283 ? 3.639 33.312 3.348 1 55.12 283 LYS B CA 1
ATOM 5035 C C . LYS B 1 283 ? 4.617 33.219 2.18 1 55.12 283 LYS B C 1
ATOM 5037 O O . LYS B 1 283 ? 5.094 32.156 1.83 1 55.12 283 LYS B O 1
ATOM 5042 N N . PRO B 1 284 ? 4.582 34.188 1.428 1 55.59 284 PRO B N 1
ATOM 5043 C CA . PRO B 1 284 ? 5.676 34.281 0.456 1 55.59 284 PRO B CA 1
ATOM 5044 C C . PRO B 1 284 ? 7.008 33.812 1.023 1 55.59 284 PRO B C 1
ATOM 5046 O O . PRO B 1 284 ? 7.301 34.031 2.201 1 55.59 284 PRO B O 1
ATOM 5049 N N . LYS B 1 285 ? 7.57 32.656 0.523 1 62.53 285 LYS B N 1
ATOM 5050 C CA . LYS B 1 285 ? 8.938 32.312 0.916 1 62.53 285 LYS B CA 1
ATOM 5051 C C . LYS B 1 285 ? 9.875 33.5 0.718 1 62.53 285 LYS B C 1
ATOM 5053 O O . LYS B 1 285 ? 10.336 33.75 -0.398 1 62.53 285 LYS B O 1
ATOM 5058 N N . VAL B 1 286 ? 10.016 34.469 1.801 1 74.31 286 VAL B N 1
ATOM 5059 C CA . VAL B 1 286 ? 10.906 35.625 1.755 1 74.31 286 VAL B CA 1
ATOM 5060 C C . VAL B 1 286 ? 12.133 35.375 2.623 1 74.31 286 VAL B C 1
ATOM 5062 O O . VAL B 1 286 ? 12.016 35.156 3.83 1 74.31 286 VAL B O 1
ATOM 5065 N N . LEU B 1 287 ? 13.281 35.219 1.988 1 85.75 287 LEU B N 1
ATOM 5066 C CA . LEU B 1 287 ? 14.562 34.938 2.633 1 85.75 287 LEU B CA 1
ATOM 5067 C C . LEU B 1 287 ? 15.297 36.25 2.959 1 85.75 287 LEU B C 1
ATOM 5069 O O . LEU B 1 287 ? 15.375 37.156 2.123 1 85.75 287 LEU B O 1
ATOM 5073 N N . ALA B 1 288 ? 15.805 36.375 4.16 1 90.25 288 ALA B N 1
ATOM 5074 C CA . ALA B 1 288 ? 16.688 37.469 4.535 1 90.25 288 ALA B CA 1
ATOM 5075 C C . ALA B 1 288 ? 18.125 36.969 4.68 1 90.25 288 ALA B C 1
ATOM 5077 O O . ALA B 1 288 ? 18.391 35.969 5.344 1 90.25 288 ALA B O 1
ATOM 5078 N N . ILE B 1 289 ? 19.047 37.656 4.043 1 92.25 289 ILE B N 1
ATOM 5079 C CA . ILE B 1 289 ? 20.469 37.344 4.098 1 92.25 289 ILE B CA 1
ATOM 5080 C C . ILE B 1 289 ? 21.219 38.5 4.754 1 92.25 289 ILE B C 1
ATOM 5082 O O . ILE B 1 289 ? 21.266 39.625 4.207 1 92.25 289 ILE B O 1
ATOM 5086 N N . PRO B 1 290 ? 21.781 38.219 5.93 1 92.69 290 PRO B N 1
ATOM 5087 C CA . PRO B 1 290 ? 22.562 39.312 6.547 1 92.69 290 PRO B CA 1
ATOM 5088 C C . PRO B 1 290 ? 23.828 39.625 5.766 1 92.69 290 PRO B C 1
ATOM 5090 O O . PRO B 1 290 ? 24.594 38.719 5.426 1 92.69 290 PRO B O 1
ATOM 5093 N N . VAL B 1 291 ? 24.016 40.906 5.488 1 93 291 VAL B N 1
ATOM 5094 C CA . VAL B 1 291 ? 25.172 41.312 4.703 1 93 291 VAL B CA 1
ATOM 5095 C C . VAL B 1 291 ? 25.828 42.531 5.363 1 93 291 VAL B C 1
ATOM 5097 O O . VAL B 1 291 ? 25.188 43.25 6.145 1 93 291 VAL B O 1
ATOM 5100 N N . ASP B 1 292 ? 27.172 42.656 5.039 1 91.44 292 ASP B N 1
ATOM 5101 C CA . ASP B 1 292 ? 27.859 43.844 5.5 1 91.44 292 ASP B CA 1
ATOM 5102 C C . ASP B 1 292 ? 27.578 45.031 4.582 1 91.44 292 ASP B C 1
ATOM 5104 O O . ASP B 1 292 ? 26.703 44.969 3.713 1 91.44 292 ASP B O 1
ATOM 5108 N N . LEU B 1 293 ? 28.188 46.125 4.914 1 89.69 293 LEU B N 1
ATOM 5109 C CA . LEU B 1 293 ? 27.953 47.375 4.188 1 89.69 293 LEU B CA 1
ATOM 5110 C C . LEU B 1 293 ? 28.359 47.219 2.723 1 89.69 293 LEU B C 1
ATOM 5112 O O . LEU B 1 293 ? 27.906 48 1.873 1 89.69 293 LEU B O 1
ATOM 5116 N N . TYR B 1 294 ? 29.203 46.188 2.434 1 89.06 294 TYR B N 1
ATOM 5117 C CA . TYR B 1 294 ? 29.688 45.969 1.07 1 89.06 294 TYR B CA 1
ATOM 5118 C C . TYR B 1 294 ? 28.828 44.938 0.343 1 89.06 294 TYR B C 1
ATOM 5120 O O . TYR B 1 294 ? 29.078 44.625 -0.824 1 89.06 294 TYR B O 1
ATOM 5128 N N . GLY B 1 295 ? 27.828 44.5 0.997 1 89.69 295 GLY B N 1
ATOM 5129 C CA . GLY B 1 295 ? 26.938 43.531 0.367 1 89.69 295 GLY B CA 1
ATOM 5130 C C . GLY B 1 295 ? 27.406 42.094 0.484 1 89.69 295 GLY B C 1
ATOM 5131 O O . GLY B 1 295 ? 26.891 41.219 -0.21 1 89.69 295 GLY B O 1
ATOM 5132 N N . HIS B 1 296 ? 28.344 41.906 1.331 1 91.38 296 HIS B N 1
ATOM 5133 C CA . HIS B 1 296 ? 28.844 40.562 1.514 1 91.38 296 HIS B CA 1
ATOM 5134 C C . HIS B 1 296 ? 28.109 39.844 2.654 1 91.38 296 HIS B C 1
ATOM 5136 O O . HIS B 1 296 ? 27.828 40.469 3.686 1 91.38 296 HIS B O 1
ATOM 5142 N N . TYR B 1 297 ? 27.859 38.594 2.441 1 92.12 297 TYR B N 1
ATOM 5143 C CA . TYR B 1 297 ? 27.203 37.75 3.443 1 92.12 297 TYR B CA 1
ATOM 5144 C C . TYR B 1 297 ? 28.047 37.656 4.707 1 92.12 297 TYR B C 1
ATOM 5146 O O . TYR B 1 297 ? 29.219 37.281 4.652 1 92.12 297 TYR B O 1
ATOM 5154 N N . THR B 1 298 ? 27.516 38 5.867 1 89.31 298 THR B N 1
ATOM 5155 C CA . THR B 1 298 ? 28.219 37.969 7.141 1 89.31 298 THR B CA 1
ATOM 5156 C C . THR B 1 298 ? 27.859 36.688 7.93 1 89.31 298 THR B C 1
ATOM 5158 O O . THR B 1 298 ? 28.672 36.188 8.711 1 89.31 298 THR B O 1
ATOM 5161 N N . GLY B 1 299 ? 26.609 36.281 7.707 1 88.12 299 GLY B N 1
ATOM 5162 C CA . GLY B 1 299 ? 26.109 35.125 8.438 1 88.12 299 GLY B CA 1
ATOM 5163 C C . GLY B 1 299 ? 25.688 35.469 9.859 1 88.12 299 GLY B C 1
ATOM 5164 O O . GLY B 1 299 ? 25.344 34.562 10.641 1 88.12 299 GLY B O 1
ATOM 5165 N N . GLU B 1 300 ? 25.875 36.688 10.297 1 87.62 300 GLU B N 1
ATOM 5166 C CA . GLU B 1 300 ? 25.469 37.156 11.625 1 87.62 300 GLU B CA 1
ATOM 5167 C C . GLU B 1 300 ? 24.172 37.938 11.562 1 87.62 300 GLU B C 1
ATOM 5169 O O . GLU B 1 300 ? 24 38.781 10.68 1 87.62 300 GLU B O 1
ATOM 5174 N N . LEU B 1 301 ? 23.328 37.562 12.406 1 88.62 301 LEU B N 1
ATOM 5175 C CA . LEU B 1 301 ? 22.062 38.281 12.445 1 88.62 301 LEU B CA 1
ATOM 5176 C C . LEU B 1 301 ? 22.312 39.781 12.688 1 88.62 301 LEU B C 1
ATOM 5178 O O . LEU B 1 301 ? 21.578 40.625 12.164 1 88.62 301 LEU B O 1
ATOM 5182 N N . ASP B 1 302 ? 23.375 40 13.555 1 88.19 302 ASP B N 1
ATOM 5183 C CA . ASP B 1 302 ? 23.734 41.406 13.82 1 88.19 302 ASP B CA 1
ATOM 5184 C C . ASP B 1 302 ? 24.562 41.969 12.672 1 88.19 302 ASP B C 1
ATOM 5186 O O . ASP B 1 302 ? 25.766 42.219 12.812 1 88.19 302 ASP B O 1
ATOM 5190 N N . SER B 1 303 ? 23.953 42.188 11.594 1 91.69 303 SER B N 1
ATOM 5191 C CA . SER B 1 303 ? 24.547 42.781 10.398 1 91.69 303 SER B CA 1
ATOM 5192 C C . SER B 1 303 ? 23.875 44.094 10.031 1 91.69 303 SER B C 1
ATOM 5194 O O . SER B 1 303 ? 22.719 44.312 10.375 1 91.69 303 SER B O 1
ATOM 5196 N N . PRO B 1 304 ? 24.656 44.969 9.367 1 93.19 304 PRO B N 1
ATOM 5197 C CA . PRO B 1 304 ? 24.109 46.312 9.086 1 93.19 304 PRO B CA 1
ATOM 5198 C C . PRO B 1 304 ? 22.969 46.281 8.07 1 93.19 304 PRO B C 1
ATOM 5200 O O . PRO B 1 304 ? 22.109 47.156 8.07 1 93.19 304 PRO B O 1
ATOM 5203 N N . ARG B 1 305 ? 22.969 45.281 7.164 1 94.38 305 ARG B N 1
ATOM 5204 C CA . ARG B 1 305 ? 21.938 45.188 6.137 1 94.38 305 ARG B CA 1
ATOM 5205 C C . ARG B 1 305 ? 21.5 43.719 5.945 1 94.38 305 ARG B C 1
ATOM 5207 O O . ARG B 1 305 ? 22.203 42.812 6.363 1 94.38 305 ARG B O 1
ATOM 5214 N N . PHE B 1 306 ? 20.328 43.594 5.492 1 94 306 PHE B N 1
ATOM 5215 C CA . PHE B 1 306 ? 19.812 42.312 5.035 1 94 306 PHE B CA 1
ATOM 5216 C C . PHE B 1 306 ? 19.375 42.406 3.576 1 94 306 PHE B C 1
ATOM 5218 O O . PHE B 1 306 ? 18.75 43.375 3.16 1 94 306 PHE B O 1
ATOM 5225 N N . VAL B 1 307 ? 19.781 41.531 2.816 1 93 307 VAL B N 1
ATOM 5226 C CA . VAL B 1 307 ? 19.188 41.344 1.498 1 93 307 VAL B CA 1
ATOM 5227 C C . VAL B 1 307 ? 17.969 40.438 1.606 1 93 307 VAL B C 1
ATOM 5229 O O . VAL B 1 307 ? 18.094 39.25 1.98 1 93 307 VAL B O 1
ATOM 5232 N N . VAL B 1 308 ? 16.781 40.969 1.406 1 90.38 308 VAL B N 1
ATOM 5233 C CA . VAL B 1 308 ? 15.523 40.25 1.49 1 90.38 308 VAL B CA 1
ATOM 5234 C C . VAL B 1 308 ? 15.062 39.844 0.089 1 90.38 308 VAL B C 1
ATOM 5236 O O . VAL B 1 308 ? 14.875 40.719 -0.772 1 90.38 308 VAL B O 1
ATOM 5239 N N . VAL B 1 309 ? 14.891 38.531 -0.064 1 86.88 309 VAL B N 1
ATOM 5240 C CA . VAL B 1 309 ? 14.555 38.031 -1.385 1 86.88 309 VAL B CA 1
ATOM 5241 C C . VAL B 1 309 ? 13.266 37.219 -1.307 1 86.88 309 VAL B C 1
ATOM 5243 O O . VAL B 1 309 ? 13.141 36.312 -0.474 1 86.88 309 VAL B O 1
ATOM 5246 N N . ASN B 1 310 ? 12.273 37.594 -2.002 1 79.88 310 ASN B N 1
ATOM 5247 C CA . ASN B 1 310 ? 11.117 36.719 -2.229 1 79.88 310 ASN B CA 1
ATOM 5248 C C . ASN B 1 310 ? 11.461 35.562 -3.152 1 79.88 310 ASN B C 1
ATOM 5250 O O . ASN B 1 310 ? 11.703 35.75 -4.344 1 79.88 310 ASN B O 1
ATOM 5254 N N . LEU B 1 311 ? 11.508 34.438 -2.564 1 73.5 311 LEU B N 1
ATOM 5255 C CA . LEU B 1 311 ? 11.992 33.281 -3.314 1 73.5 311 LEU B CA 1
ATOM 5256 C C . LEU B 1 311 ? 11.008 32.875 -4.41 1 73.5 311 LEU B C 1
ATOM 5258 O O . LEU B 1 311 ? 11.375 32.188 -5.359 1 73.5 311 LEU B O 1
ATOM 5262 N N . GLU B 1 312 ? 9.812 33.344 -4.363 1 68.19 312 GLU B N 1
ATOM 5263 C CA . GLU B 1 312 ? 8.805 33.062 -5.383 1 68.19 312 GLU B CA 1
ATOM 5264 C C . GLU B 1 312 ? 8.844 34.094 -6.516 1 68.19 312 GLU B C 1
ATOM 5266 O O . GLU B 1 312 ? 8.883 33.719 -7.691 1 68.19 312 GLU B O 1
ATOM 5271 N N . SER B 1 313 ? 8.883 35.344 -6.148 1 70.38 313 SER B N 1
ATOM 5272 C CA . SER B 1 313 ? 8.852 36.375 -7.16 1 70.38 313 SER B CA 1
ATOM 5273 C C . SER B 1 313 ? 10.258 36.781 -7.598 1 70.38 313 SER B C 1
ATOM 5275 O O . SER B 1 313 ? 10.445 37.344 -8.68 1 70.38 313 SER B O 1
ATOM 5277 N N . GLY B 1 314 ? 11.234 36.406 -6.781 1 76.75 314 GLY B N 1
ATOM 5278 C CA . GLY B 1 314 ? 12.602 36.812 -7.066 1 76.75 314 GLY B CA 1
ATOM 5279 C C . GLY B 1 314 ? 12.875 38.25 -6.703 1 76.75 314 GLY B C 1
ATOM 5280 O O . GLY B 1 314 ? 14 38.75 -6.875 1 76.75 314 GLY B O 1
ATOM 5281 N N . GLU B 1 315 ? 11.906 38.969 -6.348 1 81.38 315 GLU B N 1
ATOM 5282 C CA . GLU B 1 315 ? 12.086 40.375 -5.961 1 81.38 315 GLU B CA 1
ATOM 5283 C C . GLU B 1 315 ? 13.039 40.5 -4.773 1 81.38 315 GLU B C 1
ATOM 5285 O O . GLU B 1 315 ? 12.969 39.719 -3.83 1 81.38 315 GLU B O 1
ATOM 5290 N N . ARG B 1 316 ? 14.109 41.344 -5.02 1 87.38 316 ARG B N 1
ATOM 5291 C CA . ARG B 1 316 ? 15.094 41.562 -3.965 1 87.38 316 ARG B CA 1
ATOM 5292 C C . ARG B 1 316 ? 15.023 43 -3.445 1 87.38 316 ARG B C 1
ATOM 5294 O O . ARG B 1 316 ? 14.773 43.906 -4.211 1 87.38 316 ARG B O 1
ATOM 5301 N N . MET B 1 317 ? 15.109 43.188 -2.227 1 87.94 317 MET B N 1
ATOM 5302 C CA . MET B 1 317 ? 15.227 44.5 -1.6 1 87.94 317 MET B CA 1
ATOM 5303 C C . MET B 1 317 ? 16.266 44.469 -0.49 1 87.94 317 MET B C 1
ATOM 5305 O O . MET B 1 317 ? 16.547 43.438 0.089 1 87.94 317 MET B O 1
ATOM 5309 N N . VAL B 1 318 ? 17.016 45.531 -0.436 1 91.5 318 VAL B N 1
ATOM 5310 C CA . VAL B 1 318 ? 17.969 45.656 0.654 1 91.5 318 VAL B CA 1
ATOM 5311 C C . VAL B 1 318 ? 17.328 46.406 1.819 1 91.5 318 VAL B C 1
ATOM 5313 O O . VAL B 1 318 ? 16.75 47.469 1.634 1 91.5 318 VAL B O 1
ATOM 5316 N N . VAL B 1 319 ? 17.375 45.812 2.914 1 90.38 319 VAL B N 1
ATOM 5317 C CA . VAL B 1 319 ? 16.812 46.406 4.121 1 90.38 319 VAL B CA 1
ATOM 5318 C C . VAL B 1 319 ? 17.922 46.781 5.082 1 90.38 319 VAL B C 1
ATOM 5320 O O . VAL B 1 319 ? 18.797 45.969 5.402 1 90.38 319 VAL B O 1
ATOM 5323 N N . GLU B 1 320 ? 17.922 48.094 5.441 1 91.75 320 GLU B N 1
ATOM 5324 C CA . GLU B 1 320 ? 18.891 48.562 6.426 1 91.75 320 GLU B CA 1
ATOM 5325 C C . GLU B 1 320 ? 18.516 48.125 7.836 1 91.75 320 GLU B C 1
ATOM 5327 O O . GLU B 1 320 ? 17.344 48.219 8.227 1 91.75 320 GLU B O 1
ATOM 5332 N N . ASN B 1 321 ? 19.422 47.469 8.547 1 92.25 321 ASN B N 1
ATOM 5333 C CA . ASN B 1 321 ? 19.219 47.094 9.938 1 92.25 321 ASN B CA 1
ATOM 5334 C C . ASN B 1 321 ? 19.391 48.281 10.875 1 92.25 321 ASN B C 1
ATOM 5336 O O . ASN B 1 321 ? 20.5 48.625 11.281 1 92.25 321 ASN B O 1
ATOM 5340 N N . GLU B 1 322 ? 18.297 48.875 11.25 1 86.56 322 GLU B N 1
ATOM 5341 C CA . GLU B 1 322 ? 18.328 50.031 12.133 1 86.56 322 GLU B CA 1
ATOM 5342 C C . GLU B 1 322 ? 18.797 49.656 13.539 1 86.56 322 GLU B C 1
ATOM 5344 O O . GLU B 1 322 ? 19.172 50.531 14.336 1 86.56 322 GLU B O 1
ATOM 5349 N N . HIS B 1 323 ? 18.828 48.406 13.727 1 86.88 323 HIS B N 1
ATOM 5350 C CA . HIS B 1 323 ? 19.188 47.938 15.055 1 86.88 323 HIS B CA 1
ATOM 5351 C C . HIS B 1 323 ? 20.578 47.312 15.062 1 86.88 323 HIS B C 1
ATOM 5353 O O . HIS B 1 323 ? 20.906 46.531 15.961 1 86.88 323 HIS B O 1
ATOM 5359 N N . TYR B 1 324 ? 21.281 47.594 14.023 1 88.75 324 TYR B N 1
ATOM 5360 C CA . TYR B 1 324 ? 22.656 47.094 13.945 1 88.75 324 TYR B CA 1
ATOM 5361 C C . TYR B 1 324 ? 23.469 47.562 15.148 1 88.75 324 TYR B C 1
ATOM 5363 O O . TYR B 1 324 ? 23.5 48.75 15.461 1 88.75 324 TYR B O 1
ATOM 5371 N N . ARG B 1 325 ? 24.094 46.688 15.938 1 82.81 325 ARG B N 1
ATOM 5372 C CA . ARG B 1 325 ? 24.938 46.938 17.109 1 82.81 325 ARG B CA 1
ATOM 5373 C C . ARG B 1 325 ? 24.109 47.5 18.25 1 82.81 325 ARG B C 1
ATOM 5375 O O . ARG B 1 325 ? 24.625 48.312 19.031 1 82.81 325 ARG B O 1
ATOM 5382 N N . ALA B 1 326 ? 22.828 47.188 18.219 1 79.06 326 ALA B N 1
ATOM 5383 C CA . ALA B 1 326 ? 22.016 47.625 19.344 1 79.06 326 ALA B CA 1
ATOM 5384 C C . ALA B 1 326 ? 22.5 47 20.641 1 79.06 326 ALA B C 1
ATOM 5386 O O . ALA B 1 326 ? 22.969 45.844 20.656 1 79.06 326 ALA B O 1
ATOM 5387 N N . GLU B 1 327 ? 22.547 47.719 21.812 1 76.62 327 GLU B N 1
ATOM 5388 C CA . GLU B 1 327 ? 23.094 47.281 23.094 1 76.62 327 GLU B CA 1
ATOM 5389 C C . GLU B 1 327 ? 22.141 46.312 23.797 1 76.62 327 GLU B C 1
ATOM 5391 O O . GLU B 1 327 ? 22.578 45.438 24.531 1 76.62 327 GLU B O 1
ATOM 5396 N N . LYS B 1 328 ? 20.75 46.469 23.656 1 75.19 328 LYS B N 1
ATOM 5397 C CA . LYS B 1 328 ? 19.766 45.625 24.344 1 75.19 328 LYS B CA 1
ATOM 5398 C C . LYS B 1 328 ? 18.766 45.031 23.344 1 75.19 328 LYS B C 1
ATOM 5400 O O . LYS B 1 328 ? 18.391 45.688 22.375 1 75.19 328 LYS B O 1
ATOM 5405 N N . ARG B 1 329 ? 18.281 43.75 23.594 1 75.19 329 ARG B N 1
ATOM 5406 C CA . ARG B 1 329 ? 17.219 43 22.922 1 75.19 329 ARG B CA 1
ATOM 5407 C C . ARG B 1 329 ? 17.453 42.969 21.406 1 75.19 329 ARG B C 1
ATOM 5409 O O . ARG B 1 329 ? 16.5 43.125 20.641 1 75.19 329 ARG B O 1
ATOM 5416 N N . LYS B 1 330 ? 18.719 42.875 20.938 1 78.94 330 LYS B N 1
ATOM 5417 C CA . LYS B 1 330 ? 19.094 42.906 19.531 1 78.94 330 LYS B CA 1
ATOM 5418 C C . LYS B 1 330 ? 18.344 41.812 18.734 1 78.94 330 LYS B C 1
ATOM 5420 O O . LYS B 1 330 ? 17.797 42.094 17.672 1 78.94 330 LYS B O 1
ATOM 5425 N N . GLY B 1 331 ? 18.359 40.688 19.266 1 77.81 331 GLY B N 1
ATOM 5426 C CA . GLY B 1 331 ? 17.688 39.594 18.578 1 77.81 331 GLY B CA 1
ATOM 5427 C C . GLY B 1 331 ? 16.203 39.844 18.359 1 77.81 331 GLY B C 1
ATOM 5428 O O . GLY B 1 331 ? 15.68 39.562 17.281 1 77.81 331 GLY B O 1
ATOM 5429 N N . TYR B 1 332 ? 15.664 40.375 19.422 1 74.31 332 TYR B N 1
ATOM 5430 C CA . TYR B 1 332 ? 14.242 40.688 19.344 1 74.31 332 TYR B CA 1
ATOM 5431 C C . TYR B 1 332 ? 13.969 41.781 18.312 1 74.31 332 TYR B C 1
ATOM 5433 O O . TYR B 1 332 ? 13.062 41.656 17.484 1 74.31 332 TYR B O 1
ATOM 5441 N N . LEU B 1 333 ? 14.742 42.844 18.375 1 80.94 333 LEU B N 1
ATOM 5442 C CA . LEU B 1 333 ? 14.539 43.969 17.484 1 80.94 333 LEU B CA 1
ATOM 5443 C C . LEU B 1 333 ? 14.781 43.562 16.031 1 80.94 333 LEU B C 1
ATOM 5445 O O . LEU B 1 333 ? 14.023 43.969 15.141 1 80.94 333 LEU B O 1
ATOM 5449 N N . ILE B 1 334 ? 15.812 42.781 15.797 1 86.5 334 ILE B N 1
ATOM 5450 C CA . ILE B 1 334 ? 16.109 42.344 14.445 1 86.5 334 ILE B CA 1
ATOM 5451 C C . ILE B 1 334 ? 14.984 41.438 13.945 1 86.5 334 ILE B C 1
ATOM 5453 O O . ILE B 1 334 ? 14.562 41.531 12.789 1 86.5 334 ILE B O 1
ATOM 5457 N N . SER B 1 335 ? 14.539 40.594 14.836 1 80.81 335 SER B N 1
ATOM 5458 C CA . SER B 1 335 ? 13.438 39.719 14.461 1 80.81 335 SER B CA 1
ATOM 5459 C C . SER B 1 335 ? 12.203 40.531 14.062 1 80.81 335 SER B C 1
ATOM 5461 O O . SER B 1 335 ? 11.492 40.156 13.125 1 80.81 335 SER B O 1
ATOM 5463 N N . GLU B 1 336 ? 11.953 41.562 14.805 1 75.94 336 GLU B N 1
ATOM 5464 C CA . GLU B 1 336 ? 10.828 42.438 14.492 1 75.94 336 GLU B CA 1
ATOM 5465 C C . GLU B 1 336 ? 11 43.094 13.125 1 75.94 336 GLU B C 1
ATOM 5467 O O . GLU B 1 336 ? 10.055 43.156 12.352 1 75.94 336 GLU B O 1
ATOM 5472 N N . LEU B 1 337 ? 12.195 43.562 12.883 1 83.12 337 LEU B N 1
ATOM 5473 C CA . LEU B 1 337 ? 12.516 44.188 11.594 1 83.12 337 LEU B CA 1
ATOM 5474 C C . LEU B 1 337 ? 12.25 43.219 10.453 1 83.12 337 LEU B C 1
ATOM 5476 O O . LEU B 1 337 ? 11.617 43.562 9.453 1 83.12 337 LEU B O 1
ATOM 5480 N N . LEU B 1 338 ? 12.703 42.031 10.609 1 86.31 338 LEU B N 1
ATOM 5481 C CA . LEU B 1 338 ? 12.57 41.031 9.547 1 86.31 338 LEU B CA 1
ATOM 5482 C C . LEU B 1 338 ? 11.109 40.656 9.344 1 86.31 338 LEU B C 1
ATOM 5484 O O . LEU B 1 338 ? 10.664 40.469 8.211 1 86.31 338 LEU B O 1
ATOM 5488 N N . GLU B 1 339 ? 10.453 40.562 10.398 1 75.75 339 GLU B N 1
ATOM 5489 C CA . GLU B 1 339 ? 9.031 40.25 10.328 1 75.75 339 GLU B CA 1
ATOM 5490 C C . GLU B 1 339 ? 8.281 41.344 9.555 1 75.75 339 GLU B C 1
ATOM 5492 O O . GLU B 1 339 ? 7.406 41.031 8.742 1 75.75 339 GLU B O 1
ATOM 5497 N N . LYS B 1 340 ? 8.594 42.562 9.836 1 74.5 340 LYS B N 1
ATOM 5498 C CA . LYS B 1 340 ? 7.98 43.719 9.172 1 74.5 340 LYS B CA 1
ATOM 5499 C C . LYS B 1 340 ? 8.133 43.625 7.656 1 74.5 340 LYS B C 1
ATOM 5501 O O . LYS B 1 340 ? 7.266 44.062 6.91 1 74.5 340 LYS B O 1
ATOM 5506 N N . HIS B 1 341 ? 9.203 43 7.207 1 79.12 341 HIS B N 1
ATOM 5507 C CA . HIS B 1 341 ? 9.469 42.938 5.773 1 79.12 341 HIS B CA 1
ATOM 5508 C C . HIS B 1 341 ? 9 41.594 5.199 1 79.12 341 HIS B C 1
ATOM 5510 O O . HIS B 1 341 ? 9.383 41.219 4.086 1 79.12 341 HIS B O 1
ATOM 5516 N N . GLY B 1 342 ? 8.32 40.844 6.023 1 73.44 342 GLY B N 1
ATOM 5517 C CA . GLY B 1 342 ? 7.688 39.594 5.551 1 73.44 342 GLY B CA 1
ATOM 5518 C C . GLY B 1 342 ? 8.656 38.438 5.422 1 73.44 342 GLY B C 1
ATOM 5519 O O . GLY B 1 342 ? 8.422 37.531 4.648 1 73.44 342 GLY B O 1
ATOM 5520 N N . VAL B 1 343 ? 9.773 38.562 6.102 1 81.06 343 VAL B N 1
ATOM 5521 C CA . VAL B 1 343 ? 10.797 37.531 5.992 1 81.06 343 VAL B CA 1
ATOM 5522 C C . VAL B 1 343 ? 10.297 36.25 6.652 1 81.06 343 VAL B C 1
ATOM 5524 O O . VAL B 1 343 ? 9.734 36.281 7.754 1 81.06 343 VAL B O 1
ATOM 5527 N N . SER B 1 344 ? 10.406 35.219 5.863 1 74 344 SER B N 1
ATOM 5528 C CA . SER B 1 344 ? 9.977 33.906 6.402 1 74 344 SER B CA 1
ATOM 5529 C C . SER B 1 344 ? 11.18 33.062 6.777 1 74 344 SER B C 1
ATOM 5531 O O . SER B 1 344 ? 11.039 32.094 7.52 1 74 344 SER B O 1
ATOM 5533 N N . MET B 1 345 ? 12.32 33.312 6.324 1 81.75 345 MET B N 1
ATOM 5534 C CA . MET B 1 345 ? 13.547 32.594 6.602 1 81.75 345 MET B CA 1
ATOM 5535 C C . MET B 1 345 ? 14.742 33.531 6.672 1 81.75 345 MET B C 1
ATOM 5537 O O . MET B 1 345 ? 14.797 34.531 5.957 1 81.75 345 MET B O 1
ATOM 5541 N N . VAL B 1 346 ? 15.734 33.25 7.559 1 86.19 346 VAL B N 1
ATOM 5542 C CA . VAL B 1 346 ? 16.969 34 7.629 1 86.19 346 VAL B CA 1
ATOM 5543 C C . VAL B 1 346 ? 18.172 33.062 7.605 1 86.19 346 VAL B C 1
ATOM 5545 O O . VAL B 1 346 ? 18.156 32 8.242 1 86.19 346 VAL B O 1
ATOM 5548 N N . ALA B 1 347 ? 19.078 33.344 6.773 1 87.06 347 ALA B N 1
ATOM 5549 C CA . ALA B 1 347 ? 20.312 32.562 6.676 1 87.06 347 ALA B CA 1
ATOM 5550 C C . ALA B 1 347 ? 21.375 33.062 7.656 1 87.06 347 ALA B C 1
ATOM 5552 O O . ALA B 1 347 ? 21.703 34.25 7.664 1 87.06 347 ALA B O 1
ATOM 5553 N N . VAL B 1 348 ? 21.875 32.188 8.5 1 85.69 348 VAL B N 1
ATOM 5554 C CA . VAL B 1 348 ? 22.922 32.594 9.445 1 85.69 348 VAL B CA 1
ATOM 5555 C C . VAL B 1 348 ? 24.016 31.531 9.461 1 85.69 348 VAL B C 1
ATOM 5557 O O . VAL B 1 348 ? 23.844 30.422 8.961 1 85.69 348 VAL B O 1
ATOM 5560 N N . ARG B 1 349 ? 25.219 31.938 9.898 1 81.38 349 ARG B N 1
ATOM 5561 C CA . ARG B 1 349 ? 26.328 31 9.992 1 81.38 349 ARG B CA 1
ATOM 5562 C C . ARG B 1 349 ? 26.281 30.219 11.297 1 81.38 349 ARG B C 1
ATOM 5564 O O . ARG B 1 349 ? 26.688 29.047 11.344 1 81.38 349 ARG B O 1
ATOM 5571 N N . LYS B 1 350 ? 25.891 30.953 12.398 1 74.19 350 LYS B N 1
ATOM 5572 C CA . LYS B 1 350 ? 25.812 30.328 13.719 1 74.19 350 LYS B CA 1
ATOM 5573 C C . LYS B 1 350 ? 24.422 30.5 14.328 1 74.19 350 LYS B C 1
ATOM 5575 O O . LYS B 1 350 ? 23.797 31.547 14.148 1 74.19 350 LYS B O 1
ATOM 5580 N N . ASP B 1 351 ? 23.938 29.406 14.836 1 58.66 351 ASP B N 1
ATOM 5581 C CA . ASP B 1 351 ? 22.625 29.375 15.453 1 58.66 351 ASP B CA 1
ATOM 5582 C C . ASP B 1 351 ? 22.656 30.016 16.844 1 58.66 351 ASP B C 1
ATOM 5584 O O . ASP B 1 351 ? 23.094 29.391 17.812 1 58.66 351 ASP B O 1
ATOM 5588 N N . GLY B 1 352 ? 22.734 31.266 17.016 1 60.75 352 GLY B N 1
ATOM 5589 C CA . GLY B 1 352 ? 22.609 31.828 18.344 1 60.75 352 GLY B CA 1
ATOM 5590 C C . GLY B 1 352 ? 21.266 31.516 19 1 60.75 352 GLY B C 1
ATOM 5591 O O . GLY B 1 352 ? 20.219 31.719 18.391 1 60.75 352 GLY B O 1
ATOM 5592 N N . GLU B 1 353 ? 21.25 30.828 20.016 1 58.5 353 GLU B N 1
ATOM 5593 C CA . GLU B 1 353 ? 20.078 30.297 20.703 1 58.5 353 GLU B CA 1
ATOM 5594 C C . GLU B 1 353 ? 19.047 31.391 20.953 1 58.5 353 GLU B C 1
ATOM 5596 O O . GLU B 1 353 ? 17.844 31.172 20.75 1 58.5 353 GLU B O 1
ATOM 5601 N N . GLY B 1 354 ? 19.5 32.625 21.453 1 58.59 354 GLY B N 1
ATOM 5602 C CA . GLY B 1 354 ? 18.547 33.688 21.828 1 58.59 354 GLY B CA 1
ATOM 5603 C C . GLY B 1 354 ? 17.766 34.219 20.641 1 58.59 354 GLY B C 1
ATOM 5604 O O . GLY B 1 354 ? 16.531 34.281 20.688 1 58.59 354 GLY B O 1
ATOM 5605 N N . ALA B 1 355 ? 18.484 34.438 19.594 1 63.97 355 ALA B N 1
ATOM 5606 C CA . ALA B 1 355 ? 17.859 35.031 18.406 1 63.97 355 ALA B CA 1
ATOM 5607 C C . ALA B 1 355 ? 16.938 34.031 17.719 1 63.97 355 ALA B C 1
ATOM 5609 O O . ALA B 1 355 ? 15.883 34.406 17.188 1 63.97 355 ALA B O 1
ATOM 5610 N N . LYS B 1 356 ? 17.312 32.844 17.828 1 67.88 356 LYS B N 1
ATOM 5611 C CA . LYS B 1 356 ? 16.547 31.797 17.172 1 67.88 356 LYS B CA 1
ATOM 5612 C C . LYS B 1 356 ? 15.133 31.703 17.734 1 67.88 356 LYS B C 1
ATOM 5614 O O . LYS B 1 356 ? 14.156 31.547 17 1 67.88 356 LYS B O 1
ATOM 5619 N N . ALA B 1 357 ? 15.125 31.812 19.047 1 63.78 357 ALA B N 1
ATOM 5620 C CA . ALA B 1 357 ? 13.828 31.734 19.703 1 63.78 357 ALA B CA 1
ATOM 5621 C C . ALA B 1 357 ? 12.906 32.875 19.25 1 63.78 357 ALA B C 1
ATOM 5623 O O . ALA B 1 357 ? 11.719 32.656 19 1 63.78 357 ALA B O 1
ATOM 5624 N N . HIS B 1 358 ? 13.477 34.094 19.156 1 65.56 358 HIS B N 1
ATOM 5625 C CA . HIS B 1 358 ? 12.695 35.25 18.734 1 65.56 358 HIS B CA 1
ATOM 5626 C C . HIS B 1 358 ? 12.258 35.125 17.281 1 65.56 358 HIS B C 1
ATOM 5628 O O . HIS B 1 358 ? 11.125 35.469 16.938 1 65.56 358 HIS B O 1
ATOM 5634 N N . LEU B 1 359 ? 13.18 34.594 16.547 1 74 359 LEU B N 1
ATOM 5635 C CA . LEU B 1 359 ? 12.875 34.438 15.133 1 74 359 LEU B CA 1
ATOM 5636 C C . LEU B 1 359 ? 11.781 33.406 14.93 1 74 359 LEU B C 1
ATOM 5638 O O . LEU B 1 359 ? 10.812 33.625 14.195 1 74 359 LEU B O 1
ATOM 5642 N N . LYS B 1 360 ? 11.945 32.406 15.625 1 65.88 360 LYS B N 1
ATOM 5643 C CA . LYS B 1 360 ? 10.969 31.344 15.531 1 65.88 360 LYS B CA 1
ATOM 5644 C C . LYS B 1 360 ? 9.586 31.797 16 1 65.88 360 LYS B C 1
ATOM 5646 O O . LYS B 1 360 ? 8.57 31.438 15.398 1 65.88 360 LYS B O 1
ATOM 5651 N N . SER B 1 361 ? 9.641 32.625 17.078 1 59.56 361 SER B N 1
ATOM 5652 C CA . SER B 1 361 ? 8.383 33.094 17.625 1 59.56 361 SER B CA 1
ATOM 5653 C C . SER B 1 361 ? 7.633 33.969 16.625 1 59.56 361 SER B C 1
ATOM 5655 O O . SER B 1 361 ? 6.414 34.125 16.719 1 59.56 361 SER B O 1
ATOM 5657 N N . ARG B 1 362 ? 8.406 34.406 15.672 1 59.97 362 ARG B N 1
ATOM 5658 C CA . ARG B 1 362 ? 7.809 35.281 14.672 1 59.97 362 ARG B CA 1
ATOM 5659 C C . ARG B 1 362 ? 7.629 34.562 13.344 1 59.97 362 ARG B C 1
ATOM 5661 O O . ARG B 1 362 ? 7.414 35.188 12.312 1 59.97 362 ARG B O 1
ATOM 5668 N N . GLY B 1 363 ? 7.875 33.25 13.398 1 62.78 363 GLY B N 1
ATOM 5669 C CA . GLY B 1 363 ? 7.652 32.438 12.211 1 62.78 363 GLY B CA 1
ATOM 5670 C C . GLY B 1 363 ? 8.805 32.469 11.227 1 62.78 363 GLY B C 1
ATOM 5671 O O . GLY B 1 363 ? 8.625 32.25 10.031 1 62.78 363 GLY B O 1
ATOM 5672 N N . ILE B 1 364 ? 9.891 33 11.656 1 71.62 364 ILE B N 1
ATOM 5673 C CA . ILE B 1 364 ? 11.062 33.094 10.781 1 71.62 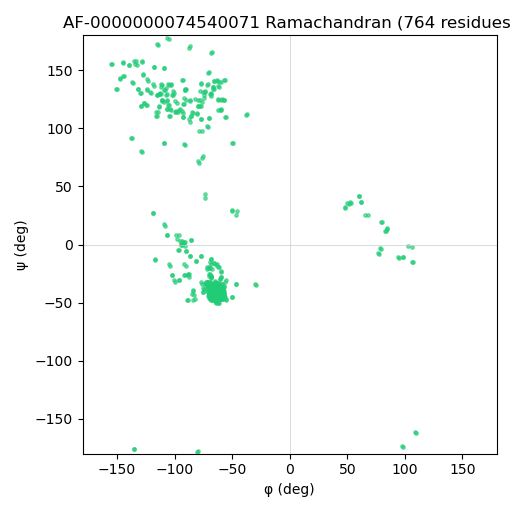364 ILE B CA 1
ATOM 5674 C C . ILE B 1 364 ? 11.984 31.906 11.039 1 71.62 364 ILE B C 1
ATOM 5676 O O . ILE B 1 364 ? 12.469 31.719 12.156 1 71.62 364 ILE B O 1
ATOM 5680 N N . LEU B 1 365 ? 12.156 31.109 10.047 1 73.69 365 LEU B N 1
ATOM 5681 C CA . LEU B 1 365 ? 13.039 29.953 10.125 1 73.69 365 LEU B CA 1
ATOM 5682 C C . LEU B 1 365 ? 14.5 30.375 10 1 73.69 365 LEU B C 1
ATOM 5684 O O . LEU B 1 365 ? 14.836 31.219 9.172 1 73.69 365 LEU B O 1
ATOM 5688 N N . VAL B 1 366 ? 15.289 29.828 10.938 1 75.56 366 VAL B N 1
ATOM 5689 C CA . VAL B 1 366 ? 16.719 30.109 10.867 1 75.56 366 VAL B CA 1
ATOM 5690 C C . VAL B 1 366 ? 17.422 29 10.086 1 75.56 366 VAL B C 1
ATOM 5692 O O . VAL B 1 366 ? 17.344 27.828 10.438 1 75.56 366 VAL B O 1
ATOM 5695 N N . LYS B 1 367 ? 17.938 29.266 9.031 1 75.88 367 LYS B N 1
ATOM 5696 C CA . LYS B 1 367 ? 18.734 28.328 8.227 1 75.88 367 LYS B CA 1
ATOM 5697 C C . LYS B 1 367 ? 20.219 28.547 8.461 1 75.88 367 LYS B C 1
ATOM 5699 O O . LYS B 1 367 ? 20.75 29.609 8.164 1 75.88 367 LYS B O 1
ATOM 5704 N N . VAL B 1 368 ? 20.812 27.547 9.039 1 77.12 368 VAL B N 1
ATOM 5705 C CA . VAL B 1 368 ? 22.234 27.656 9.297 1 77.12 368 VAL B CA 1
ATOM 5706 C C . VAL B 1 368 ? 23.031 27.25 8.055 1 77.12 368 VAL B C 1
ATOM 5708 O O . VAL B 1 368 ? 22.906 26.109 7.582 1 77.12 368 VAL B O 1
ATOM 5711 N N . ILE B 1 369 ? 23.625 28.078 7.535 1 77.19 369 ILE B N 1
ATOM 5712 C CA . ILE B 1 369 ? 24.484 27.828 6.383 1 77.19 369 ILE B CA 1
ATOM 5713 C C . ILE B 1 369 ? 25.938 27.969 6.781 1 77.19 369 ILE B C 1
ATOM 5715 O O . ILE B 1 369 ? 26.453 29.094 6.914 1 77.19 369 ILE B O 1
ATOM 5719 N N . ASP B 1 370 ? 26.484 26.859 7.254 1 66.69 370 ASP B N 1
ATOM 5720 C CA . ASP B 1 370 ? 27.875 26.844 7.723 1 66.69 370 ASP B CA 1
ATOM 5721 C C . ASP B 1 370 ? 28.844 26.891 6.551 1 66.69 370 ASP B C 1
ATOM 5723 O O . ASP B 1 370 ? 29.594 25.938 6.309 1 66.69 370 ASP B O 1
ATOM 5727 N N . SER B 1 371 ? 28.609 27.625 5.578 1 65.81 371 SER B N 1
ATOM 5728 C CA . SER B 1 371 ? 29.562 27.594 4.48 1 65.81 371 SER B CA 1
ATOM 5729 C C . SER B 1 371 ? 30.391 28.891 4.441 1 65.81 371 SER B C 1
ATOM 5731 O O . SER B 1 371 ? 30 29.891 5.035 1 65.81 371 SER B O 1
ATOM 5733 N N . GLY B 1 372 ? 31.672 28.859 4.273 1 74.75 372 GLY B N 1
ATOM 5734 C CA . GLY B 1 372 ? 32.531 29.984 4.008 1 74.75 372 GLY B CA 1
ATOM 5735 C C . GLY B 1 372 ? 32.062 30.875 2.881 1 74.75 372 GLY B C 1
ATOM 5736 O O . GLY B 1 372 ? 32.844 31.531 2.205 1 74.75 372 GLY B O 1
ATOM 5737 N N . LEU B 1 373 ? 30.797 30.906 2.711 1 80.12 373 LEU B N 1
ATOM 5738 C CA . LEU B 1 373 ? 30.25 31.688 1.611 1 80.12 373 LEU B CA 1
ATOM 5739 C C . LEU B 1 373 ? 30.25 33.156 1.943 1 80.12 373 LEU B C 1
ATOM 5741 O O . LEU B 1 373 ? 30.047 33.562 3.1 1 80.12 373 LEU B O 1
ATOM 5745 N N . ARG B 1 374 ? 30.641 34 0.885 1 82.94 374 ARG B N 1
ATOM 5746 C CA . ARG B 1 374 ? 30.641 35.438 1.082 1 82.94 374 ARG B CA 1
ATOM 5747 C C . ARG B 1 374 ? 29.641 36.125 0.159 1 82.94 374 ARG B C 1
ATOM 5749 O O . ARG B 1 374 ? 29.203 37.25 0.43 1 82.94 374 ARG B O 1
ATOM 5756 N N . ASP B 1 375 ? 29.156 35.344 -0.85 1 88 375 ASP B N 1
ATOM 5757 C CA . ASP B 1 375 ? 28.281 35.969 -1.843 1 88 375 ASP B CA 1
ATOM 5758 C C . ASP B 1 375 ? 26.812 35.594 -1.577 1 88 375 ASP B C 1
ATOM 5760 O O . ASP B 1 375 ? 26.5 34.469 -1.244 1 88 375 ASP B O 1
ATOM 5764 N N . VAL B 1 376 ? 26 36.656 -1.732 1 90.06 376 VAL B N 1
ATOM 5765 C CA . VAL B 1 376 ? 24.562 36.531 -1.518 1 90.06 376 VAL B CA 1
ATOM 5766 C C . VAL B 1 376 ? 23.984 35.5 -2.479 1 90.06 376 VAL B C 1
ATOM 5768 O O . VAL B 1 376 ? 23.125 34.688 -2.1 1 90.06 376 VAL B O 1
ATOM 5771 N N . GLU B 1 377 ? 24.453 35.5 -3.639 1 88.12 377 GLU B N 1
ATOM 5772 C CA . GLU B 1 377 ? 23.969 34.562 -4.637 1 88.12 377 GLU B CA 1
ATOM 5773 C C . GLU B 1 377 ? 24.25 33.094 -4.227 1 88.12 377 GLU B C 1
ATOM 5775 O O . GLU B 1 377 ? 23.422 32.219 -4.438 1 88.12 377 GLU B O 1
ATOM 5780 N N . ASP B 1 378 ? 25.375 32.938 -3.635 1 86.62 378 ASP B N 1
ATOM 5781 C CA . ASP B 1 378 ? 25.75 31.609 -3.18 1 86.62 378 ASP B CA 1
ATOM 5782 C C . ASP B 1 378 ? 24.844 31.156 -2.037 1 86.62 378 ASP B C 1
ATOM 5784 O O . ASP B 1 378 ? 24.469 29.984 -1.965 1 86.62 378 ASP B O 1
ATOM 5788 N N . VAL B 1 379 ? 24.531 32.094 -1.216 1 86.5 379 VAL B N 1
ATOM 5789 C CA . VAL B 1 379 ? 23.672 31.766 -0.089 1 86.5 379 VAL B CA 1
ATOM 5790 C C . VAL B 1 379 ? 22.266 31.406 -0.599 1 86.5 379 VAL B C 1
ATOM 5792 O O . VAL B 1 379 ? 21.656 30.453 -0.122 1 86.5 379 VAL B O 1
ATOM 5795 N N . LEU B 1 380 ? 21.75 32.125 -1.535 1 85 380 LEU B N 1
ATOM 5796 C CA . LEU B 1 380 ? 20.453 31.891 -2.139 1 85 380 LEU B CA 1
ATOM 5797 C C . LEU B 1 380 ? 20.375 30.484 -2.742 1 85 380 LEU B C 1
ATOM 5799 O O . LEU B 1 380 ? 19.375 29.781 -2.588 1 85 380 LEU B O 1
ATOM 5803 N N . MET B 1 381 ? 21.422 30.062 -3.301 1 79.81 381 MET B N 1
ATOM 5804 C CA . MET B 1 381 ? 21.484 28.75 -3.924 1 79.81 381 MET B CA 1
ATOM 5805 C C . MET B 1 381 ? 21.516 27.641 -2.869 1 79.81 381 MET B C 1
ATOM 5807 O O . MET B 1 381 ? 20.984 26.562 -3.088 1 79.81 381 MET B O 1
ATOM 5811 N N . ALA B 1 382 ? 22.156 28.094 -1.792 1 76 382 ALA B N 1
ATOM 5812 C CA . ALA B 1 382 ? 22.281 27.109 -0.727 1 76 382 ALA B CA 1
ATOM 5813 C C . ALA B 1 382 ? 20.953 26.859 -0.035 1 76 382 ALA B C 1
ATOM 5815 O O . ALA B 1 382 ? 20.703 25.781 0.499 1 76 382 ALA B O 1
ATOM 5816 N N . VAL B 1 383 ? 20.109 27.922 0.052 1 70 383 VAL B N 1
ATOM 5817 C CA . VAL B 1 383 ? 18.844 27.844 0.78 1 70 383 VAL B CA 1
ATOM 5818 C C . VAL B 1 383 ? 17.766 27.234 -0.118 1 70 383 VAL B C 1
ATOM 5820 O O . VAL B 1 383 ? 16.875 26.531 0.362 1 70 383 VAL B O 1
ATOM 5823 N N . SER B 1 384 ? 17.625 27.578 -1.388 1 59.41 384 SER B N 1
ATOM 5824 C CA . SER B 1 384 ? 16.641 27.094 -2.336 1 59.41 384 SER B CA 1
ATOM 5825 C C . SER B 1 384 ? 16.766 25.578 -2.533 1 59.41 384 SER B C 1
ATOM 5827 O O . SER B 1 384 ? 15.75 24.891 -2.66 1 59.41 384 SER B O 1
#

Nearest PDB structures (foldseek):
  8j80-assembly1_A  TM=8.304E-01  e=3.315E-14  Homo sapiens
  3h90-assembly2_D  TM=8.393E-01  e=2.212E-13  Escherichia coli K-12
  8f6j-assembly1_A  TM=7.333E-01  e=3.599E-13  Shewanella oneidensis
  8j80-assembly1_B  TM=7.198E-01  e=9.075E-13  Homo sapiens
  8xn1-assembly1_B  TM=7.642E-01  e=5.156E-11  Homo sapiens

pLDDT: mean 82.31, std 9.2, range [53.06, 94.38]

InterPro domains:
  IPR002524 Cation efflux [TIGR01297] (6-280)
  IPR003731 Dinitrogenase iron-molybdenum cofactor biosynthesis [PF02579] (303-383)
  IPR027469 Cation efflux transmembrane domain superfamily [G3DSA:1.20.1510.10] (5-200)
  IPR027469 Cation efflux transmembrane domain superfamily [SSF161111] (3-202)
  IPR027470 Cation efflux protein, cytoplasmic domain [PF16916] (205-276)
  IPR036105 Dinitrogenase iron-molybdenum cofactor biosynthesis superfamily [G3DSA:3.30.420.130] (300-384)
  IPR036105 Dinitrogenase iron-molybdenum cofactor biosynthesis superfamily [SSF53146] (303-381)
  IPR036837 Cation efflux protein, cytoplasmic domain superfamily [G3DSA:3.30.70.1350] (201-282)
  IPR036837 Cation efflux protein, cytoplasmic domain superfamily [SSF160240] (204-278)
  IPR050291 Cation-efflux pump FieF-like [PTHR43840] (7-276)
  IPR058533 Cation efflux protein, transmembrane domain [PF01545] (10-201)